Protein AF-0000000075704899 (afdb_homodimer)

InterPro domains:
  IPR005078 Peptidase C54 [PTHR22624] (4-279)
  IPR038765 Papain-like cysteine peptidase superfamily [SSF54001] (3-273)
  IPR046792 Peptidase C54, catalytic domain [PF03416] (16-262)

Sequence (594 aa):
MTVILGTTIIQSDTEKLKKVVDTIPRFTYHKGFSPLAGGYTTDKNWGCCIRSGQGLLMQFVSKLYQLYGDKIKNIFPNGSKFELFFDHPQAPFGIHCICRELETFGVKAGEWVKPSMLAPVFKDLLSFFGIHVVIAENGCLSRESLREALSYGHPVLLLFTLMLGYKDFDLKYLPFLRLTLSLIYQSVGVVGGQQGKAYYLVGHQKENLLYFDPHEVYDSVTKLDNMNLLFKAQLKKMQSSQLSSSMLVGFYITSMQDAEELPMLLSASGECPIQIVDKIDPVKTTHVEDDWEVVNNMTVILGTTIIQSDTEKLKKVVDTIPRFTYHKGFSPLAGGYTTDKNWGCCIRSGQGLLMQFVSKLYQLYGDKIKNIFPNGSKFELFFDHPQAPFGIHCICRELETFGVKAGEWVKPSMLAPVFKDLLSFFGIHVVIAENGCLSRESLREALSYGHPVLLLFTLMLGYKDFDLKYLPFLRLTLSLIYQSVGVVGGQQGKAYYLVGHQKENLLYFDPHEVYDSVTKLDNMNLLFKAQLKKMQSSQLSSSMLVGFYITSMQDAEELPMLLSASGECPIQIVDKIDPVKTTHVEDDWEVVNN

pLDDT: mean 87.66, std 15.94, range [19.36, 98.62]

Organism: Trichomonas vaginalis (strain ATCC PRA-98 / G3) (NCBI:txid412133)

Solvent-accessible surface area (backbone atoms only — not comparable to full-atom values): 30710 Å² total; per-residue (Å²): 95,34,29,46,41,24,45,78,34,57,73,83,40,57,64,59,47,48,57,56,50,54,69,44,62,42,40,47,24,32,31,78,31,74,64,41,77,94,62,43,34,52,35,73,96,33,34,33,36,58,24,15,45,43,34,34,50,48,46,47,51,50,51,48,43,67,73,42,49,81,58,32,58,80,52,41,78,83,71,60,80,64,56,36,49,20,44,36,76,83,14,66,58,4,63,46,34,48,42,55,46,34,38,78,67,72,41,52,72,80,42,86,61,57,49,45,47,48,54,64,39,51,29,55,55,36,42,78,52,73,33,42,50,44,75,13,60,35,19,41,32,47,51,60,60,47,51,57,47,47,67,74,72,46,59,29,44,37,35,32,29,39,62,46,39,61,68,42,29,42,73,66,41,47,49,24,53,49,44,47,19,42,32,50,78,31,28,33,29,31,26,32,29,35,94,92,40,36,24,25,35,37,23,33,42,84,75,27,36,26,29,39,72,12,90,46,79,42,71,47,38,78,53,77,86,54,45,63,67,28,42,66,57,62,79,40,77,43,62,52,75,59,28,34,14,55,28,25,40,37,31,51,32,81,46,72,66,60,55,67,44,43,50,61,68,30,20,55,69,42,53,52,78,50,45,78,38,71,78,73,70,43,66,80,66,72,73,70,67,81,72,72,67,75,78,75,120,97,34,29,45,40,25,45,76,34,58,73,84,39,56,63,59,47,50,57,56,48,56,68,44,62,38,40,47,24,32,31,78,29,74,63,42,77,93,61,44,35,52,34,72,96,32,34,33,36,59,24,17,43,44,36,36,50,47,45,48,51,51,49,48,43,66,71,42,48,80,58,33,57,80,52,41,77,82,73,59,80,63,56,37,49,21,45,35,77,81,14,67,59,4,63,45,34,48,42,54,47,36,40,79,68,73,41,52,72,79,42,87,61,57,52,46,49,48,53,65,39,51,30,56,54,36,43,78,50,73,33,43,50,42,75,12,60,34,20,41,31,48,50,61,58,47,52,58,48,46,69,75,73,44,59,29,45,37,34,32,28,40,63,47,40,63,68,43,27,40,74,66,41,46,48,24,54,49,43,48,22,40,32,50,79,31,28,34,29,31,28,31,28,35,94,93,40,36,26,26,34,38,23,31,43,83,76,28,36,26,27,40,72,12,91,47,80,41,70,46,36,79,52,77,85,54,44,62,68,28,41,67,57,62,79,40,78,42,61,52,75,59,27,35,14,54,27,24,38,37,31,52,34,80,45,70,65,60,56,68,44,42,50,62,67,30,21,56,68,41,52,52,79,52,45,78,39,70,78,72,70,42,67,78,66,69,74,71,66,81,70,73,70,76,77,76,121

Secondary structure (DSSP, 8-state):
-EEETTEEE-TT-HHHHHHHHTTS----EEESPSP-TTS--B-TTT-HHHHHHHHHHHHHHHHHHHHHGGGGGGTS-SS-GGGGG-SSTT-TTSHHHHHHHHHHTT--TTS---GGGHHHHHHHHHHTTT--EEEEETTEEEHHHHHHHHTTSS-EEEEEEEEEEEEEB-GGGHHHHHHHHH-TTTEEEEEEEETTEEEEEEEEETTEEEEE---SEEE---SGGGGGGGG---EEEEEGGG-EEEEEEEEEE-SHHHHHTHHHHHSTTS----EEE--------------------/-EEETTEEE-TT-HHHHHHHHTTS----EEESPSP-TTS--B-TTT-HHHHHHHHHHHHHHHHHHHHHGGGGGGTS-SS-GGGGG-SSTT-TTSHHHHHHHHHHTT--TTS---GGGHHHHHHHHHHTTT--EEEEETTEEEHHHHHHHHTTSS-EEEEEEEEEEEEEB-GGGHHHHHHHHH-TTTEEEEEEEETTEEEEEEEEETTEEEEE----EEE---SGGGGGGGG---EEEEEGGG-EEEEEEEEEE-SHHHHHTHHHHHSTTS----EEE--------------------

Foldseek 3Di:
DKFFQQDDDDPVCVVVVLVVLLVQFQAAWEADFDAAVVGGRTQAPACQLLRLVLSLVLLLVVLVCVVQPPNCCLQDPDDDSVLLAFRYCPNLSHPRNLQVLLVVVPAHRPHHDFNLSCQVSSQVSSVVRVAHEFEQEQQEGELVSVVVRLVSPDKYKYKYKHFQDDWAHDCLLQLLQQLLLNNNAWFSFKWWAADRGIWTWGIDDVQKTKTFHRNDYYHGGNDPVCRVVRSVTDIDIDGRRRITRTMMTITTGNDSVRVQCSQVSSPPPGDDRHDYDYPDDPPPPDPPPPPPPPPPD/DKFFQQDDDDPVCVVVVLVVLLVQFQAAKEADFDAAVVGGRTQALACQLLRLVLSLVLLLVVVVCVVCPPPCCLQDPDDDSVLLAFRYCPNLSHPRNLQVLLVVVPAHRPHHDFNLSCQVSSQVSSVVRVAHEFEQEQQEGELVSVVVRLVSPDKYKYKYKHFQDDWAHDCLCQLLQQLLLNNNAWWSFKWWAAPRGIWTWGIDDVQKTKTFHRNDYYHGGNDPVCRVVRSVTDIDIDGRRRITRTMMTITTGNDSVRVQCSQVSSPPPGDDRHDYDYPPDPPPPDPPPPPPPPPPD

Structure (mmCIF, N/CA/C/O backbone):
data_AF-0000000075704899-model_v1
#
loop_
_entity.id
_entity.type
_entity.pdbx_description
1 polymer 'Cysteine protease'
#
loop_
_atom_site.group_PDB
_atom_site.id
_atom_site.type_symbol
_atom_site.label_atom_id
_atom_site.label_alt_id
_atom_site.label_comp_id
_atom_site.label_asym_id
_atom_site.label_entity_id
_atom_site.label_seq_id
_atom_site.pdbx_PDB_ins_code
_atom_site.Cartn_x
_atom_site.Cartn_y
_atom_site.Cartn_z
_atom_site.occupancy
_atom_site.B_iso_or_equiv
_atom_site.auth_seq_id
_atom_site.auth_comp_id
_atom_site.auth_asym_id
_atom_site.auth_atom_id
_atom_site.pdbx_PDB_model_num
ATOM 1 N N . MET A 1 1 ? -24.078 -19.266 -6.234 1 78.94 1 MET A N 1
ATOM 2 C CA . MET A 1 1 ? -23.047 -19.422 -7.254 1 78.94 1 MET A CA 1
ATOM 3 C C . MET A 1 1 ? -21.656 -19.297 -6.645 1 78.94 1 MET A C 1
ATOM 5 O O . MET A 1 1 ? -21.422 -18.453 -5.777 1 78.94 1 MET A O 1
ATOM 9 N N . THR A 1 2 ? -20.922 -20.344 -6.93 1 82.31 2 THR A N 1
ATOM 10 C CA . THR A 1 2 ? -19.547 -20.391 -6.469 1 82.31 2 THR A CA 1
ATOM 11 C C . THR A 1 2 ? -18.578 -20.219 -7.637 1 82.31 2 THR A C 1
ATOM 13 O O . THR A 1 2 ? -18.781 -20.797 -8.711 1 82.31 2 THR A O 1
ATOM 16 N N . VAL A 1 3 ? -17.641 -19.391 -7.449 1 82.38 3 VAL A N 1
ATOM 17 C CA . VAL A 1 3 ? -16.625 -19.203 -8.484 1 82.38 3 VAL A CA 1
ATOM 18 C C . VAL A 1 3 ? -15.25 -19.547 -7.918 1 82.38 3 VAL A C 1
ATOM 20 O O . VAL A 1 3 ? -14.898 -19.109 -6.82 1 82.38 3 VAL A O 1
ATOM 23 N N . ILE A 1 4 ? -14.492 -20.359 -8.672 1 84.06 4 ILE A N 1
ATOM 24 C CA . ILE A 1 4 ? -13.125 -20.719 -8.305 1 84.06 4 ILE A CA 1
ATOM 25 C C . ILE A 1 4 ? -12.195 -20.484 -9.492 1 84.06 4 ILE A C 1
ATOM 27 O O . ILE A 1 4 ? -12.25 -21.203 -10.484 1 84.06 4 ILE A O 1
ATOM 31 N N . LEU A 1 5 ? -11.352 -19.516 -9.336 1 82.06 5 LEU A N 1
ATOM 32 C CA . LEU A 1 5 ? -10.375 -19.141 -10.359 1 82.06 5 LEU A CA 1
ATOM 33 C C . LEU A 1 5 ? -11.023 -19.141 -11.742 1 82.06 5 LEU A C 1
ATOM 35 O O . LEU A 1 5 ? -10.516 -19.766 -12.672 1 82.06 5 LEU A O 1
ATOM 39 N N . GLY A 1 6 ? -12.102 -18.484 -11.82 1 80 6 GLY A N 1
ATOM 40 C CA . GLY A 1 6 ? -12.773 -18.234 -13.086 1 80 6 GLY A CA 1
ATOM 41 C C . GLY A 1 6 ? -13.812 -19.281 -13.43 1 80 6 GLY A C 1
ATOM 42 O O . GLY A 1 6 ? -14.656 -19.062 -14.305 1 80 6 GLY A O 1
ATOM 43 N N . THR A 1 7 ? -13.812 -20.438 -12.766 1 80.19 7 THR A N 1
ATOM 44 C CA . THR A 1 7 ? -14.789 -21.484 -13.031 1 80.19 7 THR A CA 1
ATOM 45 C C . THR A 1 7 ? -16.031 -21.297 -12.164 1 80.19 7 THR A C 1
ATOM 47 O O . THR A 1 7 ? -15.938 -21.266 -10.938 1 80.19 7 THR A O 1
ATOM 50 N N . THR A 1 8 ? -17.109 -21.125 -12.844 1 82.25 8 THR A N 1
ATOM 51 C CA . THR A 1 8 ? -18.359 -20.969 -12.125 1 82.25 8 THR A CA 1
ATOM 52 C C . THR A 1 8 ? -19.016 -22.312 -11.836 1 82.25 8 THR A C 1
ATOM 54 O O . THR A 1 8 ? -19.125 -23.156 -12.734 1 82.25 8 THR A O 1
ATOM 57 N N . ILE A 1 9 ? -19.375 -22.531 -10.617 1 83.94 9 ILE A N 1
ATOM 58 C CA . ILE A 1 9 ? -19.969 -23.781 -10.172 1 83.94 9 ILE A CA 1
ATOM 59 C C . ILE A 1 9 ? -21.328 -23.484 -9.531 1 83.94 9 ILE A C 1
ATOM 61 O O . ILE A 1 9 ? -21.438 -22.672 -8.617 1 83.94 9 ILE A O 1
ATOM 65 N N . ILE A 1 10 ? -22.266 -24.156 -10.055 1 79.06 10 ILE A N 1
ATOM 66 C CA . ILE A 1 10 ? -23.609 -23.984 -9.508 1 79.06 10 ILE A CA 1
ATOM 67 C C . ILE A 1 10 ? -23.672 -24.594 -8.109 1 79.06 10 ILE A C 1
ATOM 69 O O . ILE A 1 10 ? -23.062 -25.625 -7.84 1 79.06 10 ILE A O 1
ATOM 73 N N . GLN A 1 11 ? -24.344 -23.969 -7.238 1 73.12 11 GLN A N 1
ATOM 74 C CA . GLN A 1 11 ? -24.375 -24.266 -5.809 1 73.12 11 GLN A CA 1
ATOM 75 C C . GLN A 1 11 ? -24.672 -25.734 -5.559 1 73.12 11 GLN A C 1
ATOM 77 O O . GLN A 1 11 ? -24.109 -26.344 -4.645 1 73.12 11 GLN A O 1
ATOM 82 N N . SER A 1 12 ? -25.391 -26.297 -6.355 1 73.19 12 SER A N 1
ATOM 83 C CA . SER A 1 12 ? -25.828 -27.672 -6.082 1 73.19 12 SER A CA 1
ATOM 84 C C . SER A 1 12 ? -24.828 -28.688 -6.633 1 73.19 12 SER A C 1
ATOM 86 O O . SER A 1 12 ? -24.906 -29.875 -6.305 1 73.19 12 SER A O 1
ATOM 88 N N . ASP A 1 13 ? -23.891 -28.172 -7.262 1 81.38 13 ASP A N 1
ATOM 89 C CA . ASP A 1 13 ? -22.984 -29.109 -7.922 1 81.38 13 ASP A CA 1
ATOM 90 C C . ASP A 1 13 ? -21.734 -29.344 -7.082 1 81.38 13 ASP A C 1
ATOM 92 O O . ASP A 1 13 ? -20.641 -28.938 -7.461 1 81.38 13 ASP A O 1
ATOM 96 N N . THR A 1 14 ? -21.875 -30.031 -6.059 1 80.69 14 THR A N 1
ATOM 97 C CA . THR A 1 14 ? -20.812 -30.312 -5.102 1 80.69 14 THR A CA 1
ATOM 98 C C . THR A 1 14 ? -19.719 -31.172 -5.746 1 80.69 14 THR A C 1
ATOM 100 O O . THR A 1 14 ? -18.547 -31.031 -5.41 1 80.69 14 THR A O 1
ATOM 103 N N . GLU A 1 15 ? -20.141 -31.938 -6.633 1 83.38 15 GLU A N 1
ATOM 104 C CA . GLU A 1 15 ? -19.172 -32.781 -7.312 1 83.38 15 GLU A CA 1
ATOM 105 C C . GLU A 1 15 ? -18.234 -31.969 -8.188 1 83.38 15 GLU A C 1
ATOM 107 O O . GLU A 1 15 ? -17.016 -32.188 -8.188 1 83.38 15 GLU A O 1
ATOM 112 N N . LYS A 1 16 ? -18.797 -31.125 -8.883 1 83.75 16 LYS A N 1
ATOM 113 C CA . LYS A 1 16 ? -17.984 -30.266 -9.727 1 83.75 16 LYS A CA 1
ATOM 114 C C . LYS A 1 16 ? -17.047 -29.406 -8.883 1 83.75 16 LYS A C 1
ATOM 116 O O . LYS A 1 16 ? -15.891 -29.188 -9.25 1 83.75 16 LYS A O 1
ATOM 121 N N . LEU A 1 17 ? -17.547 -28.953 -7.812 1 83.69 17 LEU A N 1
ATOM 122 C CA . LEU A 1 17 ? -16.734 -28.156 -6.906 1 83.69 17 LEU A CA 1
ATOM 123 C C . LEU A 1 17 ? -15.523 -28.938 -6.422 1 83.69 17 LEU A C 1
ATOM 125 O O . LEU A 1 17 ? -14.398 -28.438 -6.445 1 83.69 17 LEU A O 1
ATOM 129 N N . LYS A 1 18 ? -15.82 -30.078 -6.031 1 82.81 18 LYS A N 1
ATOM 130 C CA . LYS A 1 18 ? -14.742 -30.938 -5.535 1 82.81 18 LYS A CA 1
ATOM 131 C C . LYS A 1 18 ? -13.711 -31.203 -6.625 1 82.81 18 LYS A C 1
ATOM 133 O O . LYS A 1 18 ? -12.5 -31.188 -6.359 1 82.81 18 LYS A O 1
ATOM 138 N N . LYS A 1 19 ? -14.148 -31.453 -7.785 1 83.19 19 LYS A N 1
ATOM 139 C CA . LYS A 1 19 ? -13.258 -31.734 -8.906 1 83.19 19 LYS A CA 1
ATOM 140 C C . LYS A 1 19 ? -12.336 -30.547 -9.188 1 83.19 19 LYS A C 1
ATOM 142 O O . LYS A 1 19 ? -11.148 -30.734 -9.453 1 83.19 19 LYS A O 1
ATOM 147 N N . VAL A 1 20 ? -12.906 -29.422 -9.102 1 83.31 20 VAL A N 1
ATOM 148 C CA . VAL A 1 20 ? -12.133 -28.219 -9.383 1 83.31 20 VAL A CA 1
ATOM 149 C C . VAL A 1 20 ? -11.141 -27.969 -8.258 1 83.31 20 VAL A C 1
ATOM 151 O O . VAL A 1 20 ? -9.969 -27.672 -8.508 1 83.31 20 VAL A O 1
ATOM 154 N N . VAL A 1 21 ? -11.555 -28.125 -7.055 1 85.12 21 VAL A N 1
ATOM 155 C CA . VAL A 1 21 ? -10.734 -27.875 -5.875 1 85.12 21 VAL A CA 1
ATOM 156 C C . VAL A 1 21 ? -9.562 -28.859 -5.848 1 85.12 21 VAL A C 1
ATOM 158 O O . VAL A 1 21 ? -8.445 -28.5 -5.465 1 85.12 21 VAL A O 1
ATOM 161 N N . ASP A 1 22 ? -9.805 -29.984 -6.34 1 82.5 22 ASP A N 1
ATOM 162 C CA . ASP A 1 22 ? -8.805 -31.047 -6.301 1 82.5 22 ASP A CA 1
ATOM 163 C C . ASP A 1 22 ? -7.695 -30.797 -7.32 1 82.5 22 ASP A C 1
ATOM 165 O O . ASP A 1 22 ? -6.637 -31.422 -7.266 1 82.5 22 ASP A O 1
ATOM 169 N N . THR A 1 23 ? -7.926 -29.844 -8.125 1 81.81 23 THR A N 1
ATOM 170 C CA . THR A 1 23 ? -6.906 -29.547 -9.125 1 81.81 23 THR A CA 1
ATOM 171 C C . THR A 1 23 ? -5.98 -28.438 -8.625 1 81.81 23 THR A C 1
ATOM 173 O O . THR A 1 23 ? -4.938 -28.172 -9.234 1 81.81 23 THR A O 1
ATOM 176 N N . ILE A 1 24 ? -6.363 -27.875 -7.57 1 86.56 24 ILE A N 1
ATOM 177 C CA . ILE A 1 24 ? -5.574 -26.766 -7.055 1 86.56 24 ILE A CA 1
ATOM 178 C C . ILE A 1 24 ? -4.766 -27.219 -5.844 1 86.56 24 ILE A C 1
ATOM 180 O O . ILE A 1 24 ? -5.328 -27.531 -4.797 1 86.56 24 ILE A O 1
ATOM 184 N N . PRO A 1 25 ? -3.504 -27.266 -6.074 1 83.19 25 PRO A N 1
ATOM 185 C CA . PRO A 1 25 ? -2.701 -27.719 -4.934 1 83.19 25 PRO A CA 1
ATOM 186 C C . PRO A 1 25 ? -2.74 -26.75 -3.762 1 83.19 25 PRO A C 1
ATOM 188 O O . PRO A 1 25 ? -2.818 -25.531 -3.967 1 83.19 25 PRO A O 1
ATOM 191 N N . ARG A 1 26 ? -2.684 -27.281 -2.553 1 89.75 26 ARG A N 1
ATOM 192 C CA . ARG A 1 26 ? -2.604 -26.531 -1.303 1 89.75 26 ARG A CA 1
ATOM 193 C C . ARG A 1 26 ? -1.229 -26.688 -0.661 1 89.75 26 ARG A C 1
ATOM 195 O O . ARG A 1 26 ? -0.814 -27.797 -0.318 1 89.75 26 ARG A O 1
ATOM 202 N N . PHE A 1 27 ? -0.55 -25.625 -0.553 1 94.38 27 PHE A N 1
ATOM 203 C CA . PHE A 1 27 ? 0.732 -25.609 0.142 1 94.38 27 PHE A CA 1
ATOM 204 C C . PHE A 1 27 ? 0.548 -25.266 1.613 1 94.38 27 PHE A C 1
ATOM 206 O O . PHE A 1 27 ? -0.178 -24.328 1.947 1 94.38 27 PHE A O 1
ATOM 213 N N . THR A 1 28 ? 1.164 -26.062 2.473 1 94.56 28 THR A N 1
ATOM 214 C CA . THR A 1 28 ? 1.032 -25.859 3.91 1 94.56 28 THR A CA 1
ATOM 215 C C . THR A 1 28 ? 2.404 -25.766 4.57 1 94.56 28 THR A C 1
ATOM 217 O O . THR A 1 28 ? 3.432 -25.828 3.891 1 94.56 28 THR A O 1
ATOM 220 N N . TYR A 1 29 ? 2.379 -25.547 5.883 1 95.94 29 TYR A N 1
ATOM 221 C CA . TYR A 1 29 ? 3.617 -25.656 6.645 1 95.94 29 TYR A CA 1
ATOM 222 C C . TYR A 1 29 ? 4.211 -27.062 6.512 1 95.94 29 TYR A C 1
ATOM 224 O O . TYR A 1 29 ? 3.479 -28.047 6.453 1 95.94 29 TYR A O 1
ATOM 232 N N . HIS A 1 30 ? 5.547 -27.062 6.43 1 96.31 30 HIS A N 1
ATOM 233 C CA . HIS A 1 30 ? 6.242 -28.344 6.402 1 96.31 30 HIS A CA 1
ATOM 234 C C . HIS A 1 30 ? 7.332 -28.391 7.465 1 96.31 30 HIS A C 1
ATOM 236 O O . HIS A 1 30 ? 7.801 -27.359 7.938 1 96.31 30 HIS A O 1
ATOM 242 N N . LYS A 1 31 ? 7.641 -29.578 7.891 1 96.56 31 LYS A N 1
ATOM 243 C CA . LYS A 1 31 ? 8.75 -29.828 8.805 1 96.56 31 LYS A CA 1
ATOM 244 C C . LYS A 1 31 ? 9.68 -30.906 8.258 1 96.56 31 LYS A C 1
ATOM 246 O O . LYS A 1 31 ? 9.281 -31.688 7.395 1 96.56 31 LYS A O 1
ATOM 251 N N . GLY A 1 32 ? 10.914 -30.844 8.664 1 96.56 32 GLY A N 1
ATOM 252 C CA . GLY A 1 32 ? 11.859 -31.906 8.375 1 96.56 32 GLY A CA 1
ATOM 253 C C . GLY A 1 32 ? 12.594 -31.719 7.055 1 96.56 32 GLY A C 1
ATOM 254 O O . GLY A 1 32 ? 13.156 -32.656 6.508 1 96.56 32 GLY A O 1
ATOM 255 N N . PHE A 1 33 ? 12.461 -30.578 6.48 1 96.75 33 PHE A N 1
ATOM 256 C CA . PHE A 1 33 ? 13.242 -30.344 5.27 1 96.75 33 PHE A CA 1
ATOM 257 C C . PHE A 1 33 ? 14.672 -29.953 5.613 1 96.75 33 PHE A C 1
ATOM 259 O O . PHE A 1 33 ? 14.984 -29.672 6.773 1 96.75 33 PHE A O 1
ATOM 266 N N . SER A 1 34 ? 15.617 -30.062 4.547 1 96.81 34 SER A N 1
ATOM 267 C CA . SER A 1 34 ? 17 -29.656 4.75 1 96.81 34 SER A CA 1
ATOM 268 C C . SER A 1 34 ? 17.078 -28.234 5.32 1 96.81 34 SER A C 1
ATOM 270 O O . SER A 1 34 ? 16.281 -27.375 4.969 1 96.81 34 SER A O 1
ATOM 272 N N . PRO A 1 35 ? 18.016 -27.938 6.172 1 97.44 35 PRO A N 1
ATOM 273 C CA . PRO A 1 35 ? 18.062 -26.656 6.887 1 97.44 35 PRO A CA 1
ATOM 274 C C . PRO A 1 35 ? 18.188 -25.469 5.945 1 97.44 35 PRO A C 1
ATOM 276 O O . PRO A 1 35 ? 18.969 -25.516 4.98 1 97.44 35 PRO A O 1
ATOM 279 N N . LEU A 1 36 ? 17.375 -24.438 6.223 1 97.25 36 LEU A N 1
ATOM 280 C CA . LEU A 1 36 ? 17.531 -23.125 5.598 1 97.25 36 LEU A CA 1
ATOM 281 C C . LEU A 1 36 ? 18.688 -22.359 6.223 1 97.25 36 LEU A C 1
ATOM 283 O O . LEU A 1 36 ? 19.344 -22.859 7.148 1 97.25 36 LEU A O 1
ATOM 287 N N . ALA A 1 37 ? 18.891 -21.156 5.629 1 90.94 37 ALA A N 1
ATOM 288 C CA . ALA A 1 37 ? 19.812 -20.266 6.309 1 90.94 37 ALA A CA 1
ATOM 289 C C . ALA A 1 37 ? 19.359 -19.953 7.73 1 90.94 37 ALA A C 1
ATOM 291 O O . ALA A 1 37 ? 18.172 -19.672 7.957 1 90.94 37 ALA A O 1
ATOM 292 N N . GLY A 1 38 ? 20.172 -20.062 8.734 1 91.75 38 GLY A N 1
ATOM 293 C CA . GLY A 1 38 ? 19.812 -19.859 10.125 1 91.75 38 GLY A CA 1
ATOM 294 C C . GLY A 1 38 ? 19.484 -21.156 10.852 1 91.75 38 GLY A C 1
ATOM 295 O O . GLY A 1 38 ? 19.234 -21.156 12.055 1 91.75 38 GLY A O 1
ATOM 296 N N . GLY A 1 39 ? 19.312 -22.219 10.062 1 95.19 39 GLY A N 1
ATOM 297 C CA . GLY A 1 39 ? 19.172 -23.531 10.672 1 95.19 39 GLY A CA 1
ATOM 298 C C . GLY A 1 39 ? 17.734 -24 10.75 1 95.19 39 GLY A C 1
ATOM 299 O O . GLY A 1 39 ? 17.453 -25.031 11.359 1 95.19 39 GLY A O 1
ATOM 300 N N . TYR A 1 40 ? 16.812 -23.297 10.195 1 96.62 40 TYR A N 1
ATOM 301 C CA . TYR A 1 40 ? 15.406 -23.656 10.266 1 96.62 40 TYR A CA 1
ATOM 302 C C . TYR A 1 40 ? 15.117 -24.906 9.438 1 96.62 40 TYR A C 1
ATOM 304 O O . TYR A 1 40 ? 15.5 -24.984 8.266 1 96.62 40 TYR A O 1
ATOM 312 N N . THR A 1 41 ? 14.367 -25.812 10 1 97.81 41 THR A N 1
ATOM 313 C CA . THR A 1 41 ? 13.977 -27.016 9.273 1 97.81 41 THR A CA 1
ATOM 314 C C . THR A 1 41 ? 12.453 -27.125 9.188 1 97.81 41 THR A C 1
ATOM 316 O O . THR A 1 41 ? 11.922 -28.188 8.844 1 97.81 41 THR A O 1
ATOM 319 N N . THR A 1 42 ? 11.82 -26.141 9.68 1 97.94 42 THR A N 1
ATOM 320 C CA . THR A 1 42 ? 10.375 -26.016 9.609 1 97.94 42 THR A CA 1
ATOM 321 C C . THR A 1 42 ? 9.977 -24.562 9.359 1 97.94 42 THR A C 1
ATOM 323 O O . THR A 1 42 ? 10.711 -23.641 9.719 1 97.94 42 THR A O 1
ATOM 326 N N . ASP A 1 43 ? 8.883 -24.406 8.672 1 97.81 43 ASP A N 1
ATOM 327 C CA . ASP A 1 43 ? 8.391 -23.047 8.438 1 97.81 43 ASP A CA 1
ATOM 328 C C . ASP A 1 43 ? 7.117 -22.781 9.242 1 97.81 43 ASP A C 1
ATOM 330 O O . ASP A 1 43 ? 6.371 -21.844 8.945 1 97.81 43 ASP A O 1
ATOM 334 N N . LYS A 1 44 ? 6.863 -23.594 10.273 1 97.62 44 LYS A N 1
ATOM 335 C CA . LYS A 1 44 ? 5.723 -23.406 11.164 1 97.62 44 LYS A CA 1
ATOM 336 C C . LYS A 1 44 ? 5.746 -22.016 11.797 1 97.62 44 LYS A C 1
ATOM 338 O O . LYS A 1 44 ? 6.777 -21.578 12.328 1 97.62 44 LYS A O 1
ATOM 343 N N . ASN A 1 45 ? 4.66 -21.281 11.672 1 96.5 45 ASN A N 1
ATOM 344 C CA . ASN A 1 45 ? 4.398 -20 12.328 1 96.5 45 ASN A CA 1
ATOM 345 C C . ASN A 1 45 ? 5.051 -18.844 11.578 1 96.5 45 ASN A C 1
ATOM 347 O O . ASN A 1 45 ? 5 -17.703 12.031 1 96.5 45 ASN A O 1
ATOM 351 N N . TRP A 1 46 ? 5.703 -19.141 10.484 1 96.88 46 TRP A N 1
ATOM 352 C CA . TRP A 1 46 ? 6.305 -17.984 9.82 1 96.88 46 TRP A CA 1
ATOM 353 C C . TRP A 1 46 ? 6.234 -18.141 8.305 1 96.88 46 TRP A C 1
ATOM 355 O O . TRP A 1 46 ? 6.43 -17.156 7.57 1 96.88 46 TRP A O 1
ATOM 365 N N . GLY A 1 47 ? 5.992 -19.328 7.738 1 97.69 47 GLY A N 1
ATOM 366 C CA . GLY A 1 47 ? 6.102 -19.578 6.312 1 97.69 47 GLY A CA 1
ATOM 367 C C . GLY A 1 47 ? 4.77 -19.5 5.586 1 97.69 47 GLY A C 1
ATOM 368 O O . GLY A 1 47 ? 4.688 -19.812 4.398 1 97.69 47 GLY A O 1
ATOM 369 N N . CYS A 1 48 ? 3.73 -19.062 6.254 1 97.5 48 CYS A N 1
ATOM 370 C CA . CYS A 1 48 ? 2.396 -19.172 5.676 1 97.5 48 CYS A CA 1
ATOM 371 C C . CYS A 1 48 ? 2.283 -18.312 4.418 1 97.5 48 CYS A C 1
ATOM 373 O O . CYS A 1 48 ? 1.639 -18.719 3.445 1 97.5 48 CYS A O 1
ATOM 375 N N . CYS A 1 49 ? 2.895 -17.156 4.445 1 98.06 49 CYS A N 1
ATOM 376 C CA . CYS A 1 49 ? 2.807 -16.297 3.266 1 98.06 49 CYS A CA 1
ATOM 377 C C . CYS A 1 49 ? 3.578 -16.891 2.096 1 98.06 49 CYS A C 1
ATOM 379 O O . CYS A 1 49 ? 3.125 -16.828 0.951 1 98.06 49 CYS A O 1
ATOM 381 N N . ILE A 1 50 ? 4.672 -17.469 2.342 1 98.38 50 ILE A N 1
ATOM 382 C CA . ILE A 1 50 ? 5.477 -18.141 1.325 1 98.38 50 ILE A CA 1
ATOM 383 C C . ILE A 1 50 ? 4.684 -19.297 0.715 1 98.38 50 ILE A C 1
ATOM 385 O O . ILE A 1 50 ? 4.602 -19.422 -0.509 1 98.38 50 ILE A O 1
ATOM 389 N N . ARG A 1 51 ? 4.09 -20.047 1.572 1 97.5 51 ARG A N 1
ATOM 390 C CA . ARG A 1 51 ? 3.314 -21.188 1.122 1 97.5 51 ARG A CA 1
ATOM 391 C C . ARG A 1 51 ? 2.102 -20.75 0.31 1 97.5 51 ARG A C 1
ATOM 393 O O . ARG A 1 51 ? 1.787 -21.359 -0.72 1 97.5 51 ARG A O 1
ATOM 400 N N . SER A 1 52 ? 1.405 -19.734 0.785 1 97.5 52 SER A N 1
ATOM 401 C CA . SER A 1 52 ? 0.307 -19.172 0.004 1 97.5 52 SER A CA 1
ATOM 402 C C . SER A 1 52 ? 0.792 -18.672 -1.353 1 97.5 52 SER A C 1
ATOM 404 O O . SER A 1 52 ? 0.128 -18.875 -2.371 1 97.5 52 SER A O 1
ATOM 406 N N . GLY A 1 53 ? 1.905 -18.031 -1.343 1 98.31 53 GLY A N 1
ATOM 407 C CA . GLY A 1 53 ? 2.514 -17.578 -2.586 1 98.31 53 GLY A CA 1
ATOM 408 C C . GLY A 1 53 ? 2.852 -18.719 -3.529 1 98.31 53 GLY A C 1
ATOM 409 O O . GLY A 1 53 ? 2.713 -18.594 -4.746 1 98.31 53 GLY A O 1
ATOM 410 N N . GLN A 1 54 ? 3.34 -19.797 -2.979 1 97.69 54 GLN A N 1
ATOM 411 C CA . GLN A 1 54 ? 3.613 -20.969 -3.807 1 97.69 54 GLN A CA 1
ATOM 412 C C . GLN A 1 54 ? 2.352 -21.438 -4.52 1 97.69 54 GLN A C 1
ATOM 414 O O . GLN A 1 54 ? 2.414 -21.906 -5.656 1 97.69 54 GLN A O 1
ATOM 419 N N . GLY A 1 55 ? 1.247 -21.312 -3.789 1 95.75 55 GLY A N 1
ATOM 420 C CA . GLY A 1 55 ? -0.007 -21.641 -4.453 1 95.75 55 GLY A CA 1
ATOM 421 C C . GLY A 1 55 ? -0.267 -20.781 -5.676 1 95.75 55 GLY A C 1
ATOM 422 O O . GLY A 1 55 ? -0.593 -21.297 -6.746 1 95.75 55 GLY A O 1
ATOM 423 N N . LEU A 1 56 ? -0.123 -19.531 -5.555 1 97.5 56 LEU A N 1
ATOM 424 C CA . LEU A 1 56 ? -0.303 -18.594 -6.648 1 97.5 56 LEU A CA 1
ATOM 425 C C . LEU A 1 56 ? 0.664 -18.891 -7.789 1 97.5 56 LEU A C 1
ATOM 427 O O . LEU A 1 56 ? 0.255 -18.969 -8.953 1 97.5 56 LEU A O 1
ATOM 431 N N . LEU A 1 57 ? 1.889 -19.125 -7.469 1 97.88 57 LEU A N 1
ATOM 432 C CA . LEU A 1 57 ? 2.922 -19.406 -8.461 1 97.88 57 LEU A CA 1
ATOM 433 C C . LEU A 1 57 ? 2.643 -20.734 -9.18 1 97.88 57 LEU A C 1
ATOM 435 O O . LEU A 1 57 ? 2.848 -20.844 -10.391 1 97.88 57 LEU A O 1
ATOM 439 N N . MET A 1 58 ? 2.246 -21.688 -8.438 1 95.69 58 MET A N 1
ATOM 440 C CA . MET A 1 58 ? 1.909 -22.984 -9.008 1 95.69 58 MET A CA 1
ATOM 441 C C . MET A 1 58 ? 0.804 -22.859 -10.055 1 95.69 58 MET A C 1
ATOM 443 O O . MET A 1 58 ? 0.85 -23.516 -11.094 1 95.69 58 MET A O 1
ATOM 447 N N . GLN A 1 59 ? -0.193 -22.062 -9.766 1 94.62 59 GLN A N 1
ATOM 448 C CA . GLN A 1 59 ? -1.271 -21.844 -10.719 1 94.62 59 GLN A CA 1
ATOM 449 C C . GLN A 1 59 ? -0.739 -21.25 -12.023 1 94.62 59 GLN A C 1
ATOM 451 O O . GLN A 1 59 ? -1.142 -21.672 -13.109 1 94.62 59 GLN A O 1
ATOM 456 N N . PHE A 1 60 ? 0.125 -20.328 -11.953 1 97.19 60 PHE A N 1
ATOM 457 C CA . PHE A 1 60 ? 0.736 -19.734 -13.133 1 97.19 60 PHE A CA 1
ATOM 458 C C . PHE A 1 60 ? 1.531 -20.766 -13.914 1 97.19 60 PHE A C 1
ATOM 460 O O . PHE A 1 60 ? 1.379 -20.891 -15.133 1 97.19 60 PHE A O 1
ATOM 467 N N . VAL A 1 61 ? 2.359 -21.516 -13.188 1 95.94 61 VAL A N 1
ATOM 468 C CA . VAL A 1 61 ? 3.203 -22.547 -13.805 1 95.94 61 VAL A CA 1
ATOM 469 C C . VAL A 1 61 ? 2.328 -23.609 -14.469 1 95.94 61 VAL A C 1
ATOM 471 O O . VAL A 1 61 ? 2.646 -24.078 -15.555 1 95.94 61 VAL A O 1
ATOM 474 N N . SER A 1 62 ? 1.276 -23.938 -13.781 1 93.19 62 SER A N 1
ATOM 475 C CA . SER A 1 62 ? 0.353 -24.906 -14.352 1 93.19 62 SER A CA 1
ATOM 476 C C . SER A 1 62 ? -0.194 -24.438 -15.695 1 93.19 62 SER A C 1
ATOM 478 O O . SER A 1 62 ? -0.348 -25.219 -16.625 1 93.19 62 SER A O 1
ATOM 480 N N . LYS A 1 63 ? -0.492 -23.203 -15.812 1 93.5 63 LYS A N 1
ATOM 481 C CA . LYS A 1 63 ? -0.982 -22.641 -17.062 1 93.5 63 LYS A CA 1
ATOM 482 C C . LYS A 1 63 ? 0.098 -22.688 -18.141 1 93.5 63 LYS A C 1
ATOM 484 O O . LYS A 1 63 ? -0.198 -22.906 -19.312 1 93.5 63 LYS A O 1
ATOM 489 N N . LEU A 1 64 ? 1.328 -22.484 -17.781 1 94.88 64 LEU A N 1
ATOM 490 C CA . LEU A 1 64 ? 2.428 -22.594 -18.734 1 94.88 64 LEU A CA 1
ATOM 491 C C . LEU A 1 64 ? 2.535 -24.031 -19.266 1 94.88 64 LEU A C 1
ATOM 493 O O . LEU A 1 64 ? 2.729 -24.234 -20.469 1 94.88 64 LEU A O 1
ATOM 497 N N . TYR A 1 65 ? 2.416 -24.953 -18.375 1 93.12 65 TYR A N 1
ATOM 498 C CA . TYR A 1 65 ? 2.482 -26.359 -18.766 1 93.12 65 TYR A CA 1
ATOM 499 C C . TYR A 1 65 ? 1.36 -26.703 -19.734 1 93.12 65 TYR A C 1
ATOM 501 O O . TYR A 1 65 ? 1.562 -27.484 -20.672 1 93.12 65 TYR A O 1
ATOM 509 N N . GLN A 1 66 ? 0.214 -26.156 -19.469 1 90.56 66 GLN A N 1
ATOM 510 C CA . GLN A 1 66 ? -0.916 -26.391 -20.359 1 90.56 66 GLN A CA 1
ATOM 511 C C . GLN A 1 66 ? -0.673 -25.766 -21.734 1 90.56 66 GLN A C 1
ATOM 513 O O . GLN A 1 66 ? -0.979 -26.375 -22.766 1 90.56 66 GLN A O 1
ATOM 518 N N . LEU A 1 67 ? -0.134 -24.609 -21.766 1 89.38 67 LEU A N 1
ATOM 519 C CA . LEU A 1 67 ? 0.093 -23.859 -23 1 89.38 67 LEU A CA 1
ATOM 520 C C . LEU A 1 67 ? 1.181 -24.516 -23.844 1 89.38 67 LEU A C 1
ATOM 522 O O . LEU A 1 67 ? 1.014 -24.688 -25.047 1 89.38 67 LEU A O 1
ATOM 526 N N . TYR A 1 68 ? 2.234 -25 -23.219 1 91.81 68 TYR A N 1
ATOM 527 C CA . TYR A 1 68 ? 3.41 -25.438 -23.969 1 91.81 68 TYR A CA 1
ATOM 528 C C . TYR A 1 68 ? 3.398 -26.938 -24.172 1 91.81 68 TYR A C 1
ATOM 530 O O . TYR A 1 68 ? 4.094 -27.453 -25.047 1 91.81 68 TYR A O 1
ATOM 538 N N . GLY A 1 69 ? 2.707 -27.625 -23.375 1 91.19 69 GLY A N 1
ATOM 539 C CA . GLY A 1 69 ? 2.719 -29.078 -23.484 1 91.19 69 GLY A CA 1
ATOM 540 C C . GLY A 1 69 ? 4.113 -29.672 -23.375 1 91.19 69 GLY A C 1
ATOM 541 O O . GLY A 1 69 ? 4.844 -29.391 -22.422 1 91.19 69 GLY A O 1
ATOM 542 N N . ASP A 1 70 ? 4.48 -30.328 -24.391 1 88.88 70 ASP A N 1
ATOM 543 C CA . ASP A 1 70 ? 5.766 -31.016 -24.406 1 88.88 70 ASP A CA 1
ATOM 544 C C . ASP A 1 70 ? 6.918 -30.016 -24.531 1 88.88 70 ASP A C 1
ATOM 546 O O . ASP A 1 70 ? 8.039 -30.297 -24.094 1 88.88 70 ASP A O 1
ATOM 550 N N . LYS A 1 71 ? 6.605 -28.938 -25.016 1 90.56 71 LYS A N 1
ATOM 551 C CA . LYS A 1 71 ? 7.645 -27.922 -25.219 1 90.56 71 LYS A CA 1
ATOM 552 C C . LYS A 1 71 ? 8.055 -27.266 -23.906 1 90.56 71 LYS A C 1
ATOM 554 O O . LYS A 1 71 ? 9.008 -26.5 -23.859 1 90.56 71 LYS A O 1
ATOM 559 N N . ILE A 1 72 ? 7.383 -27.609 -22.828 1 91.56 72 ILE A N 1
ATOM 560 C CA . ILE A 1 72 ? 7.676 -27.062 -21.516 1 91.56 72 ILE A CA 1
ATOM 561 C C . ILE A 1 72 ? 9.094 -27.453 -21.094 1 91.56 72 ILE A C 1
ATOM 563 O O . ILE A 1 72 ? 9.742 -26.734 -20.328 1 91.56 72 ILE A O 1
ATOM 567 N N . LYS A 1 73 ? 9.531 -28.547 -21.594 1 89.19 73 LYS A N 1
ATOM 568 C CA . LYS A 1 73 ? 10.859 -29.062 -21.266 1 89.19 73 LYS A CA 1
ATOM 569 C C . LYS A 1 73 ? 11.953 -28.094 -21.719 1 89.19 73 LYS A C 1
ATOM 571 O O . LYS A 1 73 ? 13.078 -28.141 -21.234 1 89.19 73 LYS A O 1
ATOM 576 N N . ASN A 1 74 ? 11.625 -27.219 -22.641 1 90 74 ASN A N 1
ATOM 577 C CA . ASN A 1 74 ? 12.57 -26.219 -23.109 1 90 74 ASN A CA 1
ATOM 578 C C . ASN A 1 74 ? 12.664 -25.047 -22.125 1 90 74 ASN A C 1
ATOM 580 O O . ASN A 1 74 ? 13.57 -24.219 -22.234 1 90 74 ASN A O 1
ATOM 584 N N . ILE A 1 75 ? 11.797 -25.031 -21.188 1 92.25 75 ILE A N 1
ATOM 585 C CA . ILE A 1 75 ? 11.727 -23.906 -20.25 1 92.25 75 ILE A CA 1
ATOM 586 C C . ILE A 1 75 ? 12.18 -24.359 -18.875 1 92.25 75 ILE A C 1
ATOM 588 O O . ILE A 1 75 ? 13.109 -23.797 -18.297 1 92.25 75 ILE A O 1
ATOM 592 N N . PHE A 1 76 ? 11.523 -25.391 -18.391 1 92.94 76 PHE A N 1
ATOM 593 C CA . PHE A 1 76 ? 11.812 -25.906 -17.062 1 92.94 76 PHE A CA 1
ATOM 594 C C . PHE A 1 76 ? 12.562 -27.234 -17.141 1 92.94 76 PHE A C 1
ATOM 596 O O . PHE A 1 76 ? 12.453 -27.953 -18.125 1 92.94 76 PHE A O 1
ATOM 603 N N . PRO A 1 77 ? 13.391 -27.469 -16.031 1 87.38 77 PRO A N 1
ATOM 604 C CA . PRO A 1 77 ? 14.031 -28.781 -16.016 1 87.38 77 PRO A CA 1
ATOM 605 C C . PRO A 1 77 ? 13.031 -29.922 -16.156 1 87.38 77 PRO A C 1
ATOM 607 O O . PRO A 1 77 ? 11.875 -29.781 -15.758 1 87.38 77 PRO A O 1
ATOM 610 N N . ASN A 1 78 ? 13.539 -30.984 -16.734 1 75.75 78 ASN A N 1
ATOM 611 C CA . ASN A 1 78 ? 12.68 -32.125 -16.953 1 75.75 78 ASN A CA 1
ATOM 612 C C . ASN A 1 78 ? 12.047 -32.625 -15.656 1 75.75 78 ASN A C 1
ATOM 614 O O . ASN A 1 78 ? 12.688 -32.594 -14.602 1 75.75 78 ASN A O 1
ATOM 618 N N . GLY A 1 79 ? 10.742 -32.938 -15.836 1 81.06 79 GLY A N 1
ATOM 619 C CA . GLY A 1 79 ? 10.031 -33.438 -14.672 1 81.06 79 GLY A CA 1
ATOM 620 C C . GLY A 1 79 ? 8.633 -32.875 -14.531 1 81.06 79 GLY A C 1
ATOM 621 O O . GLY A 1 79 ? 8.164 -32.156 -15.406 1 81.06 79 GLY A O 1
ATOM 622 N N . SER A 1 80 ? 8.016 -33.312 -13.453 1 85.88 80 SER A N 1
ATOM 623 C CA . SER A 1 80 ? 6.68 -32.812 -13.117 1 85.88 80 SER A CA 1
ATOM 624 C C . SER A 1 80 ? 6.723 -31.391 -12.617 1 85.88 80 SER A C 1
ATOM 626 O O . SER A 1 80 ? 7.703 -30.969 -12 1 85.88 80 SER A O 1
ATOM 628 N N . LYS A 1 81 ? 5.727 -30.609 -13.008 1 90.5 81 LYS A N 1
ATOM 629 C CA . LYS A 1 81 ? 5.613 -29.25 -12.492 1 90.5 81 LYS A CA 1
ATOM 630 C C . LYS A 1 81 ? 5.691 -29.219 -10.969 1 90.5 81 LYS A C 1
ATOM 632 O O . LYS A 1 81 ? 6.152 -28.234 -10.383 1 90.5 81 LYS A O 1
ATOM 637 N N . PHE A 1 82 ? 5.352 -30.297 -10.305 1 90.69 82 PHE A N 1
ATOM 638 C CA . PHE A 1 82 ? 5.332 -30.375 -8.852 1 90.69 82 PHE A CA 1
ATOM 639 C C . PHE A 1 82 ? 6.75 -30.406 -8.289 1 90.69 82 PHE A C 1
ATOM 641 O O . PHE A 1 82 ? 7.004 -29.906 -7.195 1 90.69 82 PHE A O 1
ATOM 648 N N . GLU A 1 83 ? 7.637 -30.984 -9.031 1 92.44 83 GLU A N 1
ATOM 649 C CA . GLU A 1 83 ? 9.023 -31.109 -8.586 1 92.44 83 GLU A CA 1
ATOM 650 C C . GLU A 1 83 ? 9.68 -29.734 -8.445 1 92.44 83 GLU A C 1
ATOM 652 O O . GLU A 1 83 ? 10.641 -29.578 -7.695 1 92.44 83 GLU A O 1
ATOM 657 N N . LEU A 1 84 ? 9.156 -28.812 -9.141 1 95.31 84 LEU A N 1
ATOM 658 C CA . LEU A 1 84 ? 9.688 -27.453 -9.086 1 95.31 84 LEU A CA 1
ATOM 659 C C . LEU A 1 84 ? 9.43 -26.812 -7.727 1 95.31 84 LEU A C 1
ATOM 661 O O . LEU A 1 84 ? 10.055 -25.812 -7.375 1 95.31 84 LEU A O 1
ATOM 665 N N . PHE A 1 85 ? 8.547 -27.391 -6.852 1 95.69 85 PHE A N 1
ATOM 666 C CA . PHE A 1 85 ? 8.086 -26.766 -5.625 1 95.69 85 PHE A CA 1
ATOM 667 C C . PHE A 1 85 ? 8.461 -27.594 -4.406 1 95.69 85 PHE A C 1
ATOM 669 O O . PHE A 1 85 ? 7.996 -27.328 -3.297 1 95.69 85 PHE A O 1
ATOM 676 N N . PHE A 1 86 ? 9.305 -28.578 -4.605 1 94.38 86 PHE A N 1
ATOM 677 C CA . PHE A 1 86 ? 9.68 -29.469 -3.523 1 94.38 86 PHE A CA 1
ATOM 678 C C . PHE A 1 86 ? 10.461 -28.734 -2.445 1 94.38 86 PHE A C 1
ATOM 680 O O . PHE A 1 86 ? 11.078 -27.703 -2.721 1 94.38 86 PHE A O 1
ATOM 687 N N . ASP A 1 87 ? 10.383 -29.281 -1.249 1 94.88 87 ASP A N 1
ATOM 688 C CA . ASP A 1 87 ? 11.133 -28.75 -0.117 1 94.88 87 ASP A CA 1
ATOM 689 C C . ASP A 1 87 ? 12.602 -29.172 -0.183 1 94.88 87 ASP A C 1
ATOM 691 O O . ASP A 1 87 ? 13.102 -29.859 0.714 1 94.88 87 ASP A O 1
ATOM 695 N N . HIS A 1 88 ? 13.25 -28.734 -1.149 1 93.56 88 HIS A N 1
ATOM 696 C CA . HIS A 1 88 ? 14.672 -29.016 -1.314 1 93.56 88 HIS A CA 1
ATOM 697 C C . HIS A 1 88 ? 15.375 -27.875 -2.037 1 93.56 88 HIS A C 1
ATOM 699 O O . HIS A 1 88 ? 14.773 -27.188 -2.861 1 93.56 88 HIS A O 1
ATOM 705 N N . PRO A 1 89 ? 16.688 -27.703 -1.821 1 95.75 89 PRO A N 1
ATOM 706 C CA . PRO A 1 89 ? 17.422 -26.531 -2.299 1 95.75 89 PRO A CA 1
ATOM 707 C C . PRO A 1 89 ? 17.484 -26.453 -3.824 1 95.75 89 PRO A C 1
ATOM 709 O O . PRO A 1 89 ? 17.719 -25.391 -4.383 1 95.75 89 PRO A O 1
ATOM 712 N N . GLN A 1 90 ? 17.281 -27.531 -4.527 1 94.38 90 GLN A N 1
ATOM 713 C CA . GLN A 1 90 ? 17.406 -27.531 -5.98 1 94.38 90 GLN A CA 1
ATOM 714 C C . GLN A 1 90 ? 16.078 -27.219 -6.656 1 94.38 90 GLN A C 1
ATOM 716 O O . GLN A 1 90 ? 16.031 -26.984 -7.863 1 94.38 90 GLN A O 1
ATOM 721 N N . ALA A 1 91 ? 14.977 -27.281 -5.922 1 96 91 ALA A N 1
ATOM 722 C CA . ALA A 1 91 ? 13.68 -26.938 -6.492 1 96 91 ALA A CA 1
ATOM 723 C C . ALA A 1 91 ? 13.547 -25.422 -6.641 1 96 91 ALA A C 1
ATOM 725 O O . ALA A 1 91 ? 13.484 -24.688 -5.645 1 96 91 ALA A O 1
ATOM 726 N N . PRO A 1 92 ? 13.422 -24.922 -7.805 1 97 92 PRO A N 1
ATOM 727 C CA . PRO A 1 92 ? 13.516 -23.484 -8.047 1 97 92 PRO A CA 1
ATOM 728 C C . PRO A 1 92 ? 12.398 -22.688 -7.367 1 97 92 PRO A C 1
ATOM 730 O O . PRO A 1 92 ? 12.57 -21.516 -7.062 1 97 92 PRO A O 1
ATOM 733 N N . PHE A 1 93 ? 11.281 -23.328 -7.137 1 97.69 93 PHE A N 1
ATOM 734 C CA . PHE A 1 93 ? 10.164 -22.625 -6.527 1 97.69 93 PHE A CA 1
ATOM 735 C C . PHE A 1 93 ? 9.844 -23.203 -5.156 1 97.69 93 PHE A C 1
ATOM 737 O O . PHE A 1 93 ? 8.734 -23.016 -4.652 1 97.69 93 PHE A O 1
ATOM 744 N N . GLY A 1 94 ? 10.719 -23.969 -4.609 1 97.12 94 GLY A N 1
ATOM 745 C CA . GLY A 1 94 ? 10.594 -24.484 -3.258 1 97.12 94 GLY A CA 1
ATOM 746 C C . GLY A 1 94 ? 10.891 -23.453 -2.191 1 97.12 94 GLY A C 1
ATOM 747 O O . GLY A 1 94 ? 11.344 -22.344 -2.502 1 97.12 94 GLY A O 1
ATOM 748 N N . ILE A 1 95 ? 10.672 -23.828 -0.93 1 97.94 95 ILE A N 1
ATOM 749 C CA . ILE A 1 95 ? 10.812 -22.906 0.193 1 97.94 95 ILE A CA 1
ATOM 750 C C . ILE A 1 95 ? 12.266 -2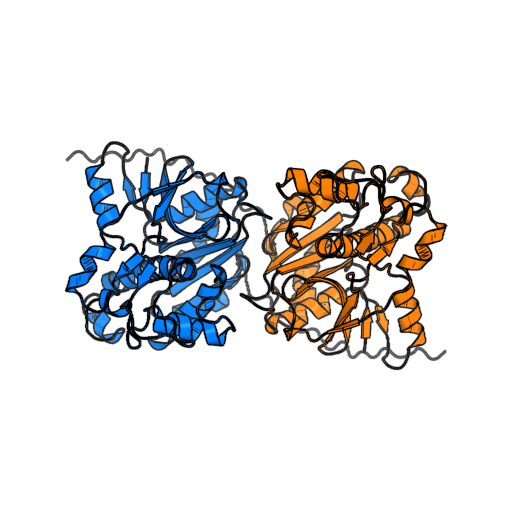2.453 0.302 1 97.94 95 ILE A C 1
ATOM 752 O O . ILE A 1 95 ? 12.539 -21.312 0.648 1 97.94 95 ILE A O 1
ATOM 756 N N . HIS A 1 96 ? 13.25 -23.297 -0.03 1 98.19 96 HIS A N 1
ATOM 757 C CA . HIS A 1 96 ? 14.664 -22.969 0.082 1 98.19 96 HIS A CA 1
ATOM 758 C C . HIS A 1 96 ? 15.047 -21.844 -0.866 1 98.19 96 HIS A C 1
ATOM 760 O O . HIS A 1 96 ? 15.68 -20.859 -0.453 1 98.19 96 HIS A O 1
ATOM 766 N N . CYS A 1 97 ? 14.609 -21.938 -2.1 1 98 97 CYS A N 1
ATOM 767 C CA . CYS A 1 97 ? 14.961 -20.922 -3.086 1 98 97 CYS A CA 1
ATOM 768 C C . CYS A 1 97 ? 14.211 -19.625 -2.818 1 98 97 CYS A C 1
ATOM 770 O O . CYS A 1 97 ? 14.766 -18.531 -2.969 1 98 97 CYS A O 1
ATOM 772 N N . ILE A 1 98 ? 13.016 -19.75 -2.381 1 98.56 98 ILE A N 1
ATOM 773 C CA . ILE A 1 98 ? 12.227 -18.547 -2.072 1 98.56 98 ILE A CA 1
ATOM 774 C C . ILE A 1 98 ? 12.867 -17.812 -0.897 1 98.56 98 ILE A C 1
ATOM 776 O O . ILE A 1 98 ? 13.031 -16.594 -0.944 1 98.56 98 ILE A O 1
ATOM 780 N N . CYS A 1 99 ? 13.242 -18.547 0.109 1 98.31 99 CYS A N 1
ATOM 781 C CA . CYS A 1 99 ? 13.875 -17.938 1.271 1 98.31 99 CYS A CA 1
ATOM 782 C C . CYS A 1 99 ? 15.211 -17.297 0.899 1 98.31 99 CYS A C 1
ATOM 784 O O . CYS A 1 99 ? 15.555 -16.219 1.396 1 98.31 99 CYS A O 1
ATOM 786 N N . ARG A 1 100 ? 15.922 -17.953 0.071 1 97.44 100 ARG A N 1
ATOM 787 C CA . ARG A 1 100 ? 17.188 -17.391 -0.385 1 97.44 100 ARG A CA 1
ATOM 788 C C . ARG A 1 100 ? 16.984 -16.062 -1.103 1 97.44 100 ARG A C 1
ATOM 790 O O . ARG A 1 100 ? 17.703 -15.102 -0.857 1 97.44 100 ARG A O 1
ATOM 797 N N . GLU A 1 101 ? 16.031 -16.016 -1.995 1 97.19 101 GLU A N 1
ATOM 798 C CA . GLU A 1 101 ? 15.727 -14.781 -2.723 1 97.19 101 GLU A CA 1
ATOM 799 C C . GLU A 1 101 ? 15.211 -13.695 -1.781 1 97.19 101 GLU A C 1
ATOM 801 O O . GLU A 1 101 ? 15.539 -12.516 -1.942 1 97.19 101 GLU A O 1
ATOM 806 N N . LEU A 1 102 ? 14.352 -14.062 -0.811 1 97.31 102 LEU A N 1
ATOM 807 C CA . LEU A 1 102 ? 13.852 -13.117 0.177 1 97.31 102 LEU A CA 1
ATOM 808 C C . LEU A 1 102 ? 15 -12.461 0.934 1 97.31 102 LEU A C 1
ATOM 810 O O . LEU A 1 102 ? 14.938 -11.266 1.248 1 97.31 102 LEU A O 1
ATOM 814 N N . GLU A 1 103 ? 15.992 -13.227 1.172 1 95.62 103 GLU A N 1
ATOM 815 C CA . GLU A 1 103 ? 17.141 -12.719 1.917 1 95.62 103 GLU A CA 1
ATOM 816 C C . GLU A 1 103 ? 17.828 -11.578 1.167 1 95.62 103 GLU A C 1
ATOM 818 O O . GLU A 1 103 ? 18.359 -10.656 1.785 1 95.62 103 GLU A O 1
ATOM 823 N N . THR A 1 104 ? 17.812 -11.617 -0.152 1 93 104 THR A N 1
ATOM 824 C CA . THR A 1 104 ? 18.406 -10.555 -0.955 1 93 104 THR A CA 1
ATOM 825 C C . THR A 1 104 ? 17.641 -9.242 -0.778 1 93 104 THR A C 1
ATOM 827 O O . THR A 1 104 ? 18.172 -8.164 -1.045 1 93 104 THR A O 1
ATOM 830 N N . PHE A 1 105 ? 16.469 -9.375 -0.296 1 89.56 105 PHE A N 1
ATOM 831 C CA . PHE A 1 105 ? 15.648 -8.195 -0.052 1 89.56 105 PHE A CA 1
ATOM 832 C C . PHE A 1 105 ? 15.586 -7.875 1.437 1 89.56 105 PHE A C 1
ATOM 834 O O . PHE A 1 105 ? 14.75 -7.082 1.873 1 89.56 105 PHE A O 1
ATOM 841 N N . GLY A 1 106 ? 16.375 -8.602 2.238 1 88.56 106 GLY A N 1
ATOM 842 C CA . GLY A 1 106 ? 16.547 -8.273 3.646 1 88.56 106 GLY A CA 1
ATOM 843 C C . GLY A 1 106 ? 15.594 -9.031 4.551 1 88.56 106 GLY A C 1
ATOM 844 O O . GLY A 1 106 ? 15.43 -8.68 5.719 1 88.56 106 GLY A O 1
ATOM 845 N N . VAL A 1 107 ? 14.938 -10.008 4.059 1 93.44 107 VAL A N 1
ATOM 846 C CA . VAL A 1 107 ? 14.008 -10.797 4.859 1 93.44 107 VAL A CA 1
ATOM 847 C C . VAL A 1 107 ? 14.625 -12.164 5.156 1 93.44 107 VAL A C 1
ATOM 849 O O . VAL A 1 107 ? 14.812 -12.977 4.25 1 93.44 107 VAL A O 1
ATOM 852 N N . LYS A 1 108 ? 14.852 -12.461 6.383 1 95.19 108 LYS A N 1
ATOM 853 C CA . LYS A 1 108 ? 15.469 -13.727 6.777 1 95.19 108 LYS A CA 1
ATOM 854 C C . LYS A 1 108 ? 14.414 -14.781 7.09 1 95.19 108 LYS A C 1
ATOM 856 O O . LYS A 1 108 ? 13.266 -14.453 7.414 1 95.19 108 LYS A O 1
ATOM 861 N N . ALA A 1 109 ? 14.883 -16.062 6.918 1 96.12 109 ALA A N 1
ATOM 862 C CA . ALA A 1 109 ? 14.008 -17.141 7.34 1 96.12 109 ALA A CA 1
ATOM 863 C C . ALA A 1 109 ? 13.555 -16.969 8.781 1 96.12 109 ALA A C 1
ATOM 865 O O . ALA A 1 109 ? 14.344 -16.562 9.641 1 96.12 109 ALA A O 1
ATOM 866 N N . GLY A 1 110 ? 12.297 -17.188 9.008 1 95.38 110 GLY A N 1
ATOM 867 C CA . GLY A 1 110 ? 11.766 -17 10.352 1 95.38 110 GLY A CA 1
ATOM 868 C C . GLY A 1 110 ? 11.062 -15.68 10.547 1 95.38 110 GLY A C 1
ATOM 869 O O . GLY A 1 110 ? 10.32 -15.5 11.516 1 95.38 110 GLY A O 1
ATOM 870 N N . GLU A 1 111 ? 11.305 -14.773 9.648 1 92.94 111 GLU A N 1
ATOM 871 C CA . GLU A 1 111 ? 10.672 -13.461 9.742 1 92.94 111 GLU A CA 1
ATOM 872 C C . GLU A 1 111 ? 9.328 -13.445 9.023 1 92.94 111 GLU A C 1
ATOM 874 O O . GLU A 1 111 ? 9.078 -14.273 8.141 1 92.94 111 GLU A O 1
ATOM 879 N N . TRP A 1 112 ? 8.586 -12.477 9.445 1 89.38 112 TRP A N 1
ATOM 880 C CA . TRP A 1 112 ? 7.285 -12.273 8.82 1 89.38 112 TRP A CA 1
ATOM 881 C C . TRP A 1 112 ? 7.445 -11.789 7.379 1 89.38 112 TRP A C 1
ATOM 883 O O . TRP A 1 112 ? 8.266 -10.906 7.102 1 89.38 112 TRP A O 1
ATOM 893 N N . VAL A 1 113 ? 6.633 -12.414 6.469 1 94.81 113 VAL A N 1
ATOM 894 C CA . VAL A 1 113 ? 6.641 -12.039 5.059 1 94.81 113 VAL A CA 1
ATOM 895 C C . VAL A 1 113 ? 5.285 -11.461 4.664 1 94.81 113 VAL A C 1
ATOM 897 O O . VAL A 1 113 ? 4.246 -12.094 4.879 1 94.81 113 VAL A O 1
ATOM 900 N N . LYS A 1 114 ? 5.324 -10.234 4.121 1 92.81 114 LYS A N 1
ATOM 901 C CA . LYS A 1 114 ? 4.113 -9.641 3.557 1 92.81 114 LYS A CA 1
ATOM 902 C C . LYS A 1 114 ? 3.893 -10.109 2.121 1 92.81 114 LYS A C 1
ATOM 904 O O . LYS A 1 114 ? 4.852 -10.406 1.404 1 92.81 114 LYS A O 1
ATOM 909 N N . PRO A 1 115 ? 2.619 -10.117 1.712 1 96.25 115 PRO A N 1
ATOM 910 C CA . PRO A 1 115 ? 2.32 -10.57 0.352 1 96.25 115 PRO A CA 1
ATOM 911 C C . PRO A 1 115 ? 3.125 -9.82 -0.71 1 96.25 115 PRO A C 1
ATOM 913 O O . PRO A 1 115 ? 3.674 -10.445 -1.625 1 96.25 115 PRO A O 1
ATOM 916 N N . SER A 1 116 ? 3.271 -8.539 -0.536 1 94.94 116 SER A N 1
ATOM 917 C CA . SER A 1 116 ? 3.938 -7.73 -1.55 1 94.94 116 SER A CA 1
ATOM 918 C C . SER A 1 116 ? 5.406 -8.125 -1.695 1 94.94 116 SER A C 1
ATOM 920 O O . SER A 1 116 ? 6 -7.941 -2.76 1 94.94 116 SER A O 1
ATOM 922 N N . MET A 1 117 ? 5.984 -8.664 -0.7 1 95.75 117 MET A N 1
ATOM 923 C CA . MET A 1 117 ? 7.398 -9.023 -0.7 1 95.75 117 MET A CA 1
ATOM 924 C C . MET A 1 117 ? 7.656 -10.195 -1.644 1 95.75 117 MET A C 1
ATOM 926 O O . MET A 1 117 ? 8.789 -10.406 -2.072 1 95.75 117 MET A O 1
ATOM 930 N N . LEU A 1 118 ? 6.633 -10.914 -1.985 1 98.12 118 LEU A N 1
ATOM 931 C CA . LEU A 1 118 ? 6.793 -12.086 -2.848 1 98.12 118 LEU A CA 1
ATOM 932 C C . LEU A 1 118 ? 6.93 -11.664 -4.309 1 98.12 118 LEU A C 1
ATOM 934 O O . LEU A 1 118 ? 7.445 -12.422 -5.129 1 98.12 118 LEU A O 1
ATOM 938 N N . ALA A 1 119 ? 6.5 -10.445 -4.613 1 98 119 ALA A N 1
ATOM 939 C CA . ALA A 1 119 ? 6.457 -10 -6.004 1 98 119 ALA A CA 1
ATOM 940 C C . ALA A 1 119 ? 7.859 -9.969 -6.613 1 98 119 ALA A C 1
ATOM 942 O O . ALA A 1 119 ? 8.125 -10.641 -7.609 1 98 119 ALA A O 1
ATOM 943 N N . PRO A 1 120 ? 8.805 -9.258 -5.988 1 97.06 120 PRO A N 1
ATOM 944 C CA . PRO A 1 120 ? 10.148 -9.25 -6.57 1 97.06 120 PRO A CA 1
ATOM 945 C C . PRO A 1 120 ? 10.82 -10.617 -6.512 1 97.06 120 PRO A C 1
ATOM 947 O O . PRO A 1 120 ? 11.656 -10.938 -7.367 1 97.06 120 PRO A O 1
ATOM 950 N N . VAL A 1 121 ? 10.469 -11.406 -5.574 1 98.25 121 VAL A N 1
ATOM 951 C CA . VAL A 1 121 ? 11.023 -12.742 -5.438 1 98.25 121 VAL A CA 1
ATOM 952 C C . VAL A 1 121 ? 10.609 -13.602 -6.633 1 98.25 121 VAL A C 1
ATOM 954 O O . VAL A 1 121 ? 11.445 -14.25 -7.258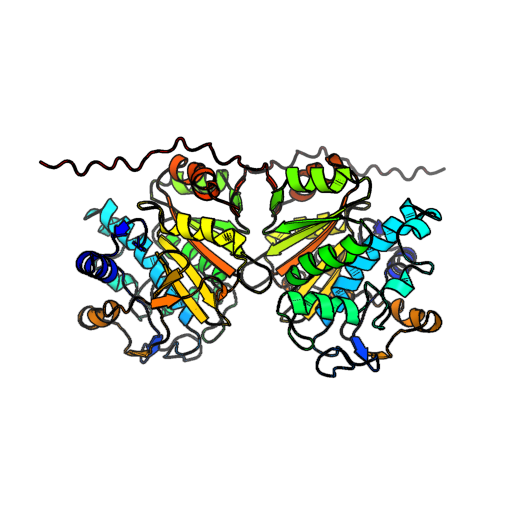 1 98.25 121 VAL A O 1
ATOM 957 N N . PHE A 1 122 ? 9.328 -13.594 -6.949 1 98.62 122 PHE A N 1
ATOM 958 C CA . PHE A 1 122 ? 8.82 -14.367 -8.086 1 98.62 122 PHE A CA 1
ATOM 959 C C . PHE A 1 122 ? 9.422 -13.859 -9.391 1 98.62 122 PHE A C 1
ATOM 961 O O . PHE A 1 122 ? 9.711 -14.648 -10.289 1 98.62 122 PHE A O 1
ATOM 968 N N . LYS A 1 123 ? 9.578 -12.531 -9.445 1 98.25 123 LYS A N 1
ATOM 969 C CA . LYS A 1 123 ? 10.211 -11.945 -10.617 1 98.25 123 LYS A CA 1
ATOM 970 C C . LYS A 1 123 ? 11.609 -12.508 -10.828 1 98.25 123 LYS A C 1
ATOM 972 O O . LYS A 1 123 ? 11.961 -12.93 -11.938 1 98.25 123 LYS A O 1
ATOM 977 N N . ASP A 1 124 ? 12.367 -12.586 -9.805 1 97.88 124 ASP A N 1
ATOM 978 C CA . ASP A 1 124 ? 13.742 -13.086 -9.898 1 97.88 124 ASP A CA 1
ATOM 979 C C . ASP A 1 124 ? 13.766 -14.578 -10.211 1 97.88 124 ASP A C 1
ATOM 981 O O . ASP A 1 124 ? 14.516 -15.031 -11.078 1 97.88 124 ASP A O 1
ATOM 985 N N . LEU A 1 125 ? 12.984 -15.344 -9.539 1 98.06 125 LEU A N 1
ATOM 986 C CA . LEU A 1 125 ? 12.984 -16.797 -9.711 1 98.06 125 LEU A CA 1
ATOM 987 C C . LEU A 1 125 ? 12.594 -17.188 -11.133 1 98.06 125 LEU A C 1
ATOM 989 O O . LEU A 1 125 ? 13.234 -18.031 -11.75 1 98.06 125 LEU A O 1
ATOM 993 N N . LEU A 1 126 ? 11.555 -16.578 -11.656 1 98.06 126 LEU A N 1
ATOM 994 C CA . LEU A 1 126 ? 11.062 -16.922 -12.984 1 98.06 126 LEU A CA 1
ATOM 995 C C . LEU A 1 126 ? 12.016 -16.422 -14.062 1 98.06 126 LEU A C 1
ATOM 997 O O . LEU A 1 126 ? 12.102 -17.016 -15.148 1 98.06 126 LEU A O 1
ATOM 1001 N N . SER A 1 127 ? 12.742 -15.336 -13.727 1 96.88 127 SER A N 1
ATOM 1002 C CA . SER A 1 127 ? 13.672 -14.781 -14.703 1 96.88 127 SER A CA 1
ATOM 1003 C C . SER A 1 127 ? 14.758 -15.781 -15.078 1 96.88 127 SER A C 1
ATOM 1005 O O . SER A 1 127 ? 15.273 -15.758 -16.188 1 96.88 127 SER A O 1
ATOM 1007 N N . PHE A 1 128 ? 15.102 -16.703 -14.203 1 95.56 128 PHE A N 1
ATOM 1008 C CA . PHE A 1 128 ? 16.094 -17.734 -14.461 1 95.56 128 PHE A CA 1
ATOM 1009 C C . PHE A 1 128 ? 15.648 -18.641 -15.609 1 95.56 128 PHE A C 1
ATOM 1011 O O . PHE A 1 128 ? 16.469 -19.297 -16.234 1 95.56 128 PHE A O 1
ATOM 1018 N N . PHE A 1 129 ? 14.406 -18.625 -15.914 1 95.56 129 PHE A N 1
ATOM 1019 C CA . PHE A 1 129 ? 13.867 -19.5 -16.953 1 95.56 129 PHE A CA 1
ATOM 1020 C C . PHE A 1 129 ? 13.391 -18.688 -18.141 1 95.56 129 PHE A C 1
ATOM 1022 O O . PHE A 1 129 ? 12.648 -19.203 -18.984 1 95.56 129 PHE A O 1
ATOM 1029 N N . GLY A 1 130 ? 13.672 -17.391 -18.156 1 95.25 130 GLY A N 1
ATOM 1030 C CA . GLY A 1 130 ? 13.297 -16.531 -19.266 1 95.25 130 GLY A CA 1
ATOM 1031 C C . GLY A 1 130 ? 11.844 -16.094 -19.219 1 95.25 130 GLY A C 1
ATOM 1032 O O . GLY A 1 130 ? 11.312 -15.586 -20.219 1 95.25 130 GLY A O 1
ATOM 1033 N N . ILE A 1 131 ? 11.18 -16.375 -18.141 1 96.81 131 ILE A N 1
ATOM 1034 C CA . ILE A 1 131 ? 9.797 -15.93 -17.953 1 96.81 131 ILE A CA 1
ATOM 1035 C C . ILE A 1 131 ? 9.789 -14.602 -17.203 1 96.81 131 ILE A C 1
ATOM 1037 O O . ILE A 1 131 ? 10.422 -14.469 -16.156 1 96.81 131 ILE A O 1
ATOM 1041 N N . HIS A 1 132 ? 9.047 -13.672 -17.719 1 97.69 132 HIS A N 1
ATOM 1042 C CA . HIS A 1 132 ? 9.078 -12.336 -17.141 1 97.69 132 HIS A CA 1
ATOM 1043 C C . HIS A 1 132 ? 7.871 -12.094 -16.234 1 97.69 132 HIS A C 1
ATOM 1045 O O . HIS A 1 132 ? 6.773 -12.586 -16.531 1 97.69 132 HIS A O 1
ATOM 1051 N N . VAL A 1 133 ? 8.125 -11.406 -15.188 1 98.5 133 VAL A N 1
ATOM 1052 C CA . VAL A 1 133 ? 7.102 -10.922 -14.258 1 98.5 133 VAL A CA 1
ATOM 1053 C C . VAL A 1 133 ? 7.039 -9.398 -14.297 1 98.5 133 VAL A C 1
ATOM 1055 O O . VAL A 1 133 ? 8.078 -8.734 -14.297 1 98.5 133 VAL A O 1
ATOM 1058 N N . VAL A 1 134 ? 5.879 -8.852 -14.43 1 98.06 134 VAL A N 1
ATOM 1059 C CA . VAL A 1 134 ? 5.672 -7.414 -14.328 1 98.06 134 VAL A CA 1
ATOM 1060 C C . VAL A 1 134 ? 4.965 -7.082 -13.016 1 98.06 134 VAL A C 1
ATOM 1062 O O . VAL A 1 134 ? 3.91 -7.648 -12.711 1 98.06 134 VAL A O 1
ATOM 1065 N N . ILE A 1 135 ? 5.609 -6.258 -12.266 1 97.25 135 ILE A N 1
ATOM 1066 C CA . ILE A 1 135 ? 5.035 -5.863 -10.984 1 97.25 135 ILE A CA 1
ATOM 1067 C C . ILE A 1 135 ? 4.406 -4.48 -11.102 1 97.25 135 ILE A C 1
ATOM 1069 O O . ILE A 1 135 ? 5.074 -3.516 -11.492 1 97.25 135 ILE A O 1
ATOM 1073 N N . ALA A 1 136 ? 3.135 -4.41 -10.883 1 95.06 136 ALA A N 1
ATOM 1074 C CA . ALA A 1 136 ? 2.414 -3.145 -10.781 1 95.06 136 ALA A CA 1
ATOM 1075 C C . ALA A 1 136 ? 2.311 -2.691 -9.328 1 95.06 136 ALA A C 1
ATOM 1077 O O . ALA A 1 136 ? 1.341 -3.014 -8.641 1 95.06 136 ALA A O 1
ATOM 1078 N N . GLU A 1 137 ? 3.244 -1.903 -8.93 1 93.12 137 GLU A N 1
ATOM 1079 C CA . GLU A 1 137 ? 3.279 -1.405 -7.559 1 93.12 137 GLU A CA 1
ATOM 1080 C C . GLU A 1 137 ? 2.186 -0.368 -7.32 1 93.12 137 GLU A C 1
ATOM 1082 O O . GLU A 1 137 ? 1.907 0.46 -8.188 1 93.12 137 GLU A O 1
ATOM 1087 N N . ASN A 1 138 ? 1.561 -0.388 -6.148 1 91.81 138 ASN A N 1
ATOM 1088 C CA . ASN A 1 138 ? 0.478 0.516 -5.777 1 91.81 138 ASN A CA 1
ATOM 1089 C C . ASN A 1 138 ? -0.644 0.506 -6.809 1 91.81 138 ASN A C 1
ATOM 1091 O O . ASN A 1 138 ? -1.24 1.546 -7.094 1 91.81 138 ASN A O 1
ATOM 1095 N N . GLY A 1 139 ? -0.793 -0.62 -7.477 1 91.88 139 GLY A N 1
ATOM 1096 C CA . GLY A 1 139 ? -1.887 -0.782 -8.422 1 91.88 139 GLY A CA 1
ATOM 1097 C C . GLY A 1 139 ? -1.623 -0.117 -9.758 1 91.88 139 GLY A C 1
ATOM 1098 O O . GLY A 1 139 ? -2.516 -0.038 -10.609 1 91.88 139 GLY A O 1
ATOM 1099 N N . CYS A 1 140 ? -0.468 0.285 -9.992 1 89.44 140 CYS A N 1
ATOM 1100 C CA . CYS A 1 140 ? -0.148 1.021 -11.211 1 89.44 140 CYS A CA 1
ATOM 1101 C C . CYS A 1 140 ? 0.682 0.167 -12.164 1 89.44 140 CYS A C 1
ATOM 1103 O O . CYS A 1 140 ? 1.855 -0.101 -11.898 1 89.44 140 CYS A O 1
ATOM 1105 N N . LEU A 1 141 ? 0.099 -0.179 -13.242 1 92.81 141 LEU A N 1
ATOM 1106 C CA . LEU A 1 141 ? 0.77 -0.979 -14.266 1 92.81 141 LEU A CA 1
ATOM 1107 C C . LEU A 1 141 ? 1.36 -0.09 -15.352 1 92.81 141 LEU A C 1
ATOM 1109 O O . LEU A 1 141 ? 0.636 0.667 -16 1 92.81 141 LEU A O 1
ATOM 1113 N N . SER A 1 142 ? 2.631 -0.158 -15.547 1 91 142 SER A N 1
ATOM 1114 C CA . SER A 1 142 ? 3.297 0.541 -16.641 1 91 142 SER A CA 1
ATOM 1115 C C . SER A 1 142 ? 3.084 -0.183 -17.969 1 91 142 SER A C 1
ATOM 1117 O O . SER A 1 142 ? 3.488 -1.338 -18.125 1 91 142 SER A O 1
ATOM 1119 N N . ARG A 1 143 ? 2.562 0.536 -18.922 1 92.56 143 ARG A N 1
ATOM 1120 C CA . ARG A 1 143 ? 2.359 -0.033 -20.25 1 92.56 143 ARG A CA 1
ATOM 1121 C C . ARG A 1 143 ? 3.686 -0.439 -20.891 1 92.56 143 ARG A C 1
ATOM 1123 O O . ARG A 1 143 ? 3.779 -1.488 -21.516 1 92.56 143 ARG A O 1
ATOM 1130 N N . GLU A 1 144 ? 4.621 0.355 -20.703 1 92.5 144 GLU A N 1
ATOM 1131 C CA . GLU A 1 144 ? 5.93 0.114 -21.297 1 92.5 144 GLU A CA 1
ATOM 1132 C C . GLU A 1 144 ? 6.582 -1.136 -20.719 1 92.5 144 GLU A C 1
ATOM 1134 O O . GLU A 1 144 ? 7.164 -1.94 -21.453 1 92.5 144 GLU A O 1
ATOM 1139 N N . SER A 1 145 ? 6.504 -1.244 -19.469 1 93.44 145 SER A N 1
ATOM 1140 C CA . SER A 1 145 ? 7.082 -2.412 -18.812 1 93.44 145 SER A CA 1
ATOM 1141 C C . SER A 1 145 ? 6.414 -3.699 -19.281 1 93.44 145 SER A C 1
ATOM 1143 O O . SER A 1 145 ? 7.082 -4.711 -19.5 1 93.44 145 SER A O 1
ATOM 1145 N N . LEU A 1 146 ? 5.117 -3.643 -19.438 1 96.44 146 LEU A N 1
ATOM 1146 C CA . LEU A 1 146 ? 4.383 -4.816 -19.891 1 96.44 146 LEU A CA 1
ATOM 1147 C C . LEU A 1 146 ? 4.738 -5.152 -21.344 1 96.44 146 LEU A C 1
ATOM 1149 O O . LEU A 1 146 ? 4.938 -6.32 -21.672 1 96.44 146 LEU A O 1
ATOM 1153 N N . ARG A 1 147 ? 4.777 -4.105 -22.109 1 96.38 147 ARG A N 1
ATOM 1154 C CA . ARG A 1 147 ? 5.137 -4.301 -23.516 1 96.38 147 ARG A CA 1
ATOM 1155 C C . ARG A 1 147 ? 6.504 -4.961 -23.641 1 96.38 147 ARG A C 1
ATOM 1157 O O . ARG A 1 147 ? 6.68 -5.887 -24.438 1 96.38 147 ARG A O 1
ATOM 1164 N N . GLU A 1 148 ? 7.406 -4.48 -22.953 1 96.62 148 GLU A N 1
ATOM 1165 C CA . GLU A 1 148 ? 8.758 -5.043 -22.969 1 96.62 148 GLU A CA 1
ATOM 1166 C C . GLU A 1 148 ? 8.742 -6.508 -22.531 1 96.62 148 GLU A C 1
ATOM 1168 O O . GLU A 1 148 ? 9.375 -7.355 -23.172 1 96.62 148 GLU A O 1
ATOM 1173 N N . ALA A 1 149 ? 8.07 -6.805 -21.5 1 97.12 149 ALA A N 1
ATOM 1174 C CA . ALA A 1 149 ? 8.016 -8.172 -20.984 1 97.12 149 ALA A CA 1
ATOM 1175 C C . ALA A 1 149 ? 7.387 -9.117 -22 1 97.12 149 ALA A C 1
ATOM 1177 O O . ALA A 1 149 ? 7.84 -10.25 -22.172 1 97.12 149 ALA A O 1
ATOM 1178 N N . LEU A 1 150 ? 6.398 -8.672 -22.656 1 96.94 150 LEU A N 1
ATOM 1179 C CA . LEU A 1 150 ? 5.672 -9.5 -23.609 1 96.94 150 LEU A CA 1
ATOM 1180 C C . LEU A 1 150 ? 6.477 -9.68 -24.891 1 96.94 150 LEU A C 1
ATOM 1182 O O . LEU A 1 150 ? 6.227 -10.609 -25.672 1 96.94 150 LEU A O 1
ATOM 1186 N N . SER A 1 151 ? 7.414 -8.836 -25.141 1 96.75 151 SER A N 1
ATOM 1187 C CA . SER A 1 151 ? 8.195 -8.867 -26.375 1 96.75 151 SER A CA 1
ATOM 1188 C C . SER A 1 151 ? 9.094 -10.102 -26.422 1 96.75 151 SER A C 1
ATOM 1190 O O . SER A 1 151 ? 9.539 -10.508 -27.5 1 96.75 151 SER A O 1
ATOM 1192 N N . TYR A 1 152 ? 9.297 -10.742 -25.328 1 94.62 152 TYR A N 1
ATOM 1193 C CA . TYR A 1 152 ? 10.164 -11.914 -25.281 1 94.62 152 TYR A CA 1
ATOM 1194 C C . TYR A 1 152 ? 9.422 -13.164 -25.719 1 94.62 152 TYR A C 1
ATOM 1196 O O . TYR A 1 152 ? 10.023 -14.227 -25.891 1 94.62 152 TYR A O 1
ATOM 1204 N N . GLY A 1 153 ? 8.117 -13.094 -25.828 1 92.62 153 GLY A N 1
ATOM 1205 C CA . GLY A 1 153 ? 7.375 -14.148 -26.5 1 92.62 153 GLY A CA 1
ATOM 1206 C C . GLY A 1 153 ? 6.773 -15.156 -25.547 1 92.62 153 GLY A C 1
ATOM 1207 O O . GLY A 1 153 ? 6.207 -16.172 -25.969 1 92.62 153 GLY A O 1
ATOM 1208 N N . HIS A 1 154 ? 6.941 -15.023 -24.281 1 94.56 154 HIS A N 1
ATOM 1209 C CA . HIS A 1 154 ? 6.332 -15.875 -23.266 1 94.56 154 HIS A CA 1
ATOM 1210 C C . HIS A 1 154 ? 5.215 -15.141 -22.531 1 94.56 154 HIS A C 1
ATOM 1212 O O . HIS A 1 154 ? 5.195 -13.906 -22.484 1 94.56 154 HIS A O 1
ATOM 1218 N N . PRO A 1 155 ? 4.234 -15.969 -22 1 96.44 155 PRO A N 1
ATOM 1219 C CA . PRO A 1 155 ? 3.27 -15.336 -21.094 1 96.44 155 PRO A CA 1
ATOM 1220 C C . PRO A 1 155 ? 3.934 -14.641 -19.922 1 96.44 155 PRO A C 1
ATOM 1222 O O . PRO A 1 155 ? 5.02 -15.039 -19.484 1 96.44 155 PRO A O 1
ATOM 1225 N N . VAL A 1 156 ? 3.266 -13.633 -19.438 1 98.19 156 VAL A N 1
ATOM 1226 C CA . VAL A 1 156 ? 3.797 -12.805 -18.375 1 98.19 156 VAL A CA 1
ATOM 1227 C C . VAL A 1 156 ? 2.957 -12.992 -17.109 1 98.19 156 VAL A C 1
ATOM 1229 O O . VAL A 1 156 ? 1.728 -13.055 -17.172 1 98.19 156 VAL A O 1
ATOM 1232 N N . LEU A 1 157 ? 3.615 -13.203 -16.016 1 98.62 157 LEU A N 1
ATOM 1233 C CA . LEU A 1 157 ? 2.939 -13.086 -14.719 1 98.62 157 LEU A CA 1
ATOM 1234 C C . LEU A 1 157 ? 2.842 -11.625 -14.289 1 98.62 157 LEU A C 1
ATOM 1236 O O . LEU A 1 157 ? 3.861 -10.984 -14.031 1 98.62 157 LEU A O 1
ATOM 1240 N N . LEU A 1 158 ? 1.645 -11.117 -14.273 1 98.5 158 LEU A N 1
ATOM 1241 C CA . LEU A 1 158 ? 1.389 -9.758 -13.812 1 98.5 158 LEU A CA 1
ATOM 1242 C C . LEU A 1 158 ? 0.955 -9.75 -12.352 1 98.5 158 LEU A C 1
ATOM 1244 O O . LEU A 1 158 ? -0.031 -10.398 -11.984 1 98.5 158 LEU A O 1
ATOM 1248 N N . LEU A 1 159 ? 1.704 -9.078 -11.531 1 98.5 159 LEU A N 1
ATOM 1249 C CA . LEU A 1 159 ? 1.422 -9.023 -10.102 1 98.5 159 LEU A CA 1
ATOM 1250 C C . LEU A 1 159 ? 1.095 -7.594 -9.672 1 98.5 159 LEU A C 1
ATOM 1252 O O . LEU A 1 159 ? 1.872 -6.672 -9.922 1 98.5 159 LEU A O 1
ATOM 1256 N N . PHE A 1 160 ? -0.043 -7.383 -9.031 1 97.19 160 PHE A N 1
ATOM 1257 C CA . PHE A 1 160 ? -0.401 -6.113 -8.406 1 97.19 160 PHE A CA 1
ATOM 1258 C C . PHE A 1 160 ? -0.183 -6.164 -6.902 1 97.19 160 PHE A C 1
ATOM 1260 O O . PHE A 1 160 ? -0.709 -7.051 -6.223 1 97.19 160 PHE A O 1
ATOM 1267 N N . THR A 1 161 ? 0.635 -5.289 -6.387 1 96.62 161 THR A N 1
ATOM 1268 C CA . THR A 1 161 ? 0.699 -5.086 -4.941 1 96.62 161 THR A CA 1
ATOM 1269 C C . THR A 1 161 ? -0.285 -4.004 -4.504 1 96.62 161 THR A C 1
ATOM 1271 O O . THR A 1 161 ? -0.215 -2.867 -4.973 1 96.62 161 THR A O 1
ATOM 1274 N N . LEU A 1 162 ? -1.184 -4.371 -3.541 1 95.44 162 LEU A N 1
ATOM 1275 C CA . LEU A 1 162 ? -2.283 -3.467 -3.221 1 95.44 162 LEU A CA 1
ATOM 1276 C C . LEU A 1 162 ? -2.488 -3.373 -1.714 1 95.44 162 LEU A C 1
ATOM 1278 O O . LEU A 1 162 ? -2.295 -4.355 -0.994 1 95.44 162 LEU A O 1
ATOM 1282 N N . MET A 1 163 ? -2.787 -2.168 -1.321 1 93.25 163 MET A N 1
ATOM 1283 C CA . MET A 1 163 ? -3.408 -1.94 -0.019 1 93.25 163 MET A CA 1
ATOM 1284 C C . MET A 1 163 ? -4.887 -1.599 -0.172 1 93.25 163 MET A C 1
ATOM 1286 O O . MET A 1 163 ? -5.23 -0.524 -0.667 1 93.25 163 MET A O 1
ATOM 1290 N N . LEU A 1 164 ? -5.773 -2.523 0.201 1 94.12 164 LEU A N 1
ATOM 1291 C CA . LEU A 1 164 ? -7.203 -2.338 -0.004 1 94.12 164 LEU A CA 1
ATOM 1292 C C . LEU A 1 164 ? -7.906 -2.027 1.314 1 94.12 164 LEU A C 1
ATOM 1294 O O . LEU A 1 164 ? -8.828 -2.738 1.713 1 94.12 164 LEU A O 1
ATOM 1298 N N . GLY A 1 165 ? -7.566 -0.999 1.904 1 91.5 165 GLY A N 1
ATOM 1299 C CA . GLY A 1 165 ? -8.016 -0.529 3.205 1 91.5 165 GLY A CA 1
ATOM 1300 C C . GLY A 1 165 ? -6.902 0.087 4.035 1 91.5 165 GLY A C 1
ATOM 1301 O O . GLY A 1 165 ? -5.734 0.036 3.646 1 91.5 165 GLY A O 1
ATOM 1302 N N . TYR A 1 166 ? -7.199 0.61 5.117 1 88.12 166 TYR A N 1
ATOM 1303 C CA . TYR A 1 166 ? -6.203 1.279 5.945 1 88.12 166 TYR A CA 1
ATOM 1304 C C . TYR A 1 166 ? -5.652 0.335 7.008 1 88.12 166 TYR A C 1
ATOM 1306 O O . TYR A 1 166 ? -4.445 0.097 7.07 1 88.12 166 TYR A O 1
ATOM 1314 N N . LYS A 1 167 ? -6.461 -0.152 7.801 1 84.56 167 LYS A N 1
ATOM 1315 C CA . LYS A 1 167 ? -6.086 -1.203 8.742 1 84.56 167 LYS A CA 1
ATOM 1316 C C . LYS A 1 167 ? -6.594 -2.564 8.273 1 84.56 167 LYS A C 1
ATOM 1318 O O . LYS A 1 167 ? -5.801 -3.48 8.039 1 84.56 167 LYS A O 1
ATOM 1323 N N . ASP A 1 168 ? -7.941 -2.604 8.141 1 89.19 168 ASP A N 1
ATOM 1324 C CA . ASP A 1 168 ? -8.586 -3.814 7.648 1 89.19 168 ASP A CA 1
ATOM 1325 C C . ASP A 1 168 ? -9.125 -3.613 6.234 1 89.19 168 ASP A C 1
ATOM 1327 O O . ASP A 1 168 ? -9.234 -2.48 5.762 1 89.19 168 ASP A O 1
ATOM 1331 N N . PHE A 1 169 ? -9.383 -4.715 5.582 1 93.31 169 PHE A N 1
ATOM 1332 C CA . PHE A 1 169 ? -9.938 -4.703 4.23 1 93.31 169 PHE A CA 1
ATOM 1333 C C . PHE A 1 169 ? -11.203 -3.863 4.168 1 93.31 169 PHE A C 1
ATOM 1335 O O . PHE A 1 169 ? -12.094 -4.004 5.016 1 93.31 169 PHE A O 1
ATOM 1342 N N . ASP A 1 170 ? -11.25 -2.902 3.23 1 92.44 170 ASP A N 1
ATOM 1343 C CA . ASP A 1 170 ? -12.43 -2.088 2.973 1 92.44 170 ASP A CA 1
ATOM 1344 C C . ASP A 1 170 ? -13.406 -2.811 2.045 1 92.44 170 ASP A C 1
ATOM 1346 O O . ASP A 1 170 ? -13.055 -3.15 0.912 1 92.44 170 ASP A O 1
ATOM 1350 N N . LEU A 1 171 ? -14.633 -2.975 2.436 1 92.31 171 LEU A N 1
ATOM 1351 C CA . LEU A 1 171 ? -15.633 -3.752 1.714 1 92.31 171 LEU A CA 1
ATOM 1352 C C . LEU A 1 171 ? -15.953 -3.109 0.369 1 92.31 171 LEU A C 1
ATOM 1354 O O . LEU A 1 171 ? -16.516 -3.76 -0.516 1 92.31 171 LEU A O 1
ATOM 1358 N N . LYS A 1 172 ? -15.602 -1.909 0.159 1 91.25 172 LYS A N 1
ATOM 1359 C CA . LYS A 1 172 ? -15.844 -1.261 -1.127 1 91.25 172 LYS A CA 1
ATOM 1360 C C . LYS A 1 172 ? -15.062 -1.95 -2.242 1 91.25 172 LYS A C 1
ATOM 1362 O O . LYS A 1 172 ? -15.398 -1.81 -3.42 1 91.25 172 LYS A O 1
ATOM 1367 N N . TYR A 1 173 ? -14.023 -2.727 -1.87 1 93.5 173 TYR A N 1
ATOM 1368 C CA . TYR A 1 173 ? -13.195 -3.395 -2.869 1 93.5 173 TYR A CA 1
ATOM 1369 C C . TYR A 1 173 ? -13.648 -4.836 -3.076 1 93.5 173 TYR A C 1
ATOM 1371 O O . TYR A 1 173 ? -13.062 -5.57 -3.873 1 93.5 173 TYR A O 1
ATOM 1379 N N . LEU A 1 174 ? -14.688 -5.273 -2.373 1 94 174 LEU A N 1
ATOM 1380 C CA . LEU A 1 174 ? -15.133 -6.656 -2.477 1 94 174 LEU A CA 1
ATOM 1381 C C . LEU A 1 174 ? -15.523 -6.996 -3.91 1 94 174 LEU A C 1
ATOM 1383 O O . LEU A 1 174 ? -15.172 -8.055 -4.422 1 94 174 LEU A O 1
ATOM 1387 N N . PRO A 1 175 ? -16.25 -6.102 -4.621 1 92.94 175 PRO A N 1
ATOM 1388 C CA . PRO A 1 175 ? -16.578 -6.41 -6.016 1 92.94 175 PRO A CA 1
ATOM 1389 C C . PRO A 1 175 ? -15.328 -6.625 -6.871 1 92.94 175 PRO A C 1
ATOM 1391 O O . PRO A 1 175 ? -15.297 -7.531 -7.711 1 92.94 175 PRO A O 1
ATOM 1394 N N . PHE A 1 176 ? -14.289 -5.832 -6.641 1 93.56 176 PHE A N 1
ATOM 1395 C CA . PHE A 1 176 ? -13.023 -5.973 -7.355 1 93.56 176 PHE A CA 1
ATOM 1396 C C . PHE A 1 176 ? -12.422 -7.352 -7.113 1 93.56 176 PHE A C 1
ATOM 1398 O O . PHE A 1 176 ? -11.992 -8.023 -8.055 1 93.56 176 PHE A O 1
ATOM 1405 N N . LEU A 1 177 ? -12.383 -7.812 -5.875 1 93.62 177 LEU A N 1
ATOM 1406 C CA . LEU A 1 177 ? -11.789 -9.102 -5.527 1 93.62 177 LEU A CA 1
ATOM 1407 C C . LEU A 1 177 ? -12.586 -10.242 -6.141 1 93.62 177 LEU A C 1
ATOM 1409 O O . LEU A 1 177 ? -12.008 -11.195 -6.676 1 93.62 177 LEU A O 1
ATOM 1413 N N . ARG A 1 178 ? -13.867 -10.094 -6.027 1 92.88 178 ARG A N 1
ATOM 1414 C CA . ARG A 1 178 ? -14.727 -11.125 -6.594 1 92.88 178 ARG A CA 1
ATOM 1415 C C . ARG A 1 178 ? -14.508 -11.258 -8.102 1 92.88 178 ARG A C 1
ATOM 1417 O O . ARG A 1 178 ? -14.375 -12.367 -8.617 1 92.88 178 ARG A O 1
ATOM 1424 N N . LEU A 1 179 ? -14.5 -10.164 -8.773 1 92.31 179 LEU A N 1
ATOM 1425 C CA . LEU A 1 179 ? -14.305 -10.164 -10.219 1 92.31 179 LEU A CA 1
ATOM 1426 C C . LEU A 1 179 ? -12.93 -10.711 -10.586 1 92.31 179 LEU A C 1
ATOM 1428 O O . LEU A 1 179 ? -12.789 -11.469 -11.547 1 92.31 179 LEU A O 1
ATOM 1432 N N . THR A 1 180 ? -11.938 -10.32 -9.812 1 94.19 180 THR A N 1
ATOM 1433 C CA . THR A 1 180 ? -10.578 -10.805 -10.016 1 94.19 180 THR A CA 1
ATOM 1434 C C . THR A 1 180 ? -10.531 -12.328 -9.984 1 94.19 180 THR A C 1
ATOM 1436 O O . THR A 1 180 ? -9.93 -12.961 -10.852 1 94.19 180 THR A O 1
ATOM 1439 N N . LEU A 1 181 ? -11.219 -12.883 -9.008 1 94.31 181 LEU A N 1
ATOM 1440 C CA . LEU A 1 181 ? -11.195 -14.328 -8.805 1 94.31 181 LEU A CA 1
ATOM 1441 C C . LEU A 1 181 ? -12.102 -15.039 -9.805 1 94.31 181 LEU A C 1
ATOM 1443 O O . LEU A 1 181 ? -12.062 -16.266 -9.922 1 94.31 181 LEU A O 1
ATOM 1447 N N . SER A 1 182 ? -12.805 -14.227 -10.578 1 91.38 182 SER A N 1
ATOM 1448 C CA . SER A 1 182 ? -13.773 -14.797 -11.508 1 91.38 182 SER A CA 1
ATOM 1449 C C . SER A 1 182 ? -13.234 -14.805 -12.938 1 91.38 182 SER A C 1
ATOM 1451 O O . SER A 1 182 ? -13.852 -15.367 -13.836 1 91.38 182 SER A O 1
ATOM 1453 N N . LEU A 1 183 ? -12.133 -14.219 -13.117 1 88.19 183 LEU A N 1
ATOM 1454 C CA . LEU A 1 183 ? -11.57 -14.203 -14.461 1 88.19 183 LEU A CA 1
ATOM 1455 C C . LEU A 1 183 ? -10.984 -15.57 -14.82 1 88.19 183 LEU A C 1
ATOM 1457 O O . LEU A 1 183 ? -9.969 -15.984 -14.258 1 88.19 183 LEU A O 1
ATOM 1461 N N . ILE A 1 184 ? -11.5 -16.219 -15.695 1 77.88 184 ILE A N 1
ATOM 1462 C CA . ILE A 1 184 ? -11.258 -17.641 -15.961 1 77.88 184 ILE A CA 1
ATOM 1463 C C . ILE A 1 184 ? -9.852 -17.812 -16.531 1 77.88 184 ILE A C 1
ATOM 1465 O O . ILE A 1 184 ? -9.109 -18.703 -16.094 1 77.88 184 ILE A O 1
ATOM 1469 N N . TYR A 1 185 ? -9.492 -17.062 -17.375 1 81.44 185 TYR A N 1
ATOM 1470 C CA . TYR A 1 185 ? -8.227 -17.312 -18.047 1 81.44 185 TYR A CA 1
ATOM 1471 C C . TYR A 1 185 ? -7.086 -16.547 -17.391 1 81.44 185 TYR A C 1
ATOM 1473 O O . TYR A 1 185 ? -5.988 -17.078 -17.219 1 81.44 185 TYR A O 1
ATOM 1481 N N . GLN A 1 186 ? -7.41 -15.508 -16.828 1 91.31 186 GLN A N 1
ATOM 1482 C CA . GLN A 1 186 ? -6.332 -14.602 -16.453 1 91.31 186 GLN A CA 1
ATOM 1483 C C . GLN A 1 186 ? -5.988 -14.75 -14.977 1 91.31 186 GLN A C 1
ATOM 1485 O O . GLN A 1 186 ? -4.832 -14.578 -14.578 1 91.31 186 GLN A O 1
ATOM 1490 N N . SER A 1 187 ? -6.938 -15.07 -14.164 1 94.81 187 SER A N 1
ATOM 1491 C CA . SER A 1 187 ? -6.699 -15.039 -12.719 1 94.81 187 SER A CA 1
ATOM 1492 C C . SER A 1 187 ? -5.809 -16.203 -1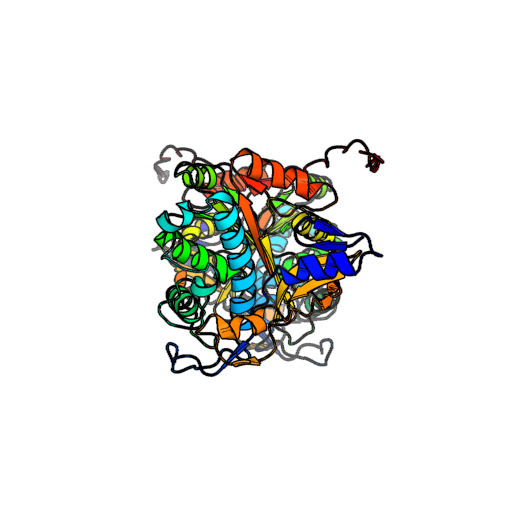2.281 1 94.81 187 SER A C 1
ATOM 1494 O O . SER A 1 187 ? -6.008 -17.328 -12.719 1 94.81 187 SER A O 1
ATOM 1496 N N . VAL A 1 188 ? -4.863 -15.906 -11.469 1 96.75 188 VAL A N 1
ATOM 1497 C CA . VAL A 1 188 ? -4.098 -16.984 -10.844 1 96.75 188 VAL A CA 1
ATOM 1498 C C . VAL A 1 188 ? -4.254 -16.906 -9.32 1 96.75 188 VAL A C 1
ATOM 1500 O O . VAL A 1 188 ? -3.516 -17.562 -8.586 1 96.75 188 VAL A O 1
ATOM 1503 N N . GLY A 1 189 ? -5.184 -16.109 -8.859 1 96.88 189 GLY A N 1
ATOM 1504 C CA . GLY A 1 189 ? -5.508 -16.047 -7.441 1 96.88 189 GLY A CA 1
ATOM 1505 C C . GLY A 1 189 ? -4.941 -14.82 -6.746 1 96.88 189 GLY A C 1
ATOM 1506 O O . GLY A 1 189 ? -4.422 -13.914 -7.402 1 96.88 189 GLY A O 1
ATOM 1507 N N . VAL A 1 190 ? -5.137 -14.812 -5.387 1 97.81 190 VAL A N 1
ATOM 1508 C CA . VAL A 1 190 ? -4.738 -13.688 -4.551 1 97.81 190 VAL A CA 1
ATOM 1509 C C . VAL A 1 190 ? -4.094 -14.195 -3.266 1 97.81 190 VAL A C 1
ATOM 1511 O O . VAL A 1 190 ? -4.566 -15.164 -2.666 1 97.81 190 VAL A O 1
ATOM 1514 N N . VAL A 1 191 ? -2.955 -13.625 -2.969 1 98.19 191 VAL A N 1
ATOM 1515 C CA . VAL A 1 191 ? -2.395 -13.852 -1.642 1 98.19 191 VAL A CA 1
ATOM 1516 C C . VAL A 1 191 ? -2.787 -12.703 -0.713 1 98.19 191 VAL A C 1
ATOM 1518 O O . VAL A 1 191 ? -2.521 -11.539 -1.013 1 98.19 191 VAL A O 1
ATOM 1521 N N . GLY A 1 192 ? -3.438 -12.977 0.323 1 95.06 192 GLY A N 1
ATOM 1522 C CA . GLY A 1 192 ? -3.871 -12.047 1.354 1 95.06 192 GLY A CA 1
ATOM 1523 C C . GLY A 1 192 ? -4.043 -12.695 2.713 1 95.06 192 GLY A C 1
ATOM 1524 O O . GLY A 1 192 ? -3.676 -13.859 2.898 1 95.06 192 GLY A O 1
ATOM 1525 N N . GLY A 1 193 ? -4.531 -11.938 3.664 1 89.19 193 GLY A N 1
ATOM 1526 C CA . GLY A 1 193 ? -4.672 -12.609 4.945 1 89.19 193 GLY A CA 1
ATOM 1527 C C . GLY A 1 193 ? -5.332 -11.742 6.004 1 89.19 193 GLY A C 1
ATOM 1528 O O . GLY A 1 193 ? -6.094 -10.836 5.676 1 89.19 193 GLY A O 1
ATOM 1529 N N . GLN A 1 194 ? -5.148 -12.281 7.176 1 83.56 194 GLN A N 1
ATOM 1530 C CA . GLN A 1 194 ? -5.793 -11.695 8.352 1 83.56 194 GLN A CA 1
ATOM 1531 C C . GLN A 1 194 ? -4.867 -11.75 9.562 1 83.56 194 GLN A C 1
ATOM 1533 O O . GLN A 1 194 ? -4.438 -12.828 9.977 1 83.56 194 GLN A O 1
ATOM 1538 N N . GLN A 1 195 ? -4.672 -10.539 10.219 1 77.31 195 GLN A N 1
ATOM 1539 C CA . GLN A 1 195 ? -4.043 -10.484 11.539 1 77.31 195 GLN A CA 1
ATOM 1540 C C . GLN A 1 195 ? -2.799 -11.367 11.594 1 77.31 195 GLN A C 1
ATOM 1542 O O . GLN A 1 195 ? -2.676 -12.227 12.469 1 77.31 195 GLN A O 1
ATOM 1547 N N . GLY A 1 196 ? -1.916 -11.25 10.57 1 84.75 196 GLY A N 1
ATOM 1548 C CA . GLY A 1 196 ? -0.637 -11.938 10.602 1 84.75 196 GLY A CA 1
ATOM 1549 C C . GLY A 1 196 ? -0.676 -13.305 9.945 1 84.75 196 GLY A C 1
ATOM 1550 O O . GLY A 1 196 ? 0.315 -14.039 9.961 1 84.75 196 GLY A O 1
ATOM 1551 N N . LYS A 1 197 ? -1.757 -13.703 9.469 1 94.38 197 LYS A N 1
ATOM 1552 C CA . LYS A 1 197 ? -1.914 -14.953 8.727 1 94.38 197 LYS A CA 1
ATOM 1553 C C . LYS A 1 197 ? -2.158 -14.68 7.246 1 94.38 197 LYS A C 1
ATOM 1555 O O . LYS A 1 197 ? -2.918 -13.781 6.891 1 94.38 197 LYS A O 1
ATOM 1560 N N . ALA A 1 198 ? -1.48 -15.492 6.48 1 96.5 198 ALA A N 1
ATOM 1561 C CA . ALA A 1 198 ? -1.678 -15.359 5.039 1 96.5 198 ALA A CA 1
ATOM 1562 C C . ALA A 1 198 ? -2.42 -16.562 4.473 1 96.5 198 ALA A C 1
ATOM 1564 O O . ALA A 1 198 ? -2.279 -17.688 4.98 1 96.5 198 ALA A O 1
ATOM 1565 N N . TYR A 1 199 ? -3.207 -16.328 3.467 1 96.69 199 TYR A N 1
ATOM 1566 C CA . TYR A 1 199 ? -3.994 -17.344 2.771 1 96.69 199 TYR A CA 1
ATOM 1567 C C . TYR A 1 199 ? -3.873 -17.188 1.261 1 96.69 199 TYR A C 1
ATOM 1569 O O . TYR A 1 199 ? -3.561 -16.094 0.767 1 96.69 199 TYR A O 1
ATOM 1577 N N . TYR A 1 200 ? -4.074 -18.328 0.613 1 96.94 200 TYR A N 1
ATOM 1578 C CA . TYR A 1 200 ? -4.23 -18.297 -0.837 1 96.94 200 TYR A CA 1
ATOM 1579 C C . TYR A 1 200 ? -5.703 -18.266 -1.226 1 96.94 200 TYR A C 1
ATOM 1581 O O . TYR A 1 200 ? -6.395 -19.281 -1.14 1 96.94 200 TYR A O 1
ATOM 1589 N N . LEU A 1 201 ? -6.203 -17.078 -1.636 1 96.62 201 LEU A N 1
ATOM 1590 C CA . LEU A 1 201 ? -7.59 -16.891 -2.049 1 96.62 201 LEU A CA 1
ATOM 1591 C C . LEU A 1 201 ? -7.797 -17.359 -3.484 1 96.62 201 LEU A C 1
ATOM 1593 O O . LEU A 1 201 ? -7.109 -16.891 -4.398 1 96.62 201 LEU A O 1
ATOM 1597 N N . VAL A 1 202 ? -8.883 -18.188 -3.691 1 95.56 202 VAL A N 1
ATOM 1598 C CA . VAL A 1 202 ? -9 -18.812 -5.004 1 95.56 202 VAL A CA 1
ATOM 1599 C C . VAL A 1 202 ? -10.422 -18.641 -5.543 1 95.56 202 VAL A C 1
ATOM 1601 O O . VAL A 1 202 ? -10.703 -18.984 -6.688 1 95.56 202 VAL A O 1
ATOM 1604 N N . GLY A 1 203 ? -11.281 -18.109 -4.695 1 94.62 203 GLY A N 1
ATOM 1605 C CA . GLY A 1 203 ? -12.641 -17.969 -5.184 1 94.62 203 GLY A CA 1
ATOM 1606 C C . GLY A 1 203 ? -13.539 -17.219 -4.227 1 94.62 203 GLY A C 1
ATOM 1607 O O . GLY A 1 203 ? -13.062 -16.594 -3.268 1 94.62 203 GLY A O 1
ATOM 1608 N N . HIS A 1 204 ? -14.82 -17.188 -4.637 1 93.69 204 HIS A N 1
ATOM 1609 C CA . HIS A 1 204 ? -15.805 -16.516 -3.801 1 93.69 204 HIS A CA 1
ATOM 1610 C C . HIS A 1 204 ? -17.172 -17.172 -3.939 1 93.69 204 HIS A C 1
ATOM 1612 O O . HIS A 1 204 ? -17.453 -17.828 -4.945 1 93.69 204 HIS A O 1
ATOM 1618 N N . GLN A 1 205 ? -17.922 -17.078 -2.926 1 91.75 205 GLN A N 1
ATOM 1619 C CA . GLN A 1 205 ? -19.328 -17.469 -2.84 1 91.75 205 GLN A CA 1
ATOM 1620 C C . GLN A 1 205 ? -20.141 -16.406 -2.111 1 91.75 205 GLN A C 1
ATOM 1622 O O . GLN A 1 205 ? -20 -16.219 -0.9 1 91.75 205 GLN A O 1
ATOM 1627 N N . LYS A 1 206 ? -20.953 -15.711 -2.879 1 87.56 206 LYS A N 1
ATOM 1628 C CA . LYS A 1 206 ? -21.672 -14.555 -2.336 1 87.56 206 LYS A CA 1
ATOM 1629 C C . LYS A 1 206 ? -20.688 -13.539 -1.749 1 87.56 206 LYS A C 1
ATOM 1631 O O . LYS A 1 206 ? -19.781 -13.07 -2.438 1 87.56 206 LYS A O 1
ATOM 1636 N N . GLU A 1 207 ? -20.781 -13.336 -0.474 1 89 207 GLU A N 1
ATOM 1637 C CA . GLU A 1 207 ? -19.938 -12.32 0.151 1 89 207 GLU A CA 1
ATOM 1638 C C . GLU A 1 207 ? -18.719 -12.961 0.822 1 89 207 GLU A C 1
ATOM 1640 O O . GLU A 1 207 ? -17.875 -12.258 1.372 1 89 207 GLU A O 1
ATOM 1645 N N . ASN A 1 208 ? -18.625 -14.227 0.65 1 93 208 ASN A N 1
ATOM 1646 C CA . ASN A 1 208 ? -17.516 -14.938 1.263 1 93 208 ASN A CA 1
ATOM 1647 C C . ASN A 1 208 ? -16.391 -15.203 0.256 1 93 208 ASN A C 1
ATOM 1649 O O . ASN A 1 208 ? -16.656 -15.305 -0.945 1 93 208 ASN A O 1
ATOM 1653 N N . LEU A 1 209 ? -15.242 -15.289 0.83 1 94.75 209 LEU A N 1
ATOM 1654 C CA . LEU A 1 209 ? -14.086 -15.664 0.021 1 94.75 209 LEU A CA 1
ATOM 1655 C C . LEU A 1 209 ? -13.656 -17.094 0.323 1 94.75 209 LEU A C 1
ATOM 1657 O O . LEU A 1 209 ? -13.766 -17.547 1.463 1 94.75 209 LEU A O 1
ATOM 1661 N N . LEU A 1 210 ? -13.297 -17.75 -0.683 1 94.62 210 LEU A N 1
ATOM 1662 C CA . LEU A 1 210 ? -12.812 -19.125 -0.571 1 94.62 210 LEU A CA 1
ATOM 1663 C C . LEU A 1 210 ? -11.289 -19.156 -0.635 1 94.62 210 LEU A C 1
ATOM 1665 O O . LEU A 1 210 ? -10.68 -18.484 -1.472 1 94.62 210 LEU A O 1
ATOM 1669 N N . TYR A 1 211 ? -10.695 -19.938 0.322 1 95.12 211 TYR A N 1
ATOM 1670 C CA . TYR A 1 211 ? -9.242 -19.891 0.403 1 95.12 211 TYR A CA 1
ATOM 1671 C C . TYR A 1 211 ? -8.672 -21.219 0.881 1 95.12 211 TYR A C 1
ATOM 1673 O O . TYR A 1 211 ? -9.391 -22.031 1.449 1 95.12 211 TYR A O 1
ATOM 1681 N N . PHE A 1 212 ? -7.406 -21.453 0.541 1 94.62 212 PHE A N 1
ATOM 1682 C CA . PHE A 1 212 ? -6.625 -22.547 1.121 1 94.62 212 PHE A CA 1
ATOM 1683 C C . PHE A 1 212 ? -5.824 -22.047 2.32 1 94.62 212 PHE A C 1
ATOM 1685 O O . PHE A 1 212 ? -5.121 -21.047 2.232 1 94.62 212 PHE A O 1
ATOM 1692 N N . ASP A 1 213 ? -5.945 -22.797 3.441 1 94.44 213 ASP A N 1
ATOM 1693 C CA . ASP A 1 213 ? -5.266 -22.469 4.691 1 94.44 213 ASP A CA 1
ATOM 1694 C C . ASP A 1 213 ? -3.939 -23.219 4.805 1 94.44 213 ASP A C 1
ATOM 1696 O O . ASP A 1 213 ? -3.92 -24.453 4.902 1 94.44 213 ASP A O 1
ATOM 1700 N N . PRO A 1 214 ? -2.846 -22.5 4.859 1 95.19 214 PRO A N 1
ATOM 1701 C CA . PRO A 1 214 ? -1.543 -23.172 4.902 1 95.19 214 PRO A CA 1
ATOM 1702 C C . PRO A 1 214 ? -1.121 -23.547 6.32 1 95.19 214 PRO A C 1
ATOM 1704 O O . PRO A 1 214 ? -0.054 -24.141 6.516 1 95.19 214 PRO A O 1
ATOM 1707 N N . HIS A 1 215 ? -1.909 -23.328 7.32 1 95 215 HIS A N 1
ATOM 1708 C CA . HIS A 1 215 ? -1.465 -23.344 8.711 1 95 215 HIS A CA 1
ATOM 1709 C C . HIS A 1 215 ? -1.596 -24.75 9.305 1 95 215 HIS A C 1
ATOM 1711 O O . HIS A 1 215 ? -1.997 -24.906 10.461 1 95 215 HIS A O 1
ATOM 1717 N N . GLU A 1 216 ? -1.438 -25.688 8.602 1 93.19 216 GLU A N 1
ATOM 1718 C CA . GLU A 1 216 ? -1.257 -27.078 9.039 1 93.19 216 GLU A CA 1
ATOM 1719 C C . GLU A 1 216 ? 0.148 -27.578 8.719 1 93.19 216 GLU A C 1
ATOM 1721 O O . GLU A 1 216 ? 0.682 -27.297 7.645 1 93.19 216 GLU A O 1
ATOM 1726 N N . VAL A 1 217 ? 0.715 -28.344 9.664 1 94.31 217 VAL A N 1
ATOM 1727 C CA . VAL A 1 217 ? 2.102 -28.75 9.484 1 94.31 217 VAL A CA 1
ATOM 1728 C C . VAL A 1 217 ? 2.146 -30.203 8.984 1 94.31 217 VAL A C 1
ATOM 1730 O O . VAL A 1 217 ? 1.529 -31.094 9.578 1 94.31 217 VAL A O 1
ATOM 1733 N N . TYR A 1 218 ? 2.795 -30.484 7.906 1 92.25 218 TYR A N 1
ATOM 1734 C CA . TYR A 1 218 ? 3.055 -31.812 7.375 1 92.25 218 TYR A CA 1
ATOM 1735 C C . TYR A 1 218 ? 4.551 -32.031 7.195 1 92.25 218 TYR A C 1
ATOM 1737 O O . TYR A 1 218 ? 5.352 -31.109 7.32 1 92.25 218 TYR A O 1
ATOM 1745 N N . ASP A 1 219 ? 4.902 -33.25 6.922 1 92.94 219 ASP A N 1
ATOM 1746 C CA . ASP A 1 219 ? 6.293 -33.594 6.602 1 92.94 219 ASP A CA 1
ATOM 1747 C C . ASP A 1 219 ? 6.699 -32.969 5.258 1 92.94 219 ASP A C 1
ATOM 1749 O O . ASP A 1 219 ? 5.859 -32.781 4.375 1 92.94 219 ASP A O 1
ATOM 1753 N N . SER A 1 220 ? 7.965 -32.688 5.188 1 93.81 220 SER A N 1
ATOM 1754 C CA . SER A 1 220 ? 8.477 -32.094 3.959 1 93.81 220 SER A CA 1
ATOM 1755 C C . SER A 1 220 ? 8.188 -32.969 2.752 1 93.81 220 SER A C 1
ATOM 1757 O O . SER A 1 220 ? 8.148 -34.188 2.871 1 93.81 220 SER A O 1
ATOM 1759 N N . VAL A 1 221 ? 7.93 -32.344 1.64 1 90.81 221 VAL A N 1
ATOM 1760 C CA . VAL A 1 221 ? 7.668 -33.031 0.38 1 90.81 221 VAL A CA 1
ATOM 1761 C C . VAL A 1 221 ? 8.906 -33 -0.507 1 90.81 221 VAL A C 1
ATOM 1763 O O . VAL A 1 221 ? 9.281 -31.922 -1 1 90.81 221 VAL A O 1
ATOM 1766 N N . THR A 1 222 ? 9.57 -34.094 -0.727 1 89.5 222 THR A N 1
ATOM 1767 C CA . THR A 1 222 ? 10.797 -34.156 -1.516 1 89.5 222 THR A CA 1
ATOM 1768 C C . THR A 1 222 ? 10.672 -35.156 -2.652 1 89.5 222 THR A C 1
ATOM 1770 O O . THR A 1 222 ? 11.57 -35.281 -3.482 1 89.5 222 THR A O 1
ATOM 1773 N N . LYS A 1 223 ? 9.547 -35.875 -2.627 1 85.12 223 LYS A N 1
ATOM 1774 C CA . LYS A 1 223 ? 9.289 -36.844 -3.674 1 85.12 223 LYS A CA 1
ATOM 1775 C C . LYS A 1 223 ? 7.824 -36.812 -4.113 1 85.12 223 LYS A C 1
ATOM 1777 O O . LYS A 1 223 ? 6.961 -36.344 -3.377 1 85.12 223 LYS A O 1
ATOM 1782 N N . LEU A 1 224 ? 7.594 -37.312 -5.258 1 80.25 224 LEU A N 1
ATOM 1783 C CA . LEU A 1 224 ? 6.273 -37.281 -5.871 1 80.25 224 LEU A CA 1
ATOM 1784 C C . LEU A 1 224 ? 5.277 -38.094 -5.062 1 80.25 224 LEU A C 1
ATOM 1786 O O . LEU A 1 224 ? 4.086 -37.781 -5.02 1 80.25 224 LEU A O 1
ATOM 1790 N N . ASP A 1 225 ? 5.691 -39.031 -4.414 1 77.5 225 ASP A N 1
ATOM 1791 C CA . ASP A 1 225 ? 4.801 -39.938 -3.674 1 77.5 225 ASP A CA 1
ATOM 1792 C C . ASP A 1 225 ? 4.129 -39.188 -2.516 1 77.5 225 ASP A C 1
ATOM 1794 O O . ASP A 1 225 ? 3.057 -39.594 -2.061 1 77.5 225 ASP A O 1
ATOM 1798 N N . ASN A 1 226 ? 4.672 -38.188 -2.027 1 71.19 226 ASN A N 1
ATOM 1799 C CA . ASN A 1 226 ? 4.152 -37.438 -0.895 1 71.19 226 ASN A CA 1
ATOM 1800 C C . ASN A 1 226 ? 3.266 -36.281 -1.352 1 71.19 226 ASN A C 1
ATOM 1802 O O . ASN A 1 226 ? 2.734 -35.531 -0.525 1 71.19 226 ASN A O 1
ATOM 1806 N N . MET A 1 227 ? 3.029 -36.219 -2.566 1 70.06 227 MET A N 1
ATOM 1807 C CA . MET A 1 227 ? 2.34 -35.062 -3.139 1 70.06 227 MET A CA 1
ATOM 1808 C C . MET A 1 227 ? 0.849 -35.094 -2.82 1 70.06 227 MET A C 1
ATOM 1810 O O . MET A 1 227 ? 0.178 -34.062 -2.822 1 70.06 227 MET A O 1
ATOM 1814 N N . ASN A 1 228 ? 0.43 -36.25 -2.611 1 67.94 228 ASN A N 1
ATOM 1815 C CA . ASN A 1 228 ? -0.986 -36.375 -2.289 1 67.94 228 ASN A CA 1
ATOM 1816 C C . ASN A 1 228 ? -1.386 -35.5 -1.119 1 67.94 228 ASN A C 1
ATOM 1818 O O . ASN A 1 228 ? -2.547 -35.094 -1.006 1 67.94 228 ASN A O 1
ATOM 1822 N N . LEU A 1 229 ? -0.439 -35.219 -0.362 1 65.25 229 LEU A N 1
ATOM 1823 C CA . LEU A 1 229 ? -0.689 -34.375 0.804 1 65.25 229 LEU A CA 1
ATOM 1824 C C . LEU A 1 229 ? -1.057 -32.969 0.384 1 65.25 229 LEU A C 1
ATOM 1826 O O . LEU A 1 229 ? -1.736 -32.25 1.124 1 65.25 229 LEU A O 1
ATOM 1830 N N . LEU A 1 230 ? -0.622 -32.656 -0.784 1 69.88 230 LEU A N 1
ATOM 1831 C CA . LEU A 1 230 ? -0.87 -31.312 -1.28 1 69.88 230 LEU A CA 1
ATOM 1832 C C . LEU A 1 230 ? -2.301 -31.172 -1.792 1 69.88 230 LEU A C 1
ATOM 1834 O O . LEU A 1 230 ? -2.803 -30.062 -1.952 1 69.88 230 LEU A O 1
ATOM 1838 N N . PHE A 1 231 ? -2.844 -32.156 -1.998 1 66.06 231 PHE A N 1
ATOM 1839 C CA . PHE A 1 231 ? -4.156 -32.125 -2.637 1 66.06 231 PHE A CA 1
ATOM 1840 C C . PHE A 1 231 ? -5.238 -32.594 -1.668 1 66.06 231 PHE A C 1
ATOM 1842 O O . PHE A 1 231 ? -6.379 -32.844 -2.072 1 66.06 231 PHE A O 1
ATOM 1849 N N . LYS A 1 232 ? -4.832 -32.781 -0.481 1 64.56 232 LYS A N 1
ATOM 1850 C CA . LYS A 1 232 ? -5.871 -33.031 0.512 1 64.56 232 LYS A CA 1
ATOM 1851 C C . LYS A 1 232 ? -6.633 -31.766 0.865 1 64.56 232 LYS A C 1
ATOM 1853 O O . LYS A 1 232 ? -6.516 -31.25 1.982 1 64.56 232 LYS A O 1
ATOM 1858 N N . ALA A 1 233 ? -7.059 -31.125 -0.126 1 60.53 233 ALA A N 1
ATOM 1859 C CA . ALA A 1 233 ? -7.398 -29.703 0.016 1 60.53 233 ALA A CA 1
ATOM 1860 C C . ALA A 1 233 ? -8.734 -29.531 0.733 1 60.53 233 ALA A C 1
ATOM 1862 O O . ALA A 1 233 ? -9.688 -30.266 0.466 1 60.53 233 ALA A O 1
ATOM 1863 N N . GLN A 1 234 ? -8.656 -28.875 1.826 1 79.62 234 GLN A N 1
ATOM 1864 C CA . GLN A 1 234 ? -9.859 -28.359 2.467 1 79.62 234 GLN A CA 1
ATOM 1865 C C . GLN A 1 234 ? -10.055 -26.891 2.162 1 79.62 234 GLN A C 1
ATOM 1867 O O . GLN A 1 234 ? -9.312 -26.031 2.664 1 79.62 234 GLN A O 1
ATOM 1872 N N . LEU A 1 235 ? -10.922 -26.672 1.152 1 88.69 235 LEU A N 1
ATOM 1873 C CA . LEU A 1 235 ? -11.328 -25.297 0.839 1 88.69 235 LEU A CA 1
ATOM 1874 C C . LEU A 1 235 ? -12.109 -24.688 1.993 1 88.69 235 LEU A C 1
ATOM 1876 O O . LEU A 1 235 ? -13.055 -25.297 2.502 1 88.69 235 LEU A O 1
ATOM 1880 N N . LYS A 1 236 ? -11.609 -23.609 2.451 1 92.75 236 LYS A N 1
ATOM 1881 C CA . LYS A 1 236 ? -12.289 -22.922 3.553 1 92.75 236 LYS A CA 1
ATOM 1882 C C . LYS A 1 236 ? -12.953 -21.641 3.076 1 92.75 236 LYS A C 1
ATOM 1884 O O . LYS A 1 236 ? -12.734 -21.203 1.944 1 92.75 236 LYS A O 1
ATOM 1889 N N . LYS A 1 237 ? -13.82 -21.188 3.965 1 93 237 LYS A N 1
ATOM 1890 C CA . LYS A 1 237 ? -14.578 -19.969 3.678 1 93 237 LYS A CA 1
ATOM 1891 C C . LYS A 1 237 ? -14.391 -18.938 4.781 1 93 237 LYS A C 1
ATOM 1893 O O . LYS A 1 237 ? -14.289 -19.281 5.961 1 93 2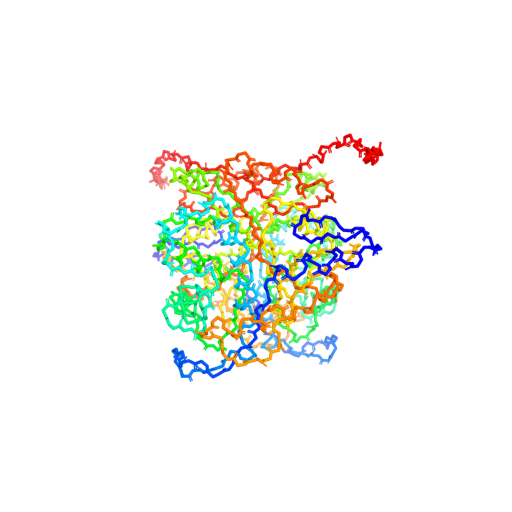37 LYS A O 1
ATOM 1898 N N . MET A 1 238 ? -14.289 -17.625 4.367 1 93.19 238 MET A N 1
ATOM 1899 C CA . MET A 1 238 ? -14.211 -16.547 5.355 1 93.19 238 MET A CA 1
ATOM 1900 C C . MET A 1 238 ? -15.023 -15.336 4.902 1 93.19 238 MET A C 1
ATOM 1902 O O . MET A 1 238 ? -15.227 -15.141 3.705 1 93.19 238 MET A O 1
ATOM 1906 N N . GLN A 1 239 ? -15.391 -14.586 5.945 1 92.81 239 GLN A N 1
ATOM 1907 C CA . GLN A 1 239 ? -16 -13.297 5.641 1 92.81 239 GLN A CA 1
ATOM 1908 C C . GLN A 1 239 ? -14.953 -12.289 5.18 1 92.81 239 GLN A C 1
ATOM 1910 O O . GLN A 1 239 ? -13.852 -12.234 5.73 1 92.81 239 GLN A O 1
ATOM 1915 N N . SER A 1 240 ? -15.312 -11.539 4.211 1 90.19 240 SER A N 1
ATOM 1916 C CA . SER A 1 240 ? -14.383 -10.586 3.611 1 90.19 240 SER A CA 1
ATOM 1917 C C . SER A 1 240 ? -13.953 -9.523 4.617 1 90.19 240 SER A C 1
ATOM 1919 O O . SER A 1 240 ? -12.852 -8.977 4.523 1 90.19 240 SER A O 1
ATOM 1921 N N . SER A 1 241 ? -14.758 -9.227 5.562 1 87.19 241 SER A N 1
ATOM 1922 C CA . SER A 1 241 ? -14.477 -8.188 6.547 1 87.19 241 SER A CA 1
ATOM 1923 C C . SER A 1 241 ? -13.305 -8.57 7.441 1 87.19 241 SER A C 1
ATOM 1925 O O . SER A 1 241 ? -12.758 -7.727 8.156 1 87.19 241 SER A O 1
ATOM 1927 N N . GLN A 1 242 ? -12.906 -9.797 7.348 1 87.06 242 GLN A N 1
ATOM 1928 C CA . GLN A 1 242 ? -11.844 -10.289 8.219 1 87.06 242 GLN A CA 1
ATOM 1929 C C . GLN A 1 242 ? -10.477 -10.117 7.57 1 87.06 242 GLN A C 1
ATOM 1931 O O . GLN A 1 242 ? -9.445 -10.25 8.234 1 87.06 242 GLN A O 1
ATOM 1936 N N . LEU A 1 243 ? -10.5 -9.75 6.375 1 91.81 243 LEU A N 1
ATOM 1937 C CA . LEU A 1 243 ? -9.25 -9.672 5.625 1 91.81 243 LEU A CA 1
ATOM 1938 C C . LEU A 1 243 ? -8.453 -8.43 6.016 1 91.81 243 LEU A C 1
ATOM 1940 O O . LEU A 1 243 ? -9.039 -7.418 6.41 1 91.81 243 LEU A O 1
ATOM 1944 N N . SER A 1 244 ? -7.18 -8.617 5.891 1 90.75 244 SER A N 1
ATOM 1945 C CA . SER A 1 244 ? -6.305 -7.457 5.973 1 90.75 244 SER A CA 1
ATOM 1946 C C . SER A 1 244 ? -6.281 -6.688 4.656 1 90.75 244 SER A C 1
ATOM 1948 O O . SER A 1 244 ? -6.75 -7.191 3.631 1 90.75 244 SER A O 1
ATOM 1950 N N . SER A 1 245 ? -5.676 -5.535 4.715 1 92.31 245 SER A N 1
ATOM 1951 C CA . SER A 1 245 ? -5.703 -4.648 3.557 1 92.31 245 SER A CA 1
ATOM 1952 C C . SER A 1 245 ? -4.617 -5.016 2.551 1 92.31 245 SER A C 1
ATOM 1954 O O . SER A 1 245 ? -4.73 -4.695 1.364 1 92.31 245 SER A O 1
ATOM 1956 N N . SER A 1 246 ? -3.523 -5.617 2.91 1 92.44 246 SER A N 1
ATOM 1957 C CA . SER A 1 246 ? -2.385 -5.914 2.045 1 92.44 246 SER A CA 1
ATOM 1958 C C . SER A 1 246 ? -2.637 -7.16 1.205 1 92.44 246 SER A C 1
ATOM 1960 O O . SER A 1 246 ? -2.945 -8.227 1.742 1 92.44 246 SER A O 1
ATOM 1962 N N . MET A 1 247 ? -2.523 -7.039 -0.124 1 96.06 247 MET A N 1
ATOM 1963 C CA . MET A 1 247 ? -2.799 -8.188 -0.987 1 96.06 247 MET A CA 1
ATOM 1964 C C . MET A 1 247 ? -1.843 -8.211 -2.176 1 96.06 247 MET A C 1
ATOM 1966 O O . MET A 1 247 ? -1.389 -7.164 -2.637 1 96.06 247 MET A O 1
ATOM 1970 N N . LEU A 1 248 ? -1.524 -9.352 -2.623 1 98.12 248 LEU A N 1
ATOM 1971 C CA . LEU A 1 248 ? -0.846 -9.625 -3.887 1 98.12 248 LEU A CA 1
ATOM 1972 C C . LEU A 1 248 ? -1.781 -10.32 -4.867 1 98.12 248 LEU A C 1
ATOM 1974 O O . LEU A 1 248 ? -2.211 -11.445 -4.629 1 98.12 248 LEU A O 1
ATOM 1978 N N . VAL A 1 249 ? -2.109 -9.641 -5.953 1 97.88 249 VAL A N 1
ATOM 1979 C CA . VAL A 1 249 ? -3.053 -10.141 -6.945 1 97.88 249 VAL A CA 1
ATOM 1980 C C . VAL A 1 249 ? -2.303 -10.562 -8.203 1 97.88 249 VAL A C 1
ATOM 1982 O O . VAL A 1 249 ? -1.509 -9.789 -8.75 1 97.88 249 VAL A O 1
ATOM 1985 N N . GLY A 1 250 ? -2.582 -11.766 -8.68 1 98.19 250 GLY A N 1
ATOM 1986 C CA . GLY A 1 250 ? -1.842 -12.273 -9.82 1 98.19 250 GLY A CA 1
ATOM 1987 C C . GLY A 1 250 ? -2.717 -12.539 -11.031 1 98.19 250 GLY A C 1
ATOM 1988 O O . GLY A 1 250 ? -3.854 -13 -10.891 1 98.19 250 GLY A O 1
ATOM 1989 N N . PHE A 1 251 ? -2.133 -12.258 -12.227 1 97.81 251 PHE A N 1
ATOM 1990 C CA . PHE A 1 251 ? -2.801 -12.547 -13.492 1 97.81 251 PHE A CA 1
ATOM 1991 C C . PHE A 1 251 ? -1.837 -13.195 -14.477 1 97.81 251 PHE A C 1
ATOM 1993 O O . PHE A 1 251 ? -0.651 -12.859 -14.508 1 97.81 251 PHE A O 1
ATOM 2000 N N . TYR A 1 252 ? -2.375 -14.102 -15.195 1 97.56 252 TYR A N 1
ATOM 2001 C CA . TYR A 1 252 ? -1.731 -14.695 -16.359 1 97.56 252 TYR A CA 1
ATOM 2002 C C . TYR A 1 252 ? -2.031 -13.891 -17.625 1 97.56 252 TYR A C 1
ATOM 2004 O O . TYR A 1 252 ? -3.182 -13.82 -18.062 1 97.56 252 TYR A O 1
ATOM 2012 N N . ILE A 1 253 ? -0.992 -13.25 -18.25 1 97.38 253 ILE A N 1
ATOM 2013 C CA . ILE A 1 253 ? -1.193 -12.312 -19.344 1 97.38 253 ILE A CA 1
ATOM 2014 C C . ILE A 1 253 ? -0.431 -12.805 -20.578 1 97.38 253 ILE A C 1
ATOM 2016 O O . ILE A 1 253 ? 0.766 -13.086 -20.5 1 97.38 253 ILE A O 1
ATOM 2020 N N . THR A 1 254 ? -1.117 -12.828 -21.75 1 95.94 254 THR A N 1
ATOM 2021 C CA . THR A 1 254 ? -0.473 -13.312 -22.969 1 95.94 254 THR A CA 1
ATOM 2022 C C . THR A 1 254 ? -0.401 -12.211 -24.016 1 95.94 254 THR A C 1
ATOM 2024 O O . THR A 1 254 ? 0.279 -12.359 -25.031 1 95.94 254 THR A O 1
ATOM 2027 N N . SER A 1 255 ? -1.099 -11.125 -23.797 1 95.94 255 SER A N 1
ATOM 2028 C CA . SER A 1 255 ? -1.107 -10.023 -24.766 1 95.94 255 SER A CA 1
ATOM 2029 C C . SER A 1 255 ? -1.347 -8.688 -24.062 1 95.94 255 SER A C 1
ATOM 2031 O O . SER A 1 255 ? -1.802 -8.648 -22.922 1 95.94 255 SER A O 1
ATOM 2033 N N . MET A 1 256 ? -1.016 -7.676 -24.797 1 94.88 256 MET A N 1
ATOM 2034 C CA . MET A 1 256 ? -1.315 -6.34 -24.281 1 94.88 256 MET A CA 1
ATOM 2035 C C . MET A 1 256 ? -2.812 -6.172 -24.047 1 94.88 256 MET A C 1
ATOM 2037 O O . MET A 1 256 ? -3.225 -5.547 -23.078 1 94.88 256 MET A O 1
ATOM 2041 N N . GLN A 1 257 ? -3.551 -6.695 -24.906 1 92.69 257 GLN A N 1
ATOM 2042 C CA . GLN A 1 257 ? -5.004 -6.594 -24.812 1 92.69 257 GLN A CA 1
ATOM 2043 C C . GLN A 1 257 ? -5.52 -7.238 -23.531 1 92.69 257 GLN A C 1
ATOM 2045 O O . GLN A 1 257 ? -6.41 -6.695 -22.875 1 92.69 257 GLN A O 1
ATOM 2050 N N . ASP A 1 258 ? -4.957 -8.398 -23.172 1 92.19 258 ASP A N 1
ATOM 2051 C CA . ASP A 1 258 ? -5.328 -9.086 -21.938 1 92.19 258 ASP A CA 1
ATOM 2052 C C . ASP A 1 258 ? -5.219 -8.148 -20.734 1 92.19 258 ASP A C 1
ATOM 2054 O O . ASP A 1 258 ? -6.117 -8.109 -19.891 1 92.19 258 ASP A O 1
ATOM 2058 N N . ALA A 1 259 ? -4.145 -7.383 -20.719 1 92.38 259 ALA A N 1
ATOM 2059 C CA . ALA A 1 259 ? -3.867 -6.531 -19.562 1 92.38 259 ALA A CA 1
ATOM 2060 C C . ALA A 1 259 ? -4.684 -5.242 -19.625 1 92.38 259 ALA A C 1
ATOM 2062 O O . ALA A 1 259 ? -5.184 -4.762 -18.609 1 92.38 259 ALA A O 1
ATOM 2063 N N . GLU A 1 260 ? -4.84 -4.715 -20.781 1 90.44 260 GLU A N 1
ATOM 2064 C CA . GLU A 1 260 ? -5.496 -3.424 -20.953 1 90.44 260 GLU A CA 1
ATOM 2065 C C . GLU A 1 260 ? -6.988 -3.518 -20.641 1 90.44 260 GLU A C 1
ATOM 2067 O O . GLU A 1 260 ? -7.625 -2.516 -20.312 1 90.44 260 GLU A O 1
ATOM 2072 N N . GLU A 1 261 ? -7.531 -4.668 -20.703 1 90.19 261 GLU A N 1
ATOM 2073 C CA . GLU A 1 261 ? -8.953 -4.855 -20.438 1 90.19 261 GLU A CA 1
ATOM 2074 C C . GLU A 1 261 ? -9.219 -5.02 -18.938 1 90.19 261 GLU A C 1
ATOM 2076 O O . GLU A 1 261 ? -10.367 -4.906 -18.484 1 90.19 261 GLU A O 1
ATOM 2081 N N . LEU A 1 262 ? -8.203 -5.27 -18.203 1 90.69 262 LEU A N 1
ATOM 2082 C CA . LEU A 1 262 ? -8.383 -5.613 -16.797 1 90.69 262 LEU A CA 1
ATOM 2083 C C . LEU A 1 262 ? -9.094 -4.492 -16.047 1 90.69 262 LEU A C 1
ATOM 2085 O O . LEU A 1 262 ? -10.086 -4.73 -15.359 1 90.69 262 LEU A O 1
ATOM 2089 N N . PRO A 1 263 ? -8.594 -3.213 -16.156 1 87.75 263 PRO A N 1
ATOM 2090 C CA . PRO A 1 263 ? -9.258 -2.158 -15.398 1 87.75 263 PRO A CA 1
ATOM 2091 C C . PRO A 1 263 ? -10.742 -2.035 -15.734 1 87.75 263 PRO A C 1
ATOM 2093 O O . PRO A 1 263 ? -11.57 -1.817 -14.844 1 87.75 263 PRO A O 1
ATOM 2096 N N . MET A 1 264 ? -11.023 -2.193 -16.953 1 84.88 264 MET A N 1
ATOM 2097 C CA . MET A 1 264 ? -12.422 -2.109 -17.375 1 84.88 264 MET A CA 1
ATOM 2098 C C . MET A 1 264 ? -13.234 -3.27 -16.797 1 84.88 264 MET A C 1
ATOM 2100 O O . MET A 1 264 ? -14.336 -3.072 -16.281 1 84.88 264 MET A O 1
ATOM 2104 N N . LEU A 1 265 ? -12.711 -4.488 -16.922 1 86.56 265 LEU A N 1
ATOM 2105 C CA . LEU A 1 265 ? -13.383 -5.688 -16.438 1 86.56 265 LEU A CA 1
ATOM 2106 C C . LEU A 1 265 ? -13.562 -5.625 -14.922 1 86.56 265 LEU A C 1
ATOM 2108 O O . LEU A 1 265 ? -14.609 -6.035 -14.406 1 86.56 265 LEU A O 1
ATOM 2112 N N . LEU A 1 266 ? -12.633 -5.012 -14.266 1 89.69 266 LEU A N 1
ATOM 2113 C CA . LEU A 1 266 ? -12.594 -5.078 -12.812 1 89.69 266 LEU A CA 1
ATOM 2114 C C . LEU A 1 266 ? -13.281 -3.863 -12.195 1 89.69 266 LEU A C 1
ATOM 2116 O O . LEU A 1 266 ? -13.477 -3.805 -10.977 1 89.69 266 LEU A O 1
ATOM 2120 N N . SER A 1 267 ? -13.578 -2.867 -12.969 1 82.38 267 SER A N 1
ATOM 2121 C CA . SER A 1 267 ? -14.297 -1.689 -12.484 1 82.38 267 SER A CA 1
ATOM 2122 C C . SER A 1 267 ? -15.805 -1.854 -12.641 1 82.38 267 SER A C 1
ATOM 2124 O O . SER A 1 267 ? -16.578 -0.976 -12.242 1 82.38 267 SER A O 1
ATOM 2126 N N . ALA A 1 268 ? -16.266 -2.801 -13.148 1 73.38 268 ALA A N 1
ATOM 2127 C CA . ALA A 1 268 ? -17.656 -2.994 -13.531 1 73.38 268 ALA A CA 1
ATOM 2128 C C . ALA A 1 268 ? -18.578 -2.926 -12.32 1 73.38 268 ALA A C 1
ATOM 2130 O O . ALA A 1 268 ? -19.75 -2.549 -12.438 1 73.38 268 ALA A O 1
ATOM 2131 N N . SER A 1 269 ? -18.094 -3.133 -11.203 1 69.81 269 SER A N 1
ATOM 2132 C CA . SER A 1 269 ? -19.047 -3.232 -10.102 1 69.81 269 SER A CA 1
ATOM 2133 C C . SER A 1 269 ? -18.578 -2.422 -8.898 1 69.81 269 SER A C 1
ATOM 2135 O O . SER A 1 269 ? -19.047 -2.639 -7.777 1 69.81 269 SER A O 1
ATOM 2137 N N . GLY A 1 270 ? -17.703 -1.613 -9.164 1 75.94 270 GLY A N 1
ATOM 2138 C CA . GLY A 1 270 ? -17.281 -0.879 -7.977 1 75.94 270 GLY A CA 1
ATOM 2139 C C . GLY A 1 270 ? -15.93 -0.206 -8.133 1 75.94 270 GLY A C 1
ATOM 2140 O O . GLY A 1 270 ? -15.508 0.09 -9.25 1 75.94 270 GLY A O 1
ATOM 2141 N N . GLU A 1 271 ? -15.398 0.071 -6.992 1 82.44 271 GLU A N 1
ATOM 2142 C CA . GLU A 1 271 ? -14.094 0.739 -6.969 1 82.44 271 GLU A CA 1
ATOM 2143 C C . GLU A 1 271 ? -13 -0.172 -7.508 1 82.44 271 GLU A C 1
ATOM 2145 O O . GLU A 1 271 ? -12.938 -1.354 -7.16 1 82.44 271 GLU A O 1
ATOM 2150 N N . CYS A 1 272 ? -12.273 0.333 -8.414 1 85.62 272 CYS A N 1
ATOM 2151 C CA . CYS A 1 272 ? -11.164 -0.421 -8.992 1 85.62 272 CYS A CA 1
ATOM 2152 C C . CYS A 1 272 ? -9.828 0.203 -8.609 1 85.62 272 CYS A C 1
ATOM 2154 O O . CYS A 1 272 ? -9.539 1.337 -8.992 1 85.62 272 CYS A O 1
ATOM 2156 N N . PRO A 1 273 ? -9.039 -0.555 -7.926 1 89.19 273 PRO A N 1
ATOM 2157 C CA . PRO A 1 273 ? -7.793 -0.001 -7.398 1 89.19 273 PRO A CA 1
ATOM 2158 C C . PRO A 1 273 ? -6.625 -0.143 -8.375 1 89.19 273 PRO A C 1
ATOM 2160 O O . PRO A 1 273 ? -5.469 0.063 -7.992 1 89.19 273 PRO A O 1
ATOM 2163 N N . ILE A 1 274 ? -6.863 -0.542 -9.625 1 90.81 274 ILE A N 1
ATOM 2164 C CA . ILE A 1 274 ? -5.754 -0.735 -10.547 1 90.81 274 ILE A CA 1
ATOM 2165 C C . ILE A 1 274 ? -5.902 0.209 -11.742 1 90.81 274 ILE A C 1
ATOM 2167 O O . ILE A 1 274 ? -7.02 0.591 -12.102 1 90.81 274 ILE A O 1
ATOM 2171 N N . GLN A 1 275 ? -4.746 0.579 -12.266 1 87.62 275 GLN A N 1
ATOM 2172 C CA . GLN A 1 275 ? -4.699 1.463 -13.43 1 87.62 275 GLN A CA 1
ATOM 2173 C C . GLN A 1 275 ? -3.508 1.132 -14.32 1 87.62 275 GLN A C 1
ATOM 2175 O O . GLN A 1 275 ? -2.508 0.583 -13.859 1 87.62 275 GLN A O 1
ATOM 2180 N N . ILE A 1 276 ? -3.732 1.399 -15.516 1 88.81 276 ILE A N 1
ATOM 2181 C CA . ILE A 1 276 ? -2.639 1.298 -16.469 1 88.81 276 ILE A CA 1
ATOM 2182 C C . ILE A 1 276 ? -2.123 2.693 -16.812 1 88.81 276 ILE A C 1
ATOM 2184 O O . ILE A 1 276 ? -2.91 3.594 -17.125 1 88.81 276 ILE A O 1
ATOM 2188 N N . VAL A 1 277 ? -0.836 2.871 -16.719 1 84.81 277 VAL A N 1
ATOM 2189 C CA . VAL A 1 277 ? -0.278 4.207 -16.891 1 84.81 277 VAL A CA 1
ATOM 2190 C C . VAL A 1 277 ? 0.786 4.184 -17.984 1 84.81 277 VAL A C 1
ATOM 2192 O O . VAL A 1 277 ? 1.402 3.146 -18.234 1 84.81 277 VAL A O 1
ATOM 2195 N N . ASP A 1 278 ? 0.877 5.367 -18.562 1 81 278 ASP A N 1
ATOM 2196 C CA . ASP A 1 278 ? 1.965 5.578 -19.516 1 81 278 ASP A CA 1
ATOM 2197 C C . ASP A 1 278 ? 3.186 6.188 -18.812 1 81 278 ASP A C 1
ATOM 2199 O O . ASP A 1 278 ? 3.055 6.871 -17.797 1 81 278 ASP A O 1
ATOM 2203 N N . LYS A 1 279 ? 4.312 5.707 -19.266 1 66.31 279 LYS A N 1
ATOM 2204 C CA . LYS A 1 279 ? 5.5 6.379 -18.75 1 66.31 279 LYS A CA 1
ATOM 2205 C C . LYS A 1 279 ? 5.445 7.879 -19 1 66.31 279 LYS A C 1
ATOM 2207 O O . LYS A 1 279 ? 5.078 8.312 -20.094 1 66.31 279 LYS A O 1
ATOM 2212 N N . ILE A 1 280 ? 5.359 8.648 -17.938 1 56.69 280 ILE A N 1
ATOM 2213 C CA . ILE A 1 280 ? 5.441 10.094 -18.125 1 56.69 280 ILE A CA 1
ATOM 2214 C C . ILE A 1 280 ? 6.871 10.492 -18.484 1 56.69 280 ILE A C 1
ATOM 2216 O O . ILE A 1 280 ? 7.816 10.109 -17.797 1 56.69 280 ILE A O 1
ATOM 2220 N N . ASP A 1 281 ? 7.117 10.68 -19.797 1 52.47 281 ASP A N 1
ATOM 2221 C CA . ASP A 1 281 ? 8.414 11.211 -20.203 1 52.47 281 ASP A CA 1
ATOM 2222 C C . ASP A 1 281 ? 8.742 12.492 -19.438 1 52.47 281 ASP A C 1
ATOM 2224 O O . ASP A 1 281 ? 7.906 13.391 -19.344 1 52.47 281 ASP A O 1
ATOM 2228 N N . PRO A 1 282 ? 9.703 12.344 -18.578 1 49.31 282 PRO A N 1
ATOM 2229 C CA . PRO A 1 282 ? 10.062 13.609 -17.953 1 49.31 282 PRO A CA 1
ATOM 2230 C C . PRO A 1 282 ? 10.07 14.781 -18.938 1 49.31 282 PRO A C 1
ATOM 2232 O O . PRO A 1 282 ? 10.398 14.609 -20.109 1 49.31 282 PRO A O 1
ATOM 2235 N N . VAL A 1 283 ? 9.172 15.547 -18.984 1 42.53 283 VAL A N 1
ATOM 2236 C CA . VAL A 1 283 ? 9.43 16.734 -19.812 1 42.53 283 VAL A CA 1
ATOM 2237 C C . VAL A 1 283 ? 10.922 17.062 -19.781 1 42.53 283 VAL A C 1
ATOM 2239 O O . VAL A 1 283 ? 11.523 17.141 -18.719 1 42.53 283 VAL A O 1
ATOM 2242 N N . LYS A 1 284 ? 11.562 16.844 -20.953 1 36.25 284 LYS A N 1
ATOM 2243 C CA . LYS A 1 284 ? 12.836 17.531 -21.094 1 36.25 284 LYS A CA 1
ATOM 2244 C C . LYS A 1 284 ? 12.805 18.906 -20.406 1 36.25 284 LYS A C 1
ATOM 2246 O O . LYS A 1 284 ? 12.156 19.828 -20.891 1 36.25 284 LYS A O 1
ATOM 2251 N N . THR A 1 285 ? 12.648 18.922 -19.234 1 31.3 285 THR A N 1
ATOM 2252 C CA . THR A 1 285 ? 12.914 20.234 -18.656 1 31.3 285 THR A CA 1
ATOM 2253 C C . THR A 1 285 ? 14.125 20.891 -19.328 1 31.3 285 THR A C 1
ATOM 2255 O O . THR A 1 285 ? 15.203 20.297 -19.359 1 31.3 285 THR A O 1
ATOM 2258 N N . THR A 1 286 ? 13.93 21.75 -20.344 1 29.14 286 THR A N 1
ATOM 2259 C CA . THR A 1 286 ? 14.945 22.781 -20.547 1 29.14 286 THR A CA 1
ATOM 2260 C C . THR A 1 286 ? 15.648 23.125 -19.234 1 29.14 286 THR A C 1
ATOM 2262 O O . THR A 1 286 ? 15 23.281 -18.203 1 29.14 286 THR A O 1
ATOM 2265 N N . HIS A 1 287 ? 16.844 22.922 -19.25 1 29.91 287 HIS A N 1
ATOM 2266 C CA . HIS A 1 287 ? 17.766 23.453 -18.25 1 29.91 287 HIS A CA 1
ATOM 2267 C C . HIS A 1 287 ? 17.297 24.797 -17.703 1 29.91 287 HIS A C 1
ATOM 2269 O O . HIS A 1 287 ? 17.312 25.797 -18.422 1 29.91 287 HIS A O 1
ATOM 2275 N N . VAL A 1 288 ? 16.375 25.016 -17.188 1 29.09 288 VAL A N 1
ATOM 2276 C CA . VAL A 1 288 ? 16.547 26.281 -16.469 1 29.09 288 VAL A CA 1
ATOM 2277 C C . VAL A 1 288 ? 17.875 26.266 -15.703 1 29.09 288 VAL A C 1
ATOM 2279 O O . VAL A 1 288 ? 18.062 25.453 -14.789 1 29.09 288 VAL A O 1
ATOM 2282 N N . GLU A 1 289 ? 18.953 26.516 -16.391 1 28.7 289 GLU A N 1
ATOM 2283 C CA . GLU A 1 289 ? 20.078 27.141 -15.695 1 28.7 289 GLU A CA 1
ATOM 2284 C C . GLU A 1 289 ? 19.594 28.062 -14.57 1 28.7 289 GLU A C 1
ATOM 2286 O O . GLU A 1 289 ? 18.766 28.953 -14.797 1 28.7 289 GLU A O 1
ATOM 2291 N N . ASP A 1 290 ? 19.531 27.625 -13.477 1 29 290 ASP A N 1
ATOM 2292 C CA . ASP A 1 290 ? 19.578 28.516 -12.32 1 29 290 ASP A CA 1
ATOM 2293 C C . ASP A 1 290 ? 20.469 29.734 -12.609 1 29 290 ASP A C 1
ATOM 2295 O O . ASP A 1 290 ? 21.688 29.688 -12.414 1 29 290 ASP A O 1
ATOM 2299 N N . ASP A 1 291 ? 20.344 30.422 -13.812 1 27.45 291 ASP A N 1
ATOM 2300 C CA . ASP A 1 291 ? 20.781 31.812 -13.68 1 27.45 291 ASP A CA 1
ATOM 2301 C C . ASP A 1 291 ? 19.906 32.562 -12.664 1 27.45 291 ASP A C 1
ATOM 2303 O O . ASP A 1 291 ? 18.875 33.125 -13.031 1 27.45 291 ASP A O 1
ATOM 2307 N N . TRP A 1 292 ? 19.594 32.125 -11.523 1 26.61 292 TRP A N 1
ATOM 2308 C CA . TRP A 1 292 ? 19.359 33.062 -10.438 1 26.61 292 TRP A CA 1
ATOM 2309 C C . TRP A 1 292 ? 20.516 34.062 -10.352 1 26.61 292 TRP A C 1
ATOM 2311 O O . TRP A 1 292 ? 21.609 33.75 -9.906 1 26.61 292 TRP A O 1
ATOM 2321 N N . GLU A 1 293 ? 20.641 34.844 -11.305 1 24.28 293 GLU A N 1
ATOM 2322 C CA . GLU A 1 293 ? 21.234 36.156 -11.039 1 24.28 293 GLU A CA 1
ATOM 2323 C C . GLU A 1 293 ? 20.609 36.781 -9.805 1 24.28 293 GLU A C 1
ATOM 2325 O O . GLU A 1 293 ? 19.391 36.969 -9.727 1 24.28 293 GLU A O 1
ATOM 2330 N N . VAL A 1 294 ? 21.344 36.75 -8.656 1 27.08 294 VAL A N 1
ATOM 2331 C CA . VAL A 1 294 ? 21.359 37.75 -7.594 1 27.08 294 VAL A CA 1
ATOM 2332 C C . VAL A 1 294 ? 21.266 39.156 -8.203 1 27.08 294 VAL A C 1
ATOM 2334 O O . VAL A 1 294 ? 22.156 39.562 -8.945 1 27.08 294 VAL A O 1
ATOM 2337 N N . VAL A 1 295 ? 20.172 39.594 -8.578 1 23.75 295 VAL A N 1
ATOM 2338 C CA . VAL A 1 295 ? 20.047 41.031 -8.773 1 23.75 295 VAL A CA 1
ATOM 2339 C C . VAL A 1 295 ? 20.734 41.781 -7.613 1 23.75 295 VAL A C 1
ATOM 2341 O O . VAL A 1 295 ? 20.297 41.656 -6.465 1 23.75 295 VAL A O 1
ATOM 2344 N N . ASN A 1 296 ? 21.984 41.938 -7.73 1 21.06 296 ASN A N 1
ATOM 2345 C CA . ASN A 1 296 ? 22.828 43 -7.191 1 21.06 296 ASN A CA 1
ATOM 2346 C C . ASN A 1 296 ? 22.234 44.375 -7.469 1 21.06 296 ASN A C 1
ATOM 2348 O O . ASN A 1 296 ? 22.156 44.812 -8.625 1 21.06 296 ASN A O 1
ATOM 2352 N N . ASN A 1 297 ? 21.031 44.656 -6.895 1 19.36 297 ASN A N 1
ATOM 2353 C CA . ASN A 1 297 ? 21.188 46.094 -6.605 1 19.36 297 ASN A CA 1
ATOM 2354 C C . ASN A 1 297 ? 22.234 46.312 -5.531 1 19.36 297 ASN A C 1
ATOM 2356 O O . ASN A 1 297 ? 22.359 45.531 -4.582 1 19.36 297 ASN A O 1
ATOM 2360 N N . MET B 1 1 ? 22.859 22.031 -0.694 1 78.75 1 MET B N 1
ATOM 2361 C CA . MET B 1 1 ? 21.547 22.672 -0.695 1 78.75 1 MET B CA 1
ATOM 2362 C C . MET B 1 1 ? 20.547 21.891 0.159 1 78.75 1 MET B C 1
ATOM 2364 O O . MET B 1 1 ? 20.562 20.656 0.15 1 78.75 1 MET B O 1
ATOM 2368 N N . THR B 1 2 ? 20 22.656 1.043 1 82.31 2 THR B N 1
ATOM 2369 C CA . THR B 1 2 ? 18.984 22.094 1.938 1 82.31 2 THR B CA 1
ATOM 2370 C C . THR B 1 2 ? 17.594 22.625 1.573 1 82.31 2 THR B C 1
ATOM 2372 O O . THR B 1 2 ? 17.422 23.797 1.271 1 82.31 2 THR B O 1
ATOM 2375 N N . VAL B 1 3 ? 16.688 21.734 1.508 1 82.19 3 VAL B N 1
ATOM 2376 C CA . VAL B 1 3 ? 15.312 22.125 1.229 1 82.19 3 VAL B CA 1
ATOM 2377 C C . VAL B 1 3 ? 14.406 21.703 2.381 1 82.19 3 VAL B C 1
ATOM 2379 O O . VAL B 1 3 ? 14.484 20.562 2.854 1 82.19 3 VAL B O 1
ATOM 2382 N N . ILE B 1 4 ? 13.57 22.641 2.836 1 83.62 4 ILE B N 1
ATOM 2383 C CA . ILE B 1 4 ? 12.602 22.359 3.889 1 83.62 4 ILE B CA 1
ATOM 2384 C C . ILE B 1 4 ? 11.219 22.859 3.461 1 83.62 4 ILE B C 1
ATOM 2386 O O . ILE B 1 4 ? 10.977 24.062 3.377 1 83.62 4 ILE B O 1
ATOM 2390 N N . LEU B 1 5 ? 10.344 21.922 3.232 1 81.94 5 LEU B N 1
ATOM 2391 C CA . LEU B 1 5 ? 8.977 22.203 2.814 1 81.94 5 LEU B CA 1
ATOM 2392 C C . LEU B 1 5 ? 8.945 23.281 1.746 1 81.94 5 LEU B C 1
ATOM 2394 O O . LEU B 1 5 ? 8.219 24.281 1.883 1 81.94 5 LEU B O 1
ATOM 2398 N N . GLY B 1 6 ? 9.742 23.109 0.777 1 79.94 6 GLY B N 1
ATOM 2399 C CA . GLY B 1 6 ? 9.734 23.953 -0.406 1 79.94 6 GLY B CA 1
ATOM 2400 C C . GLY B 1 6 ? 10.703 25.109 -0.317 1 79.94 6 GLY B C 1
ATOM 2401 O O . GLY B 1 6 ? 11.023 25.75 -1.328 1 79.94 6 GLY B O 1
ATOM 2402 N N . THR B 1 7 ? 11.211 25.438 0.876 1 80.12 7 THR B N 1
ATOM 2403 C CA . THR B 1 7 ? 12.156 26.531 1.044 1 80.12 7 THR B CA 1
ATOM 2404 C C . THR B 1 7 ? 13.594 26.031 0.863 1 80.12 7 THR B C 1
ATOM 2406 O O . THR B 1 7 ? 14.031 25.125 1.576 1 80.12 7 THR B O 1
ATOM 2409 N N . THR B 1 8 ? 14.227 26.609 -0.092 1 82.19 8 THR B N 1
ATOM 2410 C CA . THR B 1 8 ? 15.609 26.234 -0.347 1 82.19 8 THR B CA 1
ATOM 2411 C C . THR B 1 8 ? 16.562 27.078 0.487 1 82.19 8 THR B C 1
ATOM 2413 O O . THR B 1 8 ? 16.438 28.312 0.515 1 82.19 8 THR B O 1
ATOM 2416 N N . ILE B 1 9 ? 17.453 26.438 1.168 1 83.69 9 ILE B N 1
ATOM 2417 C CA . ILE B 1 9 ? 18.422 27.094 2.037 1 83.69 9 ILE B CA 1
ATOM 2418 C C . ILE B 1 9 ? 19.844 26.719 1.611 1 83.69 9 ILE B C 1
ATOM 2420 O O . ILE B 1 9 ? 20.172 25.547 1.511 1 83.69 9 ILE B O 1
ATOM 2424 N N . ILE B 1 10 ? 20.562 27.719 1.384 1 78.81 10 ILE B N 1
ATOM 2425 C CA . ILE B 1 10 ? 21.953 27.5 1 1 78.81 10 ILE B CA 1
ATOM 2426 C C . ILE B 1 10 ? 22.734 26.938 2.188 1 78.81 10 ILE B C 1
ATOM 2428 O O . ILE B 1 10 ? 22.516 27.344 3.33 1 78.81 10 ILE B O 1
ATOM 2432 N N . GLN B 1 11 ? 23.578 26.031 1.95 1 73.19 11 GLN B N 1
ATOM 2433 C CA . GLN B 1 11 ? 24.281 25.234 2.951 1 73.19 11 GLN B CA 1
ATOM 2434 C C . GLN B 1 11 ? 24.938 26.125 4 1 73.19 11 GLN B C 1
ATOM 2436 O O . GLN B 1 11 ? 24.953 25.797 5.184 1 73.19 11 GLN B O 1
ATOM 2441 N N . SER B 1 12 ? 25.344 27.203 3.635 1 72.94 12 SER B N 1
ATOM 2442 C CA . SER B 1 12 ? 26.109 28.031 4.559 1 72.94 12 SER B CA 1
ATOM 2443 C C . SER B 1 12 ? 25.188 28.922 5.391 1 72.94 12 SER B C 1
ATOM 2445 O O . SER B 1 12 ? 25.609 29.516 6.383 1 72.94 12 SER B O 1
ATOM 2447 N N . ASP B 1 13 ? 23.984 28.812 5.074 1 81 13 ASP B N 1
ATOM 2448 C CA . ASP B 1 13 ? 23.078 29.75 5.746 1 81 13 ASP B CA 1
ATOM 2449 C C . ASP B 1 13 ? 22.391 29.078 6.93 1 81 13 ASP B C 1
ATOM 2451 O O . ASP B 1 13 ? 21.172 28.844 6.898 1 81 13 ASP B O 1
ATOM 2455 N N . THR B 1 14 ? 23.078 28.875 7.941 1 80.5 14 THR B N 1
ATOM 2456 C CA . THR B 1 14 ? 22.609 28.188 9.141 1 80.5 14 THR B CA 1
ATOM 2457 C C . THR B 1 14 ? 21.531 29 9.836 1 80.5 14 THR B C 1
ATOM 2459 O O . THR B 1 14 ? 20.609 28.453 10.438 1 80.5 14 THR B O 1
ATOM 2462 N N . GLU B 1 15 ? 21.672 30.25 9.703 1 83.19 15 GLU B N 1
ATOM 2463 C CA . GLU B 1 15 ? 20.688 31.109 10.336 1 83.19 15 GLU B CA 1
ATOM 2464 C C . GLU B 1 15 ? 19.328 30.984 9.672 1 83.19 15 GLU B C 1
ATOM 2466 O O . GLU B 1 15 ? 18.297 30.906 10.352 1 83.19 15 GLU B O 1
ATOM 2471 N N . LYS B 1 16 ? 19.359 31 8.445 1 83.62 16 LYS B N 1
ATOM 2472 C CA . LYS B 1 16 ? 18.109 30.844 7.703 1 83.62 16 LYS B CA 1
ATOM 2473 C C . LYS B 1 16 ? 17.484 29.484 7.973 1 83.62 16 LYS B C 1
ATOM 2475 O O . LYS B 1 16 ? 16.266 29.375 8.109 1 83.62 16 LYS B O 1
ATOM 2480 N N . LEU B 1 17 ? 18.297 28.516 8.055 1 83.56 17 LEU B N 1
ATOM 2481 C CA . LEU B 1 17 ? 17.812 27.172 8.352 1 83.56 17 LEU B CA 1
ATOM 2482 C C . LEU B 1 17 ? 17.109 27.141 9.703 1 83.56 17 LEU B C 1
ATOM 2484 O O . LEU B 1 17 ? 16.016 26.578 9.82 1 83.56 17 LEU B O 1
ATOM 2488 N N . LYS B 1 18 ? 17.75 27.703 10.602 1 82.69 18 LYS B N 1
ATOM 2489 C CA . LYS B 1 18 ? 17.188 27.734 11.945 1 82.69 18 LYS B CA 1
ATOM 2490 C C . LYS B 1 18 ? 15.852 28.484 11.961 1 82.69 18 LYS B C 1
ATOM 2492 O O . LYS B 1 18 ? 14.898 28.047 12.617 1 82.69 18 LYS B O 1
ATOM 2497 N N . LYS B 1 19 ? 15.789 29.547 11.281 1 83.12 19 LYS B N 1
ATOM 2498 C CA . LYS B 1 19 ? 14.578 30.359 11.227 1 83.12 19 LYS B CA 1
ATOM 2499 C C . LYS B 1 19 ? 13.414 29.578 10.633 1 83.12 19 LYS B C 1
ATOM 2501 O O . LYS B 1 19 ? 12.281 29.656 11.117 1 83.12 19 LYS B O 1
ATOM 2506 N N . VAL B 1 20 ? 13.734 28.844 9.641 1 83.25 20 VAL B N 1
ATOM 2507 C CA . VAL B 1 20 ? 12.703 28.062 8.969 1 83.25 20 VAL B CA 1
ATOM 2508 C C . VAL B 1 20 ? 12.258 26.906 9.859 1 83.25 20 VAL B C 1
ATOM 2510 O O . VAL B 1 20 ? 11.062 26.656 10.016 1 83.25 20 VAL B O 1
ATOM 2513 N N . VAL B 1 21 ? 13.18 26.25 10.469 1 84.94 21 VAL B N 1
ATOM 2514 C CA . VAL B 1 21 ? 12.914 25.094 11.328 1 84.94 21 VAL B CA 1
ATOM 2515 C C . VAL B 1 21 ? 12.086 25.531 12.531 1 84.94 21 VAL B C 1
ATOM 2517 O O . VAL B 1 21 ? 11.195 24.797 12.977 1 84.94 21 VAL B O 1
ATOM 2520 N N . ASP B 1 22 ? 12.305 26.703 12.945 1 82.19 22 ASP B N 1
ATOM 2521 C CA . ASP B 1 22 ? 11.641 27.203 14.141 1 82.19 22 ASP B CA 1
ATOM 2522 C C . ASP B 1 22 ? 10.172 27.531 13.859 1 82.19 22 ASP B C 1
ATOM 2524 O O . ASP B 1 22 ? 9.383 27.719 14.789 1 82.19 22 ASP B O 1
ATOM 2528 N N . THR B 1 23 ? 9.852 27.5 12.641 1 81.56 23 THR B N 1
ATOM 2529 C CA . THR B 1 23 ? 8.461 27.797 12.297 1 81.56 23 THR B CA 1
ATOM 2530 C C . THR B 1 23 ? 7.641 26.5 12.195 1 81.56 23 THR B C 1
ATOM 2532 O O . THR B 1 23 ? 6.414 26.547 12.117 1 81.56 23 THR B O 1
ATOM 2535 N N . ILE B 1 24 ? 8.328 25.453 12.234 1 86.38 24 ILE B N 1
ATOM 2536 C CA . ILE B 1 24 ? 7.641 24.172 12.078 1 86.38 24 ILE B CA 1
ATOM 2537 C C . ILE B 1 24 ? 7.531 23.484 13.438 1 86.38 24 ILE B C 1
ATOM 2539 O O . ILE B 1 24 ? 8.539 23.078 14.023 1 86.38 24 ILE B O 1
ATOM 2543 N N . PRO B 1 25 ? 6.328 23.438 13.883 1 83.06 25 PRO B N 1
ATOM 2544 C CA . PRO B 1 25 ? 6.199 22.797 15.188 1 83.06 25 PRO B CA 1
ATOM 2545 C C . PRO B 1 25 ? 6.551 21.312 15.156 1 83.06 25 PRO B C 1
ATOM 2547 O O . PRO B 1 25 ? 6.301 20.625 14.156 1 83.06 25 PRO B O 1
ATOM 2550 N N . ARG B 1 26 ? 7.125 20.828 16.25 1 89.75 26 ARG B N 1
ATOM 2551 C CA . ARG B 1 26 ? 7.453 19.422 16.484 1 89.75 26 ARG B CA 1
ATOM 2552 C C . ARG B 1 26 ? 6.551 18.797 17.531 1 89.75 26 ARG B C 1
ATOM 2554 O O . ARG B 1 26 ? 6.543 19.25 18.688 1 89.75 26 ARG B O 1
ATOM 2561 N N . PHE B 1 27 ? 5.801 17.859 17.156 1 94.38 27 PHE B N 1
ATOM 2562 C CA . PHE B 1 27 ? 4.973 17.125 18.094 1 94.38 27 PHE B CA 1
ATOM 2563 C C . PHE B 1 27 ? 5.703 15.883 18.594 1 94.38 27 PHE B C 1
ATOM 2565 O O . PHE B 1 27 ? 6.293 15.141 17.812 1 94.38 27 PHE B O 1
ATOM 2572 N N . THR B 1 28 ? 5.695 15.719 19.922 1 94.56 28 THR B N 1
ATOM 2573 C CA . THR B 1 28 ? 6.395 14.594 20.531 1 94.56 28 THR B CA 1
ATOM 2574 C C . THR B 1 28 ? 5.449 13.797 21.422 1 94.56 28 THR B C 1
ATOM 2576 O O . THR B 1 28 ? 4.262 14.117 21.531 1 94.56 28 THR B O 1
ATOM 2579 N N . TYR B 1 29 ? 6 12.734 22.016 1 95.94 29 TYR B N 1
ATOM 2580 C CA . TYR B 1 29 ? 5.258 12.039 23.062 1 95.94 29 TYR B CA 1
ATOM 2581 C C . TYR B 1 29 ? 4.945 12.977 24.219 1 95.94 29 TYR B C 1
ATOM 2583 O O . TYR B 1 29 ? 5.758 13.836 24.562 1 95.94 29 TYR B O 1
ATOM 2591 N N . HIS B 1 30 ? 3.734 12.773 24.75 1 96.31 30 HIS B N 1
ATOM 2592 C CA . HIS B 1 30 ? 3.355 13.547 25.938 1 96.31 30 HIS B CA 1
ATOM 2593 C C . HIS B 1 30 ? 2.857 12.633 27.047 1 96.31 30 HIS B C 1
ATOM 2595 O O . HIS B 1 30 ? 2.447 11.5 26.797 1 96.31 30 HIS B O 1
ATOM 2601 N N . LYS B 1 31 ? 2.996 13.07 28.234 1 96.56 31 LYS B N 1
ATOM 2602 C CA . LYS B 1 31 ? 2.461 12.383 29.406 1 96.56 31 LYS B CA 1
ATOM 2603 C C . LYS B 1 31 ? 1.615 13.328 30.266 1 96.56 31 LYS B C 1
ATOM 2605 O O . LYS B 1 31 ? 1.745 14.547 30.156 1 96.56 31 LYS B O 1
ATOM 2610 N N . GLY B 1 32 ? 0.691 12.758 31 1 96.62 32 GLY B N 1
ATOM 2611 C CA . GLY B 1 32 ? -0.065 13.508 31.984 1 96.62 32 GLY B CA 1
ATOM 2612 C C . GLY B 1 32 ? -1.312 14.164 31.422 1 96.62 32 GLY B C 1
ATOM 2613 O O . GLY B 1 32 ? -1.867 15.086 32.031 1 96.62 32 GLY B O 1
ATOM 2614 N N . PHE B 1 33 ? -1.668 13.82 30.234 1 96.81 33 PHE B N 1
ATOM 2615 C CA . PHE B 1 33 ? -2.922 14.359 29.719 1 96.81 33 PHE B CA 1
ATOM 2616 C C . PHE B 1 33 ? -4.109 13.57 30.25 1 96.81 33 PHE B C 1
ATOM 2618 O O . PHE B 1 33 ? -3.936 12.508 30.844 1 96.81 33 PHE B O 1
ATOM 2625 N N . SER B 1 34 ? -5.383 14.211 30.141 1 96.75 34 SER B N 1
ATOM 2626 C CA . SER B 1 34 ? -6.594 13.516 30.562 1 96.75 34 SER B CA 1
ATOM 2627 C C . SER B 1 34 ? -6.688 12.133 29.922 1 96.75 34 SER B C 1
ATOM 2629 O O . SER B 1 34 ? -6.289 11.945 28.781 1 96.75 34 SER B O 1
ATOM 2631 N N . PRO B 1 35 ? -7.188 11.148 30.609 1 97.44 35 PRO B N 1
ATOM 2632 C CA . PRO B 1 35 ? -7.168 9.766 30.141 1 97.44 35 PRO B CA 1
ATOM 2633 C C . PRO B 1 35 ? -7.926 9.578 28.828 1 97.44 35 PRO B C 1
ATOM 2635 O O . PRO B 1 35 ? -9.008 10.141 28.641 1 97.44 35 PRO B O 1
ATOM 2638 N N . LEU B 1 36 ? -7.281 8.836 27.906 1 97.19 36 LEU B N 1
ATOM 2639 C CA . LEU B 1 36 ? -7.945 8.352 26.703 1 97.19 36 LEU B CA 1
ATOM 2640 C C . LEU B 1 36 ? -8.844 7.164 27.016 1 97.19 36 LEU B C 1
ATOM 2642 O O . LEU B 1 36 ? -8.93 6.734 28.172 1 97.19 36 LEU B O 1
ATOM 2646 N N . ALA B 1 37 ? -9.5 6.707 25.922 1 90.81 37 ALA B N 1
ATOM 2647 C CA . ALA B 1 37 ? -10.211 5.441 26.078 1 90.81 37 ALA B CA 1
ATOM 2648 C C . ALA B 1 37 ? -9.242 4.324 26.469 1 90.81 37 ALA B C 1
ATOM 2650 O O . ALA B 1 37 ? -8.164 4.195 25.906 1 90.81 37 ALA B O 1
ATOM 2651 N N . GLY B 1 38 ? -9.516 3.529 27.453 1 91.62 38 GLY B N 1
ATOM 2652 C CA . GLY B 1 38 ? -8.633 2.482 27.953 1 91.62 38 GLY B CA 1
ATOM 2653 C C . GLY B 1 38 ? -7.781 2.928 29.125 1 91.62 38 GLY B C 1
ATOM 2654 O O . GLY B 1 38 ? -7.047 2.125 29.703 1 91.62 38 GLY B O 1
ATOM 2655 N N . GLY B 1 39 ? -7.758 4.246 29.359 1 95.12 39 GLY B N 1
ATOM 2656 C CA . GLY B 1 39 ? -7.117 4.746 30.562 1 95.12 39 GLY B CA 1
ATOM 2657 C C . GLY B 1 39 ? -5.723 5.289 30.328 1 95.12 39 GLY B C 1
ATOM 2658 O O . GLY B 1 39 ? -5.012 5.637 31.266 1 95.12 39 GLY B O 1
ATOM 2659 N N . TYR B 1 40 ? -5.293 5.367 29.109 1 96.62 40 TYR B N 1
ATOM 2660 C CA . TYR B 1 40 ? -3.951 5.836 28.797 1 96.62 40 TYR B CA 1
ATOM 2661 C C . TYR B 1 40 ? -3.816 7.328 29.078 1 96.62 40 TYR B C 1
ATOM 2663 O O . TYR B 1 40 ? -4.648 8.125 28.641 1 96.62 40 TYR B O 1
ATOM 2671 N N . THR B 1 41 ? -2.73 7.707 29.703 1 97.81 41 THR B N 1
ATOM 2672 C CA . THR B 1 41 ? -2.471 9.117 29.969 1 97.81 41 THR B CA 1
ATOM 2673 C C . THR B 1 41 ? -1.15 9.555 29.344 1 97.81 41 THR B C 1
ATOM 2675 O O . THR B 1 41 ? -0.627 10.625 29.656 1 97.81 41 THR B O 1
ATOM 2678 N N . THR B 1 42 ? -0.567 8.664 28.656 1 98 42 THR B N 1
ATOM 2679 C CA . THR B 1 42 ? 0.653 8.906 27.906 1 98 42 THR B CA 1
ATOM 2680 C C . THR B 1 42 ? 0.622 8.156 26.562 1 98 42 THR B C 1
ATOM 2682 O O . THR B 1 42 ? -0.051 7.133 26.438 1 98 42 THR B O 1
ATOM 2685 N N . ASP B 1 43 ? 1.264 8.742 25.594 1 97.88 43 ASP B N 1
ATOM 2686 C CA . ASP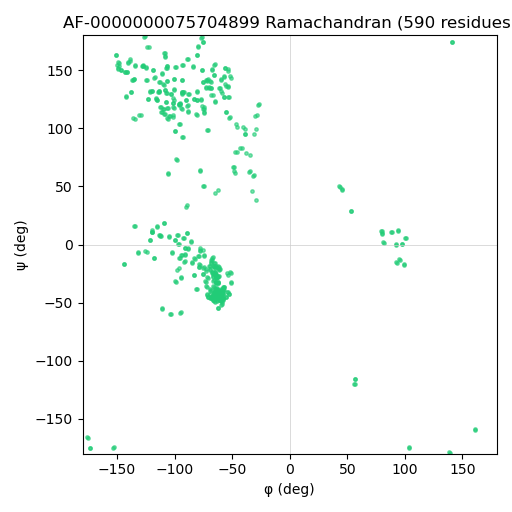 B 1 43 ? 1.336 8.07 24.297 1 97.88 43 ASP B CA 1
ATOM 2687 C C . ASP B 1 43 ? 2.75 7.566 24.016 1 97.88 43 ASP B C 1
ATOM 2689 O O . ASP B 1 43 ? 3.096 7.281 22.875 1 97.88 43 ASP B O 1
ATOM 2693 N N . LYS B 1 44 ? 3.562 7.461 25.062 1 97.56 44 LYS B N 1
ATOM 2694 C CA . LYS B 1 44 ? 4.914 6.926 24.938 1 97.56 44 LYS B CA 1
ATOM 2695 C C . LYS B 1 44 ? 4.898 5.523 24.344 1 97.56 44 LYS B C 1
ATOM 2697 O O . LYS B 1 44 ? 4.137 4.66 24.781 1 97.56 44 LYS B O 1
ATOM 2702 N N . ASN B 1 45 ? 5.672 5.32 23.281 1 96.44 45 ASN B N 1
ATOM 2703 C CA . ASN B 1 45 ? 5.938 4.035 22.641 1 96.44 45 ASN B CA 1
ATOM 2704 C C . ASN B 1 45 ? 4.816 3.635 21.703 1 96.44 45 ASN B C 1
ATOM 2706 O O . ASN B 1 45 ? 4.832 2.541 21.125 1 96.44 45 ASN B O 1
ATOM 2710 N N . TRP B 1 46 ? 3.822 4.473 21.562 1 96.88 46 TRP B N 1
ATOM 2711 C CA . TRP B 1 46 ? 2.785 4.031 20.625 1 96.88 46 TRP B CA 1
ATOM 2712 C C . TRP B 1 46 ? 2.223 5.207 19.844 1 96.88 46 TRP B C 1
ATOM 2714 O O . TRP B 1 46 ? 1.545 5.016 18.828 1 96.88 46 TRP B O 1
ATOM 2724 N N . GLY B 1 47 ? 2.418 6.457 20.25 1 97.69 47 GLY B N 1
ATOM 2725 C CA . GLY B 1 47 ? 1.752 7.613 19.672 1 97.69 47 GLY B CA 1
ATOM 2726 C C . GLY B 1 47 ? 2.598 8.328 18.641 1 97.69 47 GLY B C 1
ATOM 2727 O O . GLY B 1 47 ? 2.219 9.391 18.141 1 97.69 47 GLY B O 1
ATOM 2728 N N . CYS B 1 48 ? 3.723 7.773 18.266 1 97.5 48 CYS B N 1
ATOM 2729 C CA . CYS B 1 48 ? 4.668 8.508 17.422 1 97.5 48 CYS B CA 1
ATOM 2730 C C . CYS B 1 48 ? 4.059 8.828 16.062 1 97.5 48 CYS B C 1
ATOM 2732 O O . CYS B 1 48 ? 4.281 9.914 15.516 1 97.5 48 CYS B O 1
ATOM 2734 N N . CYS B 1 49 ? 3.311 7.895 15.523 1 98.06 49 CYS B N 1
ATOM 2735 C CA . CYS B 1 49 ? 2.711 8.148 14.219 1 98.06 49 CYS B CA 1
ATOM 2736 C C . CYS B 1 49 ? 1.643 9.234 14.312 1 98.06 49 CYS B C 1
ATOM 2738 O O . CYS B 1 49 ? 1.532 10.086 13.422 1 98.06 49 CYS B O 1
ATOM 2740 N N . ILE B 1 50 ? 0.893 9.242 15.336 1 98.38 50 ILE B N 1
ATOM 2741 C CA . ILE B 1 50 ? -0.129 10.258 15.57 1 98.38 50 ILE B CA 1
ATOM 2742 C C . ILE B 1 50 ? 0.525 11.633 15.695 1 98.38 50 ILE B C 1
ATOM 2744 O O . ILE B 1 50 ? 0.09 12.594 15.055 1 98.38 50 ILE B O 1
ATOM 2748 N N . ARG B 1 51 ? 1.561 11.648 16.453 1 97.5 51 ARG B N 1
ATOM 2749 C CA . ARG B 1 51 ? 2.27 12.906 16.672 1 97.5 51 ARG B CA 1
ATOM 2750 C C . ARG B 1 51 ? 2.902 13.414 15.375 1 97.5 51 ARG B C 1
ATOM 2752 O O . ARG B 1 51 ? 2.846 14.609 15.078 1 97.5 51 ARG B O 1
ATOM 2759 N N . SER B 1 52 ? 3.531 12.516 14.625 1 97.44 52 SER B N 1
ATOM 2760 C CA . SER B 1 52 ? 4.051 12.891 13.312 1 97.44 52 SER B CA 1
ATOM 2761 C C . SER B 1 52 ? 2.941 13.398 12.406 1 97.44 52 SER B C 1
ATOM 2763 O O . SER B 1 52 ? 3.127 14.391 11.688 1 97.44 52 SER B O 1
ATOM 2765 N N . GLY B 1 53 ? 1.843 12.742 12.445 1 98.25 53 GLY B N 1
ATOM 2766 C CA . GLY B 1 53 ? 0.683 13.188 11.688 1 98.25 53 GLY B CA 1
ATOM 2767 C C . GLY B 1 53 ? 0.195 14.562 12.094 1 98.25 53 GLY B C 1
ATOM 2768 O O . GLY B 1 53 ? -0.233 15.352 11.25 1 98.25 53 GLY B O 1
ATOM 2769 N N . GLN B 1 54 ? 0.211 14.82 13.367 1 97.69 54 GLN B N 1
ATOM 2770 C CA . GLN B 1 54 ? -0.162 16.156 13.844 1 97.69 54 GLN B CA 1
ATOM 2771 C C . GLN B 1 54 ? 0.733 17.219 13.227 1 97.69 54 GLN B C 1
ATOM 2773 O O . GLN B 1 54 ? 0.276 18.328 12.938 1 97.69 54 GLN B O 1
ATOM 2778 N N . GLY B 1 55 ? 1.998 16.844 13.078 1 95.75 55 GLY B N 1
ATOM 2779 C CA . GLY B 1 55 ? 2.877 17.766 12.383 1 95.75 55 GLY B CA 1
ATOM 2780 C C . GLY B 1 55 ? 2.412 18.094 10.977 1 95.75 55 GLY B C 1
ATOM 2781 O O . GLY B 1 55 ? 2.336 19.266 10.594 1 95.75 55 GLY B O 1
ATOM 2782 N N . LEU B 1 56 ? 2.102 17.125 10.234 1 97.44 56 LEU B N 1
ATOM 2783 C CA . LEU B 1 56 ? 1.607 17.281 8.867 1 97.44 56 LEU B CA 1
ATOM 2784 C C . LEU B 1 56 ? 0.32 18.094 8.852 1 97.44 56 LEU B C 1
ATOM 2786 O O . LEU B 1 56 ? 0.194 19.047 8.07 1 97.44 56 LEU B O 1
ATOM 2790 N N . LEU B 1 57 ? -0.574 17.797 9.734 1 97.88 57 LEU B N 1
ATOM 2791 C CA . LEU B 1 57 ? -1.858 18.484 9.812 1 97.88 57 LEU B CA 1
ATOM 2792 C C . LEU B 1 57 ? -1.671 19.938 10.211 1 97.88 57 LEU B C 1
ATOM 2794 O O . LEU B 1 57 ? -2.357 20.828 9.688 1 97.88 57 LEU B O 1
ATOM 2798 N N . MET B 1 58 ? -0.822 20.156 11.125 1 95.69 58 MET B N 1
ATOM 2799 C CA . MET B 1 58 ? -0.522 21.516 11.57 1 95.69 58 MET B CA 1
ATOM 2800 C C . MET B 1 58 ? -0.023 22.375 10.406 1 95.69 58 MET B C 1
ATOM 2802 O O . MET B 1 58 ? -0.389 23.547 10.289 1 95.69 58 MET B O 1
ATOM 2806 N N . GLN B 1 59 ? 0.828 21.812 9.578 1 94.56 59 GLN B N 1
ATOM 2807 C CA . GLN B 1 59 ? 1.322 22.547 8.422 1 94.56 59 GLN B CA 1
ATOM 2808 C C . GLN B 1 59 ? 0.178 22.953 7.492 1 94.56 59 GLN B C 1
ATOM 2810 O O . GLN B 1 59 ? 0.147 24.062 6.984 1 94.56 59 GLN B O 1
ATOM 2815 N N . PHE B 1 60 ? -0.731 22.109 7.262 1 97.19 60 PHE B N 1
ATOM 2816 C CA . PHE B 1 60 ? -1.895 22.406 6.434 1 97.19 60 PHE B CA 1
ATOM 2817 C C . PHE B 1 60 ? -2.736 23.516 7.059 1 97.19 60 PHE B C 1
ATOM 2819 O O . PHE B 1 60 ? -3.105 24.469 6.383 1 97.19 60 PHE B O 1
ATOM 2826 N N . VAL B 1 61 ? -3.006 23.344 8.352 1 96 61 VAL B N 1
ATOM 2827 C CA . VAL B 1 61 ? -3.818 24.312 9.086 1 96 61 VAL B CA 1
ATOM 2828 C C . VAL B 1 61 ? -3.129 25.672 9.078 1 96 61 VAL B C 1
ATOM 2830 O O . VAL B 1 61 ? -3.787 26.703 8.938 1 96 61 VAL B O 1
ATOM 2833 N N . SER B 1 62 ? -1.842 25.625 9.242 1 93.19 62 SER B N 1
ATOM 2834 C CA . SER B 1 62 ? -1.088 26.875 9.203 1 93.19 62 SER B CA 1
ATOM 2835 C C . SER B 1 62 ? -1.278 27.594 7.871 1 93.19 62 SER B C 1
ATOM 2837 O O . SER B 1 62 ? -1.389 28.828 7.836 1 93.19 62 SER B O 1
ATOM 2839 N N . LYS B 1 63 ? -1.309 26.891 6.816 1 93.5 63 LYS B N 1
ATOM 2840 C CA . LYS B 1 63 ? -1.529 27.484 5.504 1 93.5 63 LYS B CA 1
ATOM 2841 C C . LYS B 1 63 ? -2.939 28.062 5.391 1 93.5 63 LYS B C 1
ATOM 2843 O O . LYS B 1 63 ? -3.143 29.094 4.75 1 93.5 63 LYS B O 1
ATOM 2848 N N . LEU B 1 64 ? -3.904 27.438 5.984 1 94.88 64 LEU B N 1
ATOM 2849 C CA . LEU B 1 64 ? -5.262 27.969 6.008 1 94.88 64 LEU B CA 1
ATOM 2850 C C . LEU B 1 64 ? -5.309 29.297 6.758 1 94.88 64 LEU B C 1
ATOM 2852 O O . LEU B 1 64 ? -5.957 30.25 6.309 1 94.88 64 LEU B O 1
ATOM 2856 N N . TYR B 1 65 ? -4.637 29.328 7.871 1 93.19 65 TYR B N 1
ATOM 2857 C CA . TYR B 1 65 ? -4.59 30.547 8.664 1 93.19 65 TYR B CA 1
ATOM 2858 C C . TYR B 1 65 ? -3.953 31.688 7.875 1 93.19 65 TYR B C 1
ATOM 2860 O O . TYR B 1 65 ? -4.387 32.844 7.969 1 93.19 65 TYR B O 1
ATOM 2868 N N . GLN B 1 66 ? -2.93 31.344 7.141 1 90.62 66 GLN B N 1
ATOM 2869 C CA . GLN B 1 66 ? -2.275 32.344 6.309 1 90.62 66 GLN B CA 1
ATOM 2870 C C . GLN B 1 66 ? -3.207 32.844 5.203 1 90.62 66 GLN B C 1
ATOM 2872 O O . GLN B 1 66 ? -3.264 34.031 4.918 1 90.62 66 GLN B O 1
ATOM 2877 N N . LEU B 1 67 ? -3.92 31.984 4.609 1 89.38 67 LEU B N 1
ATOM 2878 C CA . LEU B 1 67 ? -4.801 32.281 3.488 1 89.38 67 LEU B CA 1
ATOM 2879 C C . LEU B 1 67 ? -5.992 33.125 3.945 1 89.38 67 LEU B C 1
ATOM 2881 O O . LEU B 1 67 ? -6.328 34.125 3.318 1 89.38 67 LEU B O 1
ATOM 2885 N N . TYR B 1 68 ? -6.57 32.781 5.082 1 91.75 68 TYR B N 1
ATOM 2886 C CA . TYR B 1 68 ? -7.844 33.406 5.473 1 91.75 68 TYR B CA 1
ATOM 2887 C C . TYR B 1 68 ? -7.629 34.562 6.414 1 91.75 68 TYR B C 1
ATOM 2889 O O . TYR B 1 68 ? -8.516 35.406 6.586 1 91.75 68 TYR B O 1
ATOM 2897 N N . GLY B 1 69 ? -6.539 34.625 7.043 1 91.19 69 GLY B N 1
ATOM 2898 C CA . GLY B 1 69 ? -6.312 35.688 8.008 1 91.19 69 GLY B CA 1
ATOM 2899 C C . GLY B 1 69 ? -7.379 35.75 9.086 1 91.19 69 GLY B C 1
ATOM 2900 O O . GLY B 1 69 ? -7.664 34.75 9.742 1 91.19 69 GLY B O 1
ATOM 2901 N N . ASP B 1 70 ? -8.008 36.844 9.133 1 88.75 70 ASP B N 1
ATOM 2902 C CA . ASP B 1 70 ? -9.016 37.062 10.164 1 88.75 70 ASP B CA 1
ATOM 2903 C C . ASP B 1 70 ? -10.273 36.25 9.898 1 88.75 70 ASP B C 1
ATOM 2905 O O . ASP B 1 70 ? -11.016 35.906 10.82 1 88.75 70 ASP B O 1
ATOM 2909 N N . LYS B 1 71 ? -10.422 35.875 8.711 1 90.56 71 LYS B N 1
ATOM 2910 C CA . LYS B 1 71 ? -11.625 35.156 8.344 1 90.56 71 LYS B CA 1
ATOM 2911 C C . LYS B 1 71 ? -11.539 33.688 8.805 1 90.56 71 LYS B C 1
ATOM 2913 O O . LYS B 1 71 ? -12.516 32.938 8.703 1 90.56 71 LYS B O 1
ATOM 2918 N N . ILE B 1 72 ? -10.422 33.312 9.367 1 91.44 72 ILE B N 1
ATOM 2919 C CA . ILE B 1 72 ? -10.211 31.953 9.852 1 91.44 72 ILE B CA 1
ATOM 2920 C C . ILE B 1 72 ? -11.195 31.656 10.977 1 91.44 72 ILE B C 1
ATOM 2922 O O . ILE B 1 72 ? -11.578 30.5 11.18 1 91.44 72 ILE B O 1
ATOM 2926 N N . LYS B 1 73 ? -11.578 32.656 11.656 1 89.12 73 LYS B N 1
ATOM 2927 C CA . LYS B 1 73 ? -12.508 32.531 12.781 1 89.12 73 LYS B CA 1
ATOM 2928 C C . LYS B 1 73 ? -13.852 31.969 12.32 1 89.12 73 LYS B C 1
ATOM 2930 O O . LYS B 1 73 ? -14.617 31.438 13.125 1 89.12 73 LYS B O 1
ATOM 2935 N N . ASN B 1 74 ? -14.141 32.094 11.039 1 90.06 74 ASN B N 1
ATOM 2936 C CA . ASN B 1 74 ? -15.375 31.547 10.477 1 90.06 74 ASN B CA 1
ATOM 2937 C C . ASN B 1 74 ? -15.266 30.047 10.25 1 90.06 74 ASN B C 1
ATOM 2939 O O . ASN B 1 74 ? -16.266 29.375 9.992 1 90.06 74 ASN B O 1
ATOM 2943 N N . ILE B 1 75 ? -14.102 29.531 10.391 1 92.38 75 ILE B N 1
ATOM 2944 C CA . ILE B 1 75 ? -13.859 28.125 10.094 1 92.38 75 ILE B CA 1
ATOM 2945 C C . ILE B 1 75 ? -13.57 27.359 11.383 1 92.38 75 ILE B C 1
ATOM 2947 O O . ILE B 1 75 ? -14.258 26.406 11.711 1 92.38 75 ILE B O 1
ATOM 2951 N N . PHE B 1 76 ? -12.578 27.859 12.102 1 92.94 76 PHE B N 1
ATOM 2952 C CA . PHE B 1 76 ? -12.156 27.203 13.336 1 92.94 76 PHE B CA 1
ATOM 2953 C C . PHE B 1 76 ? -12.594 28.016 14.547 1 92.94 76 PHE B C 1
ATOM 2955 O O . PHE B 1 76 ? -12.797 29.234 14.453 1 92.94 76 PHE B O 1
ATOM 2962 N N . PRO B 1 77 ? -12.805 27.25 15.688 1 87.56 77 PRO B N 1
ATOM 2963 C CA . PRO B 1 77 ? -13.117 28 16.906 1 87.56 77 PRO B CA 1
ATOM 2964 C C . PRO B 1 77 ? -12.07 29.078 17.219 1 87.56 77 PRO B C 1
ATOM 2966 O O . PRO B 1 77 ? -10.906 28.922 16.844 1 87.56 77 PRO B O 1
ATOM 2969 N N . ASN B 1 78 ? -12.57 30.094 17.828 1 75.31 78 ASN B N 1
ATOM 2970 C CA . ASN B 1 78 ? -11.695 31.219 18.141 1 75.31 78 ASN B CA 1
ATOM 2971 C C . ASN B 1 78 ? -10.477 30.781 18.953 1 75.31 78 ASN B C 1
ATOM 2973 O O . ASN B 1 78 ? -10.578 29.891 19.812 1 75.31 78 ASN B O 1
ATOM 2977 N N . GLY B 1 79 ? -9.352 31.359 18.5 1 80.62 79 GLY B N 1
ATOM 2978 C CA . GLY B 1 79 ? -8.117 31.047 19.203 1 80.62 79 GLY B CA 1
ATOM 2979 C C . GLY B 1 79 ? -6.938 30.828 18.281 1 80.62 79 GLY B C 1
ATOM 2980 O O . GLY B 1 79 ? -7.043 31.047 17.062 1 80.62 79 GLY B O 1
ATOM 2981 N N . SER B 1 80 ? -5.84 30.531 18.922 1 85.81 80 SER B N 1
ATOM 2982 C CA . SER B 1 80 ? -4.609 30.219 18.188 1 85.81 80 SER B CA 1
ATOM 2983 C C . SER B 1 80 ? -4.707 28.875 17.484 1 85.81 80 SER B C 1
ATOM 2985 O O . SER B 1 80 ? -5.387 27.969 17.953 1 85.81 80 SER B O 1
ATOM 2987 N N . LYS B 1 81 ? -4.141 28.797 16.281 1 90.44 81 LYS B N 1
ATOM 2988 C CA . LYS B 1 81 ? -4.082 27.531 15.57 1 90.44 81 LYS B CA 1
ATOM 2989 C C . LYS B 1 81 ? -3.494 26.438 16.453 1 90.44 81 LYS B C 1
ATOM 2991 O O . LYS B 1 81 ? -3.836 25.266 16.297 1 90.44 81 LYS B O 1
ATOM 2996 N N . PHE B 1 82 ? -2.711 26.781 17.453 1 90.62 82 PHE B N 1
ATOM 2997 C CA . PHE B 1 82 ? -2.053 25.812 18.312 1 90.62 82 PHE B CA 1
ATOM 2998 C C . PHE B 1 82 ? -3.055 25.172 19.266 1 90.62 82 PHE B C 1
ATOM 3000 O O . PHE B 1 82 ? -2.904 24 19.641 1 90.62 82 PHE B O 1
ATOM 3007 N N . GLU B 1 83 ? -4.039 25.906 19.641 1 92.44 83 GLU B N 1
ATOM 3008 C CA . GLU B 1 83 ? -5.043 25.406 20.578 1 92.44 83 GLU B CA 1
ATOM 3009 C C . GLU B 1 83 ? -5.828 24.25 19.969 1 92.44 83 GLU B C 1
ATOM 3011 O O . GLU B 1 83 ? -6.379 23.422 20.703 1 92.44 83 GLU B O 1
ATOM 3016 N N . LEU B 1 84 ? -5.852 24.203 18.703 1 95.38 84 LEU B N 1
ATOM 3017 C CA . LEU B 1 84 ? -6.559 23.125 18 1 95.38 84 LEU B CA 1
ATOM 3018 C C . LEU B 1 84 ? -5.867 21.781 18.219 1 95.38 84 LEU B C 1
ATOM 3020 O O . LEU B 1 84 ? -6.457 20.734 17.984 1 95.38 84 LEU B O 1
ATOM 3024 N N . PHE B 1 85 ? -4.59 21.75 18.75 1 95.62 85 PHE B N 1
ATOM 3025 C CA . PHE B 1 85 ? -3.775 20.531 18.797 1 95.62 85 PHE B CA 1
ATOM 3026 C C . PHE B 1 85 ? -3.426 20.172 20.234 1 95.62 85 PHE B C 1
ATOM 3028 O O . PHE B 1 85 ? -2.586 19.312 20.484 1 95.62 85 PHE B O 1
ATOM 3035 N N . PHE B 1 86 ? -4.059 20.828 21.172 1 94.44 86 PHE B N 1
ATOM 3036 C CA . PHE B 1 86 ? -3.748 20.609 22.578 1 94.44 86 PHE B CA 1
ATOM 3037 C C . PHE B 1 86 ? -4.109 19.188 23.016 1 94.44 86 PHE B C 1
ATOM 3039 O O . PHE B 1 86 ? -4.969 18.547 22.406 1 94.44 86 PHE B O 1
ATOM 3046 N N . ASP B 1 87 ? -3.426 18.75 24.047 1 94.94 87 ASP B N 1
ATOM 3047 C CA . ASP B 1 87 ? -3.699 17.438 24.641 1 94.94 87 ASP B CA 1
ATOM 3048 C C . ASP B 1 87 ? -4.941 17.484 25.516 1 94.94 87 ASP B C 1
ATOM 3050 O O . ASP B 1 87 ? -4.863 17.234 26.734 1 94.94 87 ASP B O 1
ATOM 3054 N N . HIS B 1 88 ? -6.008 17.75 24.938 1 93.62 88 HIS B N 1
ATOM 3055 C CA . HIS B 1 88 ? -7.281 17.797 25.641 1 93.62 88 HIS B CA 1
ATOM 3056 C C . HIS B 1 88 ? -8.43 17.375 24.75 1 93.62 88 HIS B C 1
ATOM 3058 O O . HIS B 1 88 ? -8.391 17.594 23.531 1 93.62 88 HIS B O 1
ATOM 3064 N N . PRO B 1 89 ? -9.531 16.844 25.328 1 95.81 89 PRO B N 1
ATOM 3065 C CA . PRO B 1 89 ? -10.609 16.219 24.547 1 95.81 89 PRO B CA 1
ATOM 3066 C C . PRO B 1 89 ? -11.344 17.234 23.656 1 95.81 89 PRO B C 1
ATOM 3068 O O . PRO B 1 89 ? -11.992 16.844 22.688 1 95.81 89 PRO B O 1
ATOM 3071 N N . GLN B 1 90 ? -11.25 18.5 23.922 1 94.38 90 GLN B N 1
ATOM 3072 C CA . GLN B 1 90 ? -11.992 19.5 23.156 1 94.38 90 GLN B CA 1
ATOM 3073 C C . GLN B 1 90 ? -11.18 20.016 21.984 1 94.38 90 GLN B C 1
ATOM 3075 O O . GLN B 1 90 ? -11.703 20.703 21.109 1 94.38 90 GLN B O 1
ATOM 3080 N N . ALA B 1 91 ? -9.883 19.766 21.969 1 96.06 91 ALA B N 1
ATOM 3081 C CA . ALA B 1 91 ? -9.055 20.172 20.844 1 96.06 91 ALA B CA 1
ATOM 3082 C C . ALA B 1 91 ? -9.289 19.266 19.641 1 96.06 91 ALA B C 1
ATOM 3084 O O . ALA B 1 91 ? -8.938 18.094 19.656 1 96.06 91 ALA B O 1
ATOM 3085 N N . PRO B 1 92 ? -9.773 19.781 18.578 1 97.06 92 PRO B N 1
ATOM 3086 C CA . PRO B 1 92 ? -10.234 18.938 17.469 1 97.06 92 PRO B CA 1
ATOM 3087 C C . PRO B 1 92 ? -9.109 18.141 16.812 1 97.06 92 PRO B C 1
ATOM 3089 O O . PRO B 1 92 ? -9.352 17.078 16.234 1 97.06 92 PRO B O 1
ATOM 3092 N N . PHE B 1 93 ? -7.902 18.625 16.906 1 97.69 93 PHE B N 1
ATOM 3093 C CA . PHE B 1 93 ? -6.793 17.922 16.281 1 97.69 93 PHE B CA 1
ATOM 3094 C C . PHE B 1 93 ? -5.801 17.422 17.328 1 97.69 93 PHE B C 1
ATOM 3096 O O . PHE B 1 93 ? -4.641 17.156 17 1 97.69 93 PHE B O 1
ATOM 3103 N N . GLY B 1 94 ? -6.191 17.391 18.547 1 97.12 94 GLY B N 1
ATOM 3104 C CA . GLY B 1 94 ? -5.398 16.828 19.625 1 97.12 94 GLY B CA 1
ATOM 3105 C C . GLY B 1 94 ? -5.391 15.312 19.625 1 97.12 94 GLY B C 1
ATOM 3106 O O . GLY B 1 94 ? -6.133 14.68 18.859 1 97.12 94 GLY B O 1
ATOM 3107 N N . ILE B 1 95 ? -4.582 14.734 20.516 1 98 95 ILE B N 1
ATOM 3108 C CA . ILE B 1 95 ? -4.402 13.281 20.578 1 98 95 ILE B CA 1
ATOM 3109 C C . ILE B 1 95 ? -5.719 12.609 20.953 1 98 95 ILE B C 1
ATOM 3111 O O . ILE B 1 95 ? -6.027 11.523 20.453 1 98 95 ILE B O 1
ATOM 3115 N N . HIS B 1 96 ? -6.562 13.234 21.766 1 98.25 96 HIS B N 1
ATOM 3116 C CA . HIS B 1 96 ? -7.824 12.656 22.203 1 98.25 96 HIS B CA 1
ATOM 3117 C C . HIS B 1 96 ? -8.789 12.469 21.047 1 98.25 96 HIS B C 1
ATOM 3119 O O . HIS B 1 96 ? -9.359 11.391 20.875 1 98.25 96 HIS B O 1
ATOM 3125 N N . CYS B 1 97 ? -8.914 13.5 20.234 1 98 97 CYS B N 1
ATOM 3126 C CA . CYS B 1 97 ? -9.852 13.422 19.109 1 98 97 CYS B CA 1
ATOM 3127 C C . CYS B 1 97 ? -9.32 12.492 18.031 1 98 97 CYS B C 1
ATOM 3129 O O . CYS B 1 97 ? -10.094 11.742 17.422 1 98 97 CYS B O 1
ATOM 3131 N N . ILE B 1 98 ? -8.055 12.5 17.828 1 98.56 98 ILE B N 1
ATOM 3132 C CA . ILE B 1 98 ? -7.465 11.609 16.844 1 98.56 98 ILE B CA 1
ATOM 3133 C C . ILE B 1 98 ? -7.66 10.156 17.25 1 98.56 98 ILE B C 1
ATOM 3135 O O . ILE B 1 98 ? -8.062 9.32 16.453 1 98.56 98 ILE B O 1
ATOM 3139 N N . CYS B 1 99 ? -7.418 9.883 18.516 1 98.31 99 CYS B N 1
ATOM 3140 C CA . CYS B 1 99 ? -7.586 8.523 19.016 1 98.31 99 CYS B CA 1
ATOM 3141 C C . CYS B 1 99 ? -9.047 8.094 18.938 1 98.31 99 CYS B C 1
ATOM 3143 O O . CYS B 1 99 ? -9.344 6.941 18.609 1 98.31 99 CYS B O 1
ATOM 3145 N N . ARG B 1 100 ? -9.914 8.984 19.234 1 97.44 100 ARG B N 1
ATOM 3146 C CA . ARG B 1 100 ? -11.336 8.672 19.141 1 97.44 100 ARG B CA 1
ATOM 3147 C C . ARG B 1 100 ? -11.711 8.305 17.703 1 97.44 100 ARG B C 1
ATOM 3149 O O . ARG B 1 100 ? -12.43 7.328 17.484 1 97.44 100 ARG B O 1
ATOM 3156 N N . GLU B 1 101 ? -11.273 9.078 16.75 1 97.19 101 GLU B N 1
ATOM 3157 C CA . GLU B 1 101 ? -11.562 8.797 15.344 1 97.19 101 GLU B CA 1
ATOM 3158 C C . GLU B 1 101 ? -10.914 7.496 14.891 1 97.19 101 GLU B C 1
ATOM 3160 O O . GLU B 1 101 ? -11.5 6.738 14.117 1 97.19 101 GLU B O 1
ATOM 3165 N N . LEU B 1 102 ? -9.664 7.234 15.328 1 97.31 102 LEU B N 1
ATOM 3166 C CA . LEU B 1 102 ? -8.977 5.988 15.008 1 97.31 102 LEU B CA 1
ATOM 3167 C C . LEU B 1 102 ? -9.789 4.785 15.469 1 97.31 102 LEU B C 1
ATOM 3169 O O . LEU B 1 102 ? -9.828 3.758 14.781 1 97.31 102 LEU B O 1
ATOM 3173 N N . GLU B 1 103 ? -10.414 4.949 16.578 1 95.62 103 GLU B N 1
ATOM 3174 C CA . GLU B 1 103 ? -11.203 3.855 17.141 1 95.62 103 GLU B CA 1
ATOM 3175 C C . GLU B 1 103 ? -12.352 3.471 16.219 1 95.62 103 GLU B C 1
ATOM 3177 O O . GLU B 1 103 ? -12.734 2.301 16.156 1 95.62 103 GLU B O 1
ATOM 3182 N N . THR B 1 104 ? -12.898 4.426 15.492 1 92.94 104 THR B N 1
ATOM 3183 C CA . THR B 1 104 ? -13.977 4.145 14.547 1 92.94 104 THR B CA 1
ATOM 3184 C C . THR B 1 104 ? -13.477 3.27 13.398 1 92.94 104 THR B C 1
ATOM 3186 O O . THR B 1 104 ? -14.273 2.609 12.727 1 92.94 104 THR B O 1
ATOM 3189 N N . PHE B 1 105 ? -12.219 3.248 13.25 1 89.25 105 PHE B N 1
ATOM 3190 C CA . PHE B 1 105 ? -11.625 2.426 12.203 1 89.25 105 PHE B CA 1
ATOM 3191 C C . PHE B 1 105 ? -10.984 1.174 12.797 1 89.25 105 PHE B C 1
ATOM 3193 O O . PHE B 1 105 ? -10.219 0.483 12.125 1 89.25 105 PHE B O 1
ATOM 3200 N N . GLY B 1 106 ? -11.195 0.956 14.109 1 88.5 106 GLY B N 1
ATOM 3201 C CA . GLY B 1 106 ? -10.797 -0.286 14.75 1 88.5 106 GLY B CA 1
ATOM 3202 C C . GLY B 1 106 ? -9.422 -0.217 15.383 1 88.5 106 GLY B C 1
ATOM 3203 O O . GLY B 1 106 ? -8.836 -1.248 15.719 1 88.5 106 GLY B O 1
ATOM 3204 N N . VAL B 1 107 ? -8.867 0.914 15.5 1 93.44 107 VAL B N 1
ATOM 3205 C CA . VAL B 1 107 ? -7.547 1.075 16.109 1 93.44 107 VAL B CA 1
ATOM 3206 C C . VAL B 1 107 ? -7.695 1.686 17.5 1 93.44 107 VAL B C 1
ATOM 3208 O O . VAL B 1 107 ? -8.094 2.844 17.641 1 93.44 107 VAL B O 1
ATOM 3211 N N . LYS B 1 108 ? -7.305 0.998 18.5 1 95.19 108 LYS B N 1
ATOM 3212 C CA . LYS B 1 108 ? -7.43 1.467 19.875 1 95.19 108 LYS B CA 1
ATOM 3213 C C . LYS B 1 108 ? -6.16 2.176 20.344 1 95.19 108 LYS B C 1
ATOM 3215 O O . LYS B 1 108 ? -5.082 1.944 19.797 1 95.19 108 LYS B O 1
ATOM 3220 N N . ALA B 1 109 ? -6.406 3.068 21.344 1 96.12 109 ALA B N 1
ATOM 3221 C CA . ALA B 1 109 ? -5.242 3.693 21.969 1 96.12 109 ALA B CA 1
ATOM 3222 C C . ALA B 1 109 ? -4.254 2.641 22.453 1 96.12 109 ALA B C 1
ATOM 3224 O O . ALA B 1 109 ? -4.656 1.61 23 1 96.12 109 ALA B O 1
ATOM 3225 N N . GLY B 1 110 ? -3.004 2.896 22.188 1 95.38 110 GLY B N 1
ATOM 3226 C CA . GLY B 1 110 ? -1.991 1.939 22.609 1 95.38 110 GLY B CA 1
ATOM 3227 C C . GLY B 1 110 ? -1.537 1.028 21.484 1 95.38 110 GLY B C 1
ATOM 3228 O O . GLY B 1 110 ? -0.499 0.372 21.578 1 95.38 110 GLY B O 1
ATOM 3229 N N . GLU B 1 111 ? -2.326 0.978 20.453 1 93.06 111 GLU B N 1
ATOM 3230 C CA . GLU B 1 111 ? -1.979 0.13 19.312 1 93.06 111 GLU B CA 1
ATOM 3231 C C . GLU B 1 111 ? -1.105 0.88 18.312 1 93.06 111 GLU B C 1
ATOM 3233 O O . GLU B 1 111 ? -1.097 2.113 18.297 1 93.06 111 GLU B O 1
ATOM 3238 N N . TRP B 1 112 ? -0.461 0.064 17.547 1 89.44 112 TRP B N 1
ATOM 3239 C CA . TRP B 1 112 ? 0.374 0.611 16.484 1 89.44 112 TRP B CA 1
ATOM 3240 C C . TRP B 1 112 ? -0.482 1.261 15.398 1 89.44 112 TRP B C 1
ATOM 3242 O O . TRP B 1 112 ? -1.493 0.695 14.977 1 89.44 112 TRP B O 1
ATOM 3252 N N . VAL B 1 113 ? -0.032 2.486 14.977 1 94.88 113 VAL B N 1
ATOM 3253 C CA . VAL B 1 113 ? -0.722 3.219 13.922 1 94.88 113 VAL B CA 1
ATOM 3254 C C . VAL B 1 113 ? 0.194 3.359 12.703 1 94.88 113 VAL B C 1
ATOM 3256 O O . VAL B 1 113 ? 1.32 3.848 12.82 1 94.88 113 VAL B O 1
ATOM 3259 N N . LYS B 1 114 ? -0.306 2.895 11.547 1 92.75 114 LYS B N 1
ATOM 3260 C CA . LYS B 1 114 ? 0.399 3.119 10.289 1 92.75 114 LYS B CA 1
ATOM 3261 C C . LYS B 1 114 ? 0.063 4.488 9.711 1 92.75 114 LYS B C 1
ATOM 3263 O O . LYS B 1 114 ? -1.032 5.012 9.93 1 92.75 114 LYS B O 1
ATOM 3268 N N . PRO B 1 115 ? 1.003 5.02 8.93 1 96.19 115 PRO B N 1
ATOM 3269 C CA . PRO B 1 115 ? 0.767 6.344 8.352 1 96.19 115 PRO B CA 1
ATOM 3270 C C . PRO B 1 115 ? -0.545 6.422 7.574 1 96.19 115 PRO B C 1
ATOM 3272 O O . PRO B 1 115 ? -1.303 7.383 7.73 1 96.19 115 PRO B O 1
ATOM 3275 N N . SER B 1 116 ? -0.842 5.398 6.832 1 94.94 116 SER B N 1
ATOM 3276 C CA . SER B 1 116 ? -2.023 5.422 5.977 1 94.94 116 SER B CA 1
ATOM 3277 C C . SER B 1 116 ? -3.303 5.508 6.805 1 94.94 116 SER B C 1
ATOM 3279 O O . SER B 1 116 ? -4.324 6.012 6.328 1 94.94 116 SER B O 1
ATOM 3281 N N . MET B 1 117 ? -3.277 5.074 7.996 1 95.81 117 MET B N 1
ATOM 3282 C CA . MET B 1 117 ? -4.453 5.051 8.859 1 95.81 117 MET B CA 1
ATOM 3283 C C . MET B 1 117 ? -4.863 6.461 9.258 1 95.81 117 MET B C 1
ATOM 3285 O O . MET B 1 117 ? -6.008 6.691 9.656 1 95.81 117 MET B O 1
ATOM 3289 N N . LEU B 1 118 ? -3.973 7.398 9.133 1 98.12 118 LEU B N 1
ATOM 3290 C CA . LEU B 1 118 ? -4.262 8.773 9.523 1 98.12 118 LEU B CA 1
ATOM 3291 C C . LEU B 1 118 ? -5.094 9.484 8.469 1 98.12 118 LEU B C 1
ATOM 3293 O O . LEU B 1 118 ? -5.766 10.477 8.758 1 98.12 118 LEU B O 1
ATOM 3297 N N . ALA B 1 119 ? -5.082 8.945 7.242 1 98 119 ALA B N 1
ATOM 3298 C CA . ALA B 1 119 ? -5.738 9.617 6.125 1 98 119 ALA B CA 1
ATOM 3299 C C . ALA B 1 119 ? -7.238 9.75 6.363 1 98 119 ALA B C 1
ATOM 3301 O O . ALA B 1 119 ? -7.777 10.859 6.387 1 98 119 ALA B O 1
ATOM 3302 N N . PRO B 1 120 ? -7.934 8.641 6.637 1 97.06 120 PRO B N 1
ATOM 3303 C CA . PRO B 1 120 ? -9.375 8.781 6.883 1 97.06 120 PRO B CA 1
ATOM 3304 C C . PRO B 1 120 ? -9.68 9.547 8.164 1 97.06 120 PRO B C 1
ATOM 3306 O O . PRO B 1 120 ? -10.719 10.203 8.266 1 97.06 120 PRO B O 1
ATOM 3309 N N . VAL B 1 121 ? -8.805 9.508 9.102 1 98.25 121 VAL B N 1
ATOM 3310 C CA . VAL B 1 121 ? -8.977 10.227 10.359 1 98.25 121 VAL B CA 1
ATOM 3311 C C . VAL B 1 121 ? -8.961 11.727 10.102 1 98.25 121 VAL B C 1
ATOM 3313 O O . VAL B 1 121 ? -9.852 12.453 10.562 1 98.25 121 VAL B O 1
ATOM 3316 N N . PHE B 1 122 ? -7.977 12.195 9.352 1 98.62 122 PHE B N 1
ATOM 3317 C CA . PHE B 1 122 ? -7.875 13.617 9.031 1 98.62 122 PHE B CA 1
ATOM 3318 C C . PHE B 1 122 ? -9.062 14.07 8.195 1 98.62 122 PHE B C 1
ATOM 3320 O O . PHE B 1 122 ? -9.555 15.188 8.367 1 98.62 122 PHE B O 1
ATOM 3327 N N . LYS B 1 123 ? -9.477 13.172 7.301 1 98.25 123 LYS B N 1
ATOM 3328 C CA . LYS B 1 123 ? -10.664 13.469 6.496 1 98.25 123 LYS B CA 1
ATOM 3329 C C . LYS B 1 123 ? -11.875 13.727 7.379 1 98.25 123 LYS B C 1
ATOM 3331 O O . LYS B 1 123 ? -12.578 14.727 7.195 1 98.25 123 LYS B O 1
ATOM 3336 N N . ASP B 1 124 ? -12.086 12.922 8.344 1 97.94 124 ASP B N 1
ATOM 3337 C CA . ASP B 1 124 ? -13.234 13.062 9.234 1 97.94 124 ASP B CA 1
ATOM 3338 C C . ASP B 1 124 ? -13.102 14.297 10.117 1 97.94 124 ASP B C 1
ATOM 3340 O O . ASP B 1 124 ? -14.055 15.07 10.266 1 97.94 124 ASP B O 1
ATOM 3344 N N . LEU B 1 125 ? -11.984 14.508 10.695 1 98.06 125 LEU B N 1
ATOM 3345 C CA . LEU B 1 125 ? -11.773 15.617 11.617 1 98.06 125 LEU B CA 1
ATOM 3346 C C . LEU B 1 125 ? -11.969 16.953 10.906 1 98.06 125 LEU B C 1
ATOM 3348 O O . LEU B 1 125 ? -12.641 17.844 11.43 1 98.06 125 LEU B O 1
ATOM 3352 N N . LEU B 1 126 ? -11.406 17.125 9.742 1 98.06 126 LEU B N 1
ATOM 3353 C CA . LEU B 1 126 ? -11.477 18.375 9.008 1 98.06 126 LEU B CA 1
ATOM 3354 C C . LEU B 1 126 ? -12.883 18.609 8.461 1 98.06 126 LEU B C 1
ATOM 3356 O O . LEU B 1 126 ? -13.305 19.75 8.289 1 98.06 126 LEU B O 1
ATOM 3360 N N . SER B 1 127 ? -13.586 17.484 8.203 1 96.94 127 SER B N 1
ATOM 3361 C CA . SER B 1 127 ? -14.93 17.609 7.66 1 96.94 127 SER B CA 1
ATOM 3362 C C . SER B 1 127 ? -15.852 18.344 8.625 1 96.94 127 SER B C 1
ATOM 3364 O O . SER B 1 127 ? -16.797 19.016 8.195 1 96.94 127 SER B O 1
ATOM 3366 N N . PHE B 1 128 ? -15.609 18.297 9.914 1 95.69 128 PHE B N 1
ATOM 3367 C CA . PHE B 1 128 ? -16.391 19 10.922 1 95.69 128 PHE B CA 1
ATOM 3368 C C . PHE B 1 128 ? -16.328 20.5 10.711 1 95.69 128 PHE B C 1
ATOM 3370 O O . PHE B 1 128 ? -17.188 21.25 11.18 1 95.69 128 PHE B O 1
ATOM 3377 N N . PHE B 1 129 ? -15.359 20.953 9.992 1 95.62 129 PHE B N 1
ATOM 3378 C CA . PHE B 1 129 ? -15.164 22.391 9.781 1 95.62 129 PHE B CA 1
ATOM 3379 C C . PHE B 1 129 ? -15.414 22.766 8.328 1 95.62 129 PHE B C 1
ATOM 3381 O O . PHE B 1 129 ? -15.031 23.844 7.887 1 95.62 129 PHE B O 1
ATOM 3388 N N . GLY B 1 130 ? -15.914 21.828 7.531 1 95.44 130 GLY B N 1
ATOM 3389 C CA . GLY B 1 130 ? -16.234 22.078 6.137 1 95.44 130 GLY B CA 1
ATOM 3390 C C . GLY B 1 130 ? -15.008 22.031 5.23 1 95.44 130 GLY B C 1
ATOM 3391 O O . GLY B 1 130 ? -15.062 22.469 4.082 1 95.44 130 GLY B O 1
ATOM 3392 N N . ILE B 1 131 ? -13.898 21.594 5.754 1 96.88 131 ILE B N 1
ATOM 3393 C CA . ILE B 1 131 ? -12.688 21.422 4.965 1 96.88 131 ILE B CA 1
ATOM 3394 C C . ILE B 1 131 ? -12.609 19.984 4.449 1 96.88 131 ILE B C 1
ATOM 3396 O O . ILE B 1 131 ? -12.742 19.031 5.223 1 96.88 131 ILE B O 1
ATOM 3400 N N . HIS B 1 132 ? -12.359 19.859 3.178 1 97.69 132 HIS B N 1
ATOM 3401 C CA . HIS B 1 132 ? -12.391 18.516 2.584 1 97.69 132 HIS B CA 1
ATOM 3402 C C . HIS B 1 132 ? -10.984 17.953 2.404 1 97.69 132 HIS B C 1
ATOM 3404 O O . HIS B 1 132 ? -10.047 18.703 2.109 1 97.69 132 HIS B O 1
ATOM 3410 N N . VAL B 1 133 ? -10.883 16.703 2.633 1 98.5 133 VAL B N 1
ATOM 3411 C CA . VAL B 1 133 ? -9.68 15.914 2.379 1 98.5 133 VAL B CA 1
ATOM 3412 C C . VAL B 1 133 ? -9.938 14.914 1.26 1 98.5 133 VAL B C 1
ATOM 3414 O O . VAL B 1 133 ? -10.977 14.25 1.24 1 98.5 133 VAL B O 1
ATOM 3417 N N . VAL B 1 134 ? -9.078 14.852 0.297 1 98.06 134 VAL B N 1
ATOM 3418 C CA . VAL B 1 134 ? -9.133 13.836 -0.747 1 98.06 134 VAL B CA 1
ATOM 3419 C C . VAL B 1 134 ? -8.008 12.82 -0.541 1 98.06 134 VAL B C 1
ATOM 3421 O O . VAL B 1 134 ? -6.844 13.195 -0.43 1 98.06 134 VAL B O 1
ATOM 3424 N N . ILE B 1 135 ? -8.406 11.602 -0.411 1 97.25 135 ILE B N 1
ATOM 3425 C CA . ILE B 1 135 ? -7.426 10.539 -0.207 1 97.25 135 ILE B CA 1
ATOM 3426 C C . ILE B 1 135 ? -7.184 9.797 -1.521 1 97.25 135 ILE B C 1
ATOM 3428 O O . ILE B 1 135 ? -8.125 9.273 -2.125 1 97.25 135 ILE B O 1
ATOM 3432 N N . ALA B 1 136 ? -5.988 9.852 -1.992 1 95.06 136 ALA B N 1
ATOM 3433 C CA . ALA B 1 136 ? -5.551 9.047 -3.133 1 95.06 136 ALA B CA 1
ATOM 3434 C C . ALA B 1 136 ? -4.922 7.738 -2.67 1 95.06 136 ALA B C 1
ATOM 3436 O O . ALA B 1 136 ? -3.707 7.66 -2.475 1 95.06 136 ALA B O 1
ATOM 3437 N N . GLU B 1 137 ? -5.723 6.734 -2.592 1 93.19 137 GLU B N 1
ATOM 3438 C CA . GLU B 1 137 ? -5.262 5.422 -2.148 1 93.19 137 GLU B CA 1
ATOM 3439 C C . GLU B 1 137 ? -4.391 4.758 -3.211 1 93.19 137 GLU B C 1
ATOM 3441 O O . GLU B 1 137 ? -4.684 4.848 -4.406 1 93.19 137 GLU B O 1
ATOM 3446 N N . ASN B 1 138 ? -3.326 4.074 -2.805 1 91.81 138 ASN B N 1
ATOM 3447 C CA . ASN B 1 138 ? -2.383 3.402 -3.691 1 91.81 138 ASN B CA 1
ATOM 3448 C C . ASN B 1 138 ? -1.839 4.352 -4.758 1 91.81 138 ASN B C 1
ATOM 3450 O O . ASN B 1 138 ? -1.636 3.949 -5.902 1 91.81 138 ASN B O 1
ATOM 3454 N N . GLY B 1 139 ? -1.785 5.621 -4.418 1 91.94 139 GLY B N 1
ATOM 3455 C CA . GLY B 1 139 ? -1.197 6.605 -5.312 1 91.94 139 GLY B CA 1
ATOM 3456 C C . GLY B 1 139 ? -2.137 7.039 -6.422 1 91.94 139 GLY B C 1
ATOM 3457 O O . GLY B 1 139 ? -1.729 7.746 -7.344 1 91.94 139 GLY B O 1
ATOM 3458 N N . CYS B 1 140 ? -3.328 6.703 -6.328 1 89.5 140 CYS B N 1
ATOM 3459 C CA . CYS B 1 140 ? -4.277 6.992 -7.398 1 89.5 140 CYS B CA 1
ATOM 3460 C C . CYS B 1 140 ? -5.258 8.078 -6.98 1 89.5 140 CYS B C 1
ATOM 3462 O O . CYS B 1 140 ? -6.121 7.852 -6.133 1 89.5 140 CYS B O 1
ATOM 3464 N N . LEU B 1 141 ? -5.145 9.195 -7.605 1 92.88 141 LEU B N 1
ATOM 3465 C CA . LEU B 1 141 ? -6.023 10.328 -7.332 1 92.88 141 LEU B CA 1
ATOM 3466 C C . LEU B 1 141 ? -7.184 10.359 -8.32 1 92.88 141 LEU B C 1
ATOM 3468 O O . LEU B 1 141 ? -6.969 10.438 -9.531 1 92.88 141 LEU B O 1
ATOM 3472 N N . SER B 1 142 ? -8.375 10.305 -7.84 1 91.06 142 SER B N 1
ATOM 3473 C CA . SER B 1 142 ? -9.57 10.469 -8.664 1 91.06 142 SER B CA 1
ATOM 3474 C C 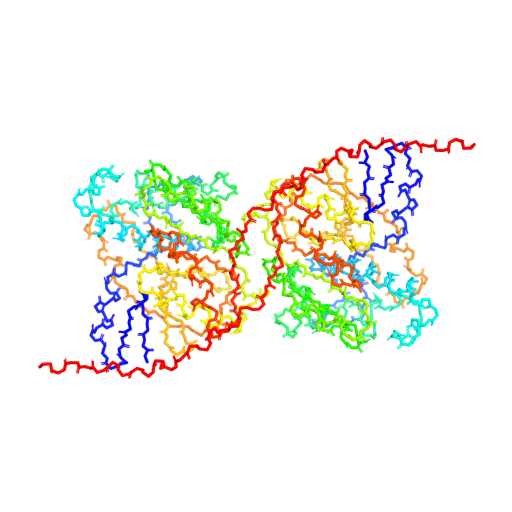. SER B 1 142 ? -9.812 11.93 -9 1 91.06 142 SER B C 1
ATOM 3476 O O . SER B 1 142 ? -10.016 12.758 -8.102 1 91.06 142 SER B O 1
ATOM 3478 N N . ARG B 1 143 ? -9.922 12.211 -10.273 1 92.56 143 ARG B N 1
ATOM 3479 C CA . ARG B 1 143 ? -10.211 13.578 -10.719 1 92.56 143 ARG B CA 1
ATOM 3480 C C . ARG B 1 143 ? -11.578 14.039 -10.211 1 92.56 143 ARG B C 1
ATOM 3482 O O . ARG B 1 143 ? -11.734 15.188 -9.805 1 92.56 143 ARG B O 1
ATOM 3489 N N . GLU B 1 144 ? -12.461 13.188 -10.258 1 92.62 144 GLU B N 1
ATOM 3490 C CA . GLU B 1 144 ? -13.828 13.516 -9.859 1 92.62 144 GLU B CA 1
ATOM 3491 C C . GLU B 1 144 ? -13.906 13.836 -8.367 1 92.62 144 GLU B C 1
ATOM 3493 O O . GLU B 1 144 ? -14.594 14.773 -7.965 1 92.62 144 GLU B O 1
ATOM 3498 N N . SER B 1 145 ? -13.273 13.047 -7.621 1 93.5 145 SER B N 1
ATOM 3499 C CA . SER B 1 145 ? -13.273 13.281 -6.18 1 93.5 145 SER B CA 1
ATOM 3500 C C . SER B 1 145 ? -12.641 14.625 -5.836 1 93.5 145 SER B C 1
ATOM 3502 O O . SER B 1 145 ? -13.125 15.336 -4.957 1 93.5 145 SER B O 1
ATOM 3504 N N . LEU B 1 146 ? -11.57 14.938 -6.527 1 96.5 146 LEU B N 1
ATOM 3505 C CA . LEU B 1 146 ? -10.898 16.203 -6.277 1 96.5 146 LEU B CA 1
ATOM 3506 C C . LEU B 1 146 ? -11.773 17.375 -6.703 1 96.5 146 LEU B C 1
ATOM 3508 O O . LEU B 1 146 ? -11.867 18.391 -5.992 1 96.5 146 LEU B O 1
ATOM 3512 N N . ARG B 1 147 ? -12.352 17.203 -7.852 1 96.44 147 ARG B N 1
ATOM 3513 C CA . ARG B 1 147 ? -13.234 18.25 -8.352 1 96.44 147 ARG B CA 1
ATOM 3514 C C . ARG B 1 147 ? -14.367 18.531 -7.371 1 96.44 147 ARG B C 1
ATOM 3516 O O . ARG B 1 147 ? -14.688 19.688 -7.098 1 96.44 147 ARG B O 1
ATOM 3523 N N . GLU B 1 148 ? -14.953 17.531 -6.922 1 96.69 148 GLU B N 1
ATOM 3524 C CA . GLU B 1 148 ? -16.031 17.672 -5.953 1 96.69 148 GLU B CA 1
ATOM 3525 C C . GLU B 1 148 ? -15.562 18.375 -4.688 1 96.69 148 GLU B C 1
ATOM 3527 O O . GLU B 1 148 ? -16.234 19.281 -4.184 1 96.69 148 GLU B O 1
ATOM 3532 N N . ALA B 1 149 ? -14.461 17.984 -4.188 1 97.25 149 ALA B N 1
ATOM 3533 C CA . ALA B 1 149 ? -13.922 18.562 -2.961 1 97.25 149 ALA B CA 1
ATOM 3534 C C . ALA B 1 149 ? -13.633 20.047 -3.145 1 97.25 149 ALA B C 1
ATOM 3536 O O . ALA B 1 149 ? -13.875 20.859 -2.242 1 97.25 149 ALA B O 1
ATOM 3537 N N . LEU B 1 150 ? -13.125 20.406 -4.254 1 97 150 LEU B N 1
ATOM 3538 C CA . LEU B 1 150 ? -12.734 21.781 -4.527 1 97 150 LEU B CA 1
ATOM 3539 C C . LEU B 1 150 ? -13.961 22.656 -4.781 1 97 150 LEU B C 1
ATOM 3541 O O . LEU B 1 150 ? -13.898 23.875 -4.672 1 97 150 LEU B O 1
ATOM 3545 N N . SER B 1 151 ? -15.062 22.062 -5.105 1 96.81 151 SER B N 1
ATOM 3546 C CA . SER B 1 151 ? -16.281 22.797 -5.441 1 96.81 151 SER B CA 1
ATOM 3547 C C . SER B 1 151 ? -16.859 23.5 -4.219 1 96.81 151 SER B C 1
ATOM 3549 O O . SER B 1 151 ? -17.641 24.438 -4.352 1 96.81 151 SER B O 1
ATOM 3551 N N . TYR B 1 152 ? -16.422 23.141 -3.055 1 94.81 152 TYR B N 1
ATOM 3552 C CA . TYR B 1 152 ? -16.938 23.75 -1.829 1 94.81 152 TYR B CA 1
ATOM 3553 C C . TYR B 1 152 ? -16.234 25.062 -1.526 1 94.81 152 TYR B C 1
ATOM 3555 O O . TYR B 1 152 ? -16.641 25.797 -0.615 1 94.81 152 TYR B O 1
ATOM 3563 N N . GLY B 1 153 ? -15.156 25.344 -2.207 1 92.94 153 GLY B N 1
ATOM 3564 C CA . GLY B 1 153 ? -14.586 26.672 -2.164 1 92.94 153 GLY B CA 1
ATOM 3565 C C . GLY B 1 153 ? -13.445 26.812 -1.175 1 92.94 153 GLY B C 1
ATOM 3566 O O . GLY B 1 153 ? -12.938 27.906 -0.95 1 92.94 153 GLY B O 1
ATOM 3567 N N . HIS B 1 154 ? -13.07 25.797 -0.477 1 94.81 154 HIS B N 1
ATOM 3568 C CA . HIS B 1 154 ? -11.93 25.781 0.427 1 94.81 154 HIS B CA 1
ATOM 3569 C C . HIS B 1 154 ? -10.766 24.984 -0.16 1 94.81 154 HIS B C 1
ATOM 3571 O O . HIS B 1 154 ? -10.977 24.125 -1.017 1 94.81 154 HIS B O 1
ATOM 3577 N N . PRO B 1 155 ? -9.516 25.375 0.298 1 96.56 155 PRO B N 1
ATOM 3578 C CA . PRO B 1 155 ? -8.406 24.484 -0.058 1 96.56 155 PRO B CA 1
ATOM 3579 C C . PRO B 1 155 ? -8.617 23.047 0.412 1 96.56 155 PRO B C 1
ATOM 3581 O O . PRO B 1 155 ? -9.305 22.828 1.409 1 96.56 155 PRO B O 1
ATOM 3584 N N . VAL B 1 156 ? -8.016 22.156 -0.316 1 98.19 156 VAL B N 1
ATOM 3585 C CA . VAL B 1 156 ? -8.188 20.734 -0.06 1 98.19 156 VAL B CA 1
ATOM 3586 C C . VAL B 1 156 ? -6.863 20.125 0.424 1 98.19 156 VAL B C 1
ATOM 3588 O O . VAL B 1 156 ? -5.797 20.469 -0.099 1 98.19 156 VAL B O 1
ATOM 3591 N N . LEU B 1 157 ? -6.926 19.375 1.477 1 98.62 157 LEU B N 1
ATOM 3592 C CA . LEU B 1 157 ? -5.797 18.531 1.833 1 98.62 157 LEU B CA 1
ATOM 3593 C C . LEU B 1 157 ? -5.805 17.234 1.013 1 98.62 157 LEU B C 1
ATOM 3595 O O . LEU B 1 157 ? -6.719 16.422 1.142 1 98.62 157 LEU B O 1
ATOM 3599 N N . LEU B 1 158 ? -4.84 17.109 0.149 1 98.5 158 LEU B N 1
ATOM 3600 C CA . LEU B 1 158 ? -4.68 15.906 -0.654 1 98.5 158 LEU B CA 1
ATOM 3601 C C . LEU B 1 158 ? -3.666 14.961 -0.016 1 98.5 158 LEU B C 1
ATOM 3603 O O . LEU B 1 158 ? -2.516 15.336 0.214 1 98.5 158 LEU B O 1
ATOM 3607 N N . LEU B 1 159 ? -4.105 13.781 0.296 1 98.44 159 LEU B N 1
ATOM 3608 C CA . LEU B 1 159 ? -3.25 12.789 0.944 1 98.44 159 LEU B CA 1
ATOM 3609 C C . LEU B 1 159 ? -3.051 11.57 0.049 1 98.44 159 LEU B C 1
ATOM 3611 O O . LEU B 1 159 ? -4.023 10.969 -0.406 1 98.44 159 LEU B O 1
ATOM 3615 N N . PHE B 1 160 ? -1.815 11.195 -0.228 1 97.19 160 PHE B N 1
ATOM 3616 C CA . PHE B 1 160 ? -1.477 9.961 -0.921 1 97.19 160 PHE B CA 1
ATOM 3617 C C . PHE B 1 160 ? -1.01 8.898 0.067 1 97.19 160 PHE B C 1
ATOM 3619 O O . PHE B 1 160 ? -0.083 9.133 0.846 1 97.19 160 PHE B O 1
ATOM 3626 N N . THR B 1 161 ? -1.68 7.77 0.088 1 96.62 161 THR B N 1
ATOM 3627 C CA . THR B 1 161 ? -1.152 6.605 0.793 1 96.62 161 THR B CA 1
ATOM 3628 C C . THR B 1 161 ? -0.302 5.75 -0.139 1 96.62 161 THR B C 1
ATOM 3630 O O . THR B 1 161 ? -0.782 5.289 -1.177 1 96.62 161 THR B O 1
ATOM 3633 N N . LEU B 1 162 ? 0.979 5.508 0.283 1 95.38 162 LEU B N 1
ATOM 3634 C CA . LEU B 1 162 ? 1.912 4.875 -0.643 1 95.38 162 LEU B CA 1
ATOM 3635 C C . LEU B 1 162 ? 2.725 3.793 0.059 1 95.38 162 LEU B C 1
ATOM 3637 O O . LEU B 1 162 ? 3.049 3.922 1.242 1 95.38 162 LEU B O 1
ATOM 3641 N N . MET B 1 163 ? 2.93 2.75 -0.696 1 93.19 163 MET B N 1
ATOM 3642 C CA . MET B 1 163 ? 3.994 1.801 -0.381 1 93.19 163 MET B CA 1
ATOM 3643 C C . MET B 1 163 ? 5.164 1.954 -1.347 1 93.19 163 MET B C 1
ATOM 3645 O O . MET B 1 163 ? 5.047 1.624 -2.527 1 93.19 163 MET B O 1
ATOM 3649 N N . LEU B 1 164 ? 6.285 2.492 -0.871 1 94.12 164 LEU B N 1
ATOM 3650 C CA . LEU B 1 164 ? 7.422 2.785 -1.736 1 94.12 164 LEU B CA 1
ATOM 3651 C C . LEU B 1 164 ? 8.547 1.781 -1.514 1 94.12 164 LEU B C 1
ATOM 3653 O O . LEU B 1 164 ? 9.68 2.166 -1.202 1 94.12 164 LEU B O 1
ATOM 3657 N N . GLY B 1 165 ? 8.312 0.604 -1.74 1 91.5 165 GLY B N 1
ATOM 3658 C CA . GLY B 1 165 ? 9.172 -0.548 -1.529 1 91.5 165 GLY B CA 1
ATOM 3659 C C . GLY B 1 165 ? 8.43 -1.766 -1.017 1 91.5 165 GLY B C 1
ATOM 3660 O O . GLY B 1 165 ? 7.242 -1.681 -0.684 1 91.5 165 GLY B O 1
ATOM 3661 N N . TYR B 1 166 ? 9.047 -2.834 -0.91 1 88 166 TYR B N 1
ATOM 3662 C CA . TYR B 1 166 ? 8.391 -4.066 -0.484 1 88 166 TYR B CA 1
ATOM 3663 C C . TYR B 1 166 ? 8.547 -4.273 1.018 1 88 166 TYR B C 1
ATOM 3665 O O . TYR B 1 166 ? 7.559 -4.418 1.736 1 88 166 TYR B O 1
ATOM 3673 N N . LYS B 1 167 ? 9.695 -4.328 1.465 1 84.62 167 LYS B N 1
ATOM 3674 C CA . LYS B 1 167 ? 9.969 -4.34 2.898 1 84.62 167 LYS B CA 1
ATOM 3675 C C . LYS B 1 167 ? 10.477 -2.982 3.373 1 84.62 167 LYS B C 1
ATOM 3677 O O . LYS B 1 167 ? 9.844 -2.34 4.215 1 84.62 167 LYS B O 1
ATOM 3682 N N . ASP B 1 168 ? 11.625 -2.6 2.752 1 89.12 168 ASP B N 1
ATOM 3683 C CA . ASP B 1 168 ? 12.219 -1.299 3.045 1 89.12 168 ASP B CA 1
ATOM 3684 C C . ASP B 1 168 ? 12.047 -0.338 1.87 1 89.12 168 ASP B C 1
ATOM 3686 O O . ASP B 1 168 ? 11.719 -0.761 0.758 1 89.12 168 ASP B O 1
ATOM 3690 N N . PHE B 1 169 ? 12.195 0.923 2.162 1 93.38 169 PHE B N 1
ATOM 3691 C CA . PHE B 1 169 ? 12.102 1.972 1.153 1 93.38 169 PHE B CA 1
ATOM 3692 C C . PHE B 1 169 ? 13.031 1.683 -0.02 1 93.38 169 PHE B C 1
ATOM 3694 O O . PHE B 1 169 ? 14.203 1.357 0.176 1 93.38 169 PHE B O 1
ATOM 3701 N N . ASP B 1 170 ? 12.477 1.698 -1.241 1 92.5 170 ASP B N 1
ATOM 3702 C CA . ASP B 1 170 ? 13.25 1.546 -2.469 1 92.5 170 ASP B CA 1
ATOM 3703 C C . ASP B 1 170 ? 13.852 2.879 -2.91 1 92.5 170 ASP B C 1
ATOM 3705 O O . ASP B 1 170 ? 13.117 3.84 -3.166 1 92.5 170 ASP B O 1
ATOM 3709 N N . LEU B 1 171 ? 15.141 2.955 -3.105 1 92.38 171 LEU B N 1
ATOM 3710 C CA . LEU B 1 171 ? 15.859 4.188 -3.4 1 92.38 171 LEU B CA 1
ATOM 3711 C C . LEU B 1 171 ? 15.438 4.75 -4.754 1 92.38 171 LEU B C 1
ATOM 3713 O O . LEU B 1 171 ? 15.68 5.926 -5.043 1 92.38 171 LEU B O 1
ATOM 3717 N N . LYS B 1 172 ? 14.805 4.008 -5.57 1 91.25 172 LYS B N 1
ATOM 3718 C CA . LYS B 1 172 ? 14.336 4.512 -6.855 1 91.25 172 LYS B CA 1
ATOM 3719 C C . LYS B 1 172 ? 13.297 5.617 -6.668 1 91.25 172 LYS B C 1
ATOM 3721 O O . LYS B 1 172 ? 13.055 6.41 -7.578 1 91.25 172 LYS B O 1
ATOM 3726 N N . TYR B 1 173 ? 12.695 5.68 -5.461 1 93.56 173 TYR B N 1
ATOM 3727 C CA . TYR B 1 173 ? 11.664 6.68 -5.199 1 93.56 173 TYR B CA 1
ATOM 3728 C C . TYR B 1 173 ? 12.25 7.902 -4.504 1 93.56 173 TYR B C 1
ATOM 3730 O O . TYR B 1 173 ? 11.531 8.852 -4.191 1 93.56 173 TYR B O 1
ATOM 3738 N N . LEU B 1 174 ? 13.555 7.91 -4.246 1 94 174 LEU B N 1
ATOM 3739 C CA . LEU B 1 174 ? 14.172 9.016 -3.527 1 94 174 LEU B CA 1
ATOM 3740 C C . LEU B 1 174 ? 13.969 10.328 -4.277 1 94 174 LEU B C 1
ATOM 3742 O O . LEU B 1 174 ? 13.641 11.352 -3.67 1 94 174 LEU B O 1
ATOM 3746 N N . PRO B 1 175 ? 14.133 10.359 -5.617 1 93 175 PRO B N 1
ATOM 3747 C CA . PRO B 1 175 ? 13.867 11.609 -6.328 1 93 175 PRO B CA 1
ATOM 3748 C C . PRO B 1 175 ? 12.438 12.117 -6.129 1 93 175 PRO B C 1
ATOM 3750 O O . PRO B 1 175 ? 12.227 13.32 -5.953 1 93 175 PRO B O 1
ATOM 3753 N N . PHE B 1 176 ? 11.469 11.211 -6.105 1 93.62 176 PHE B N 1
ATOM 3754 C CA . PHE B 1 176 ? 10.078 11.562 -5.863 1 93.62 176 PHE B CA 1
ATOM 3755 C C . PHE B 1 176 ? 9.914 12.219 -4.5 1 93.62 176 PHE B C 1
ATOM 3757 O O . PHE B 1 176 ? 9.258 13.266 -4.383 1 93.62 176 PHE B O 1
ATOM 3764 N N . LEU B 1 177 ? 10.508 11.656 -3.459 1 93.62 177 LEU B N 1
ATOM 3765 C CA . LEU B 1 177 ? 10.383 12.188 -2.104 1 93.62 177 LEU B CA 1
ATOM 3766 C C . LEU B 1 177 ? 11.039 13.555 -1.991 1 93.62 177 LEU B C 1
ATOM 3768 O O . LEU B 1 177 ? 10.477 14.469 -1.378 1 93.62 177 LEU B O 1
ATOM 3772 N N . ARG B 1 178 ? 12.188 13.633 -2.58 1 92.88 178 ARG B N 1
ATOM 3773 C CA . ARG B 1 178 ? 12.898 14.906 -2.547 1 92.88 178 ARG B CA 1
ATOM 3774 C C . ARG B 1 178 ? 12.086 16 -3.219 1 92.88 178 ARG B C 1
ATOM 3776 O O . ARG B 1 178 ? 11.961 17.109 -2.682 1 92.88 178 ARG B O 1
ATOM 3783 N N . LEU B 1 179 ? 11.57 15.719 -4.367 1 92.31 179 LEU B N 1
ATOM 3784 C CA . LEU B 1 179 ? 10.773 16.688 -5.102 1 92.31 179 LEU B CA 1
ATOM 3785 C C . LEU B 1 179 ? 9.516 17.062 -4.328 1 92.31 179 LEU B C 1
ATOM 3787 O O . LEU B 1 179 ? 9.117 18.234 -4.289 1 92.31 179 LEU B O 1
ATOM 3791 N N . THR B 1 180 ? 8.898 16.062 -3.74 1 94.12 180 THR B N 1
ATOM 3792 C CA . THR B 1 180 ? 7.703 16.266 -2.93 1 94.12 180 THR B CA 1
ATOM 3793 C C . THR B 1 180 ? 7.977 17.281 -1.822 1 94.12 180 THR B C 1
ATOM 3795 O O . THR B 1 180 ? 7.191 18.219 -1.619 1 94.12 180 THR B O 1
ATOM 3798 N N . LEU B 1 181 ? 9.102 17.109 -1.176 1 94.25 181 LEU B N 1
ATOM 3799 C CA . LEU B 1 181 ? 9.453 17.953 -0.036 1 94.25 181 LEU B CA 1
ATOM 3800 C C . LEU B 1 181 ? 9.961 19.312 -0.499 1 94.25 181 LEU B C 1
ATOM 3802 O O . LEU B 1 181 ? 10.109 20.234 0.31 1 94.25 181 LEU B O 1
ATOM 3806 N N . SER B 1 182 ? 10.094 19.438 -1.814 1 91.25 182 SER B N 1
ATOM 3807 C CA . SER B 1 182 ? 10.656 20.672 -2.359 1 91.25 182 SER B CA 1
ATOM 3808 C C . SER B 1 182 ? 9.562 21.578 -2.93 1 91.25 182 SER B C 1
ATOM 3810 O O . SER B 1 182 ? 9.828 22.719 -3.307 1 91.25 182 SER B O 1
ATOM 3812 N N . LEU B 1 183 ? 8.406 21.078 -2.969 1 88.06 183 LEU B N 1
ATOM 3813 C CA . LEU B 1 183 ? 7.324 21.906 -3.498 1 88.06 183 LEU B CA 1
ATOM 3814 C C . LEU B 1 183 ? 6.922 22.984 -2.496 1 88.06 183 LEU B C 1
ATOM 3816 O O . LEU B 1 183 ? 6.375 22.672 -1.436 1 88.06 183 LEU B O 1
ATOM 3820 N N . ILE B 1 184 ? 7.117 24.141 -2.77 1 77.81 184 ILE B N 1
ATOM 3821 C CA . ILE B 1 184 ? 7.055 25.25 -1.831 1 77.81 184 ILE B CA 1
ATOM 3822 C C . ILE B 1 184 ? 5.605 25.5 -1.42 1 77.81 184 ILE B C 1
ATOM 3824 O O . ILE B 1 184 ? 5.312 25.672 -0.234 1 77.81 184 ILE B O 1
ATOM 3828 N N . TYR B 1 185 ? 4.777 25.516 -2.254 1 81.38 185 TYR B N 1
ATOM 3829 C CA . TYR B 1 185 ? 3.416 25.922 -1.917 1 81.38 185 TYR B CA 1
ATOM 3830 C C . TYR B 1 185 ? 2.551 24.703 -1.59 1 81.38 185 TYR B C 1
ATOM 3832 O O . TYR B 1 185 ? 1.771 24.734 -0.635 1 81.38 185 TYR B O 1
ATOM 3840 N N . GLN B 1 186 ? 2.857 23.672 -2.145 1 91.19 186 GLN B N 1
ATOM 3841 C CA . GLN B 1 186 ? 1.901 22.578 -2.1 1 91.19 186 GLN B CA 1
ATOM 3842 C C . GLN B 1 186 ? 2.264 21.578 -1.004 1 91.19 186 GLN B C 1
ATOM 3844 O O . GLN B 1 186 ? 1.381 20.953 -0.402 1 91.19 186 GLN B O 1
ATOM 3849 N N . SER B 1 187 ? 3.518 21.406 -0.73 1 94.88 187 SER B N 1
ATOM 3850 C CA . SER B 1 187 ? 3.922 20.328 0.168 1 94.88 187 SER B CA 1
ATOM 3851 C C . SER B 1 187 ? 3.553 20.641 1.613 1 94.88 187 SER B C 1
ATOM 3853 O O . SER B 1 187 ? 3.758 21.766 2.078 1 94.88 187 SER B O 1
ATOM 3855 N N . VAL B 1 188 ? 3.025 19.688 2.287 1 96.75 188 VAL B N 1
ATOM 3856 C CA . VAL B 1 188 ? 2.826 19.844 3.725 1 96.75 188 VAL B CA 1
ATOM 3857 C C . VAL B 1 188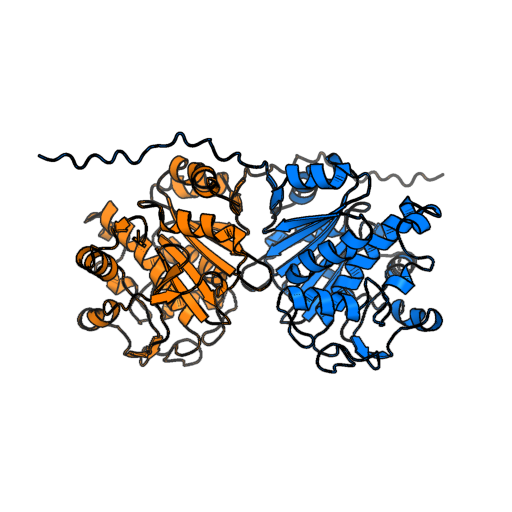 ? 3.607 18.766 4.469 1 96.75 188 VAL B C 1
ATOM 3859 O O . VAL B 1 188 ? 3.398 18.547 5.668 1 96.75 188 VAL B O 1
ATOM 3862 N N . GLY B 1 189 ? 4.469 18.062 3.771 1 96.88 189 GLY B N 1
ATOM 3863 C CA . GLY B 1 189 ? 5.355 17.094 4.395 1 96.88 189 GLY B CA 1
ATOM 3864 C C . GLY B 1 189 ? 4.918 15.656 4.176 1 96.88 189 GLY B C 1
ATOM 3865 O O . GLY B 1 189 ? 4.004 15.391 3.391 1 96.88 189 GLY B O 1
ATOM 3866 N N . VAL B 1 190 ? 5.684 14.727 4.859 1 97.81 190 VAL B N 1
ATOM 3867 C CA . VAL B 1 190 ? 5.477 13.289 4.715 1 97.81 190 VAL B CA 1
ATOM 3868 C C . VAL B 1 190 ? 5.562 12.617 6.082 1 97.81 190 VAL B C 1
ATOM 3870 O O . VAL B 1 190 ? 6.43 12.953 6.895 1 97.81 190 VAL B O 1
ATOM 3873 N N . VAL B 1 191 ? 4.578 11.797 6.332 1 98.19 191 VAL B N 1
ATOM 3874 C CA . VAL B 1 191 ? 4.699 10.914 7.488 1 98.19 191 VAL B CA 1
ATOM 3875 C C . VAL B 1 191 ? 5.219 9.547 7.039 1 98.19 191 VAL B C 1
ATOM 3877 O O . VAL B 1 191 ? 4.629 8.906 6.164 1 98.19 191 VAL B O 1
ATOM 3880 N N . GLY B 1 192 ? 6.289 9.141 7.543 1 95 192 GLY B N 1
ATOM 3881 C CA . GLY B 1 192 ? 6.93 7.855 7.289 1 95 192 GLY B CA 1
ATOM 3882 C C . GLY B 1 192 ? 7.785 7.379 8.445 1 95 192 GLY B C 1
ATOM 3883 O O . GLY B 1 192 ? 7.75 7.961 9.531 1 95 192 GLY B O 1
ATOM 3884 N N . GLY B 1 193 ? 8.484 6.293 8.234 1 88.94 193 GLY B N 1
ATOM 3885 C CA . GLY B 1 193 ? 9.281 5.875 9.375 1 88.94 193 GLY B CA 1
ATOM 3886 C C . GLY B 1 193 ? 10.164 4.68 9.086 1 88.94 193 GLY B C 1
ATOM 3887 O O . GLY B 1 193 ? 10.523 4.438 7.93 1 88.94 193 GLY B O 1
ATOM 3888 N N . GLN B 1 194 ? 10.617 4.188 10.195 1 83.56 194 GLN B N 1
ATOM 3889 C CA . GLN B 1 194 ? 11.586 3.096 10.18 1 83.56 194 GLN B CA 1
ATOM 3890 C C . GLN B 1 194 ? 11.312 2.098 11.305 1 83.56 194 GLN B C 1
ATOM 3892 O O . GLN B 1 194 ? 11.312 2.461 12.477 1 83.56 194 GLN B O 1
ATOM 3897 N N . GLN B 1 195 ? 11.195 0.76 10.906 1 77.25 195 GLN B N 1
ATOM 3898 C CA . GLN B 1 195 ? 11.203 -0.327 11.883 1 77.25 195 GLN B CA 1
ATOM 3899 C C . GLN B 1 195 ? 10.305 -0.006 13.07 1 77.25 195 GLN B C 1
ATOM 3901 O O . GLN B 1 195 ? 10.742 -0.058 14.219 1 77.25 195 GLN B O 1
ATOM 3906 N N . GLY B 1 196 ? 9.062 0.468 12.797 1 84.62 196 GLY B N 1
ATOM 3907 C CA . GLY B 1 196 ? 8.086 0.665 13.859 1 84.62 196 GLY B CA 1
ATOM 3908 C C . GLY B 1 196 ? 8.102 2.072 14.43 1 84.62 196 GLY B C 1
ATOM 3909 O O . GLY B 1 196 ? 7.387 2.365 15.391 1 84.62 196 GLY B O 1
ATOM 3910 N N . LYS B 1 197 ? 8.906 2.889 13.961 1 94.31 197 LYS B N 1
ATOM 3911 C CA . LYS B 1 197 ? 8.961 4.297 14.344 1 94.31 197 LYS B CA 1
ATOM 3912 C C . LYS B 1 197 ? 8.477 5.195 13.211 1 94.31 197 LYS B C 1
ATOM 3914 O O . LYS B 1 197 ? 8.789 4.953 12.047 1 94.31 197 LYS B O 1
ATOM 3919 N N . ALA B 1 198 ? 7.715 6.16 13.641 1 96.56 198 ALA B N 1
ATOM 3920 C CA . ALA B 1 198 ? 7.238 7.117 12.648 1 96.56 198 ALA B CA 1
ATOM 3921 C C . ALA B 1 198 ? 7.875 8.484 12.852 1 96.56 198 ALA B C 1
ATOM 3923 O O . ALA B 1 198 ? 8.188 8.867 13.984 1 96.56 198 ALA B O 1
ATOM 3924 N N . TYR B 1 199 ? 8.094 9.188 11.773 1 96.62 199 TYR B N 1
ATOM 3925 C CA . TYR B 1 199 ? 8.68 10.516 11.75 1 96.62 199 TYR B CA 1
ATOM 3926 C C . TYR B 1 199 ? 7.891 11.445 10.836 1 96.62 199 TYR B C 1
ATOM 3928 O O . TYR B 1 199 ? 7.188 10.984 9.93 1 96.62 199 TYR B O 1
ATOM 3936 N N . TYR B 1 200 ? 8.016 12.719 11.172 1 96.88 200 TYR B N 1
ATOM 3937 C CA . TYR B 1 200 ? 7.52 13.75 10.266 1 96.88 200 TYR B CA 1
ATOM 3938 C C . TYR B 1 200 ? 8.648 14.281 9.391 1 96.88 200 TYR B C 1
ATOM 3940 O O . TYR B 1 200 ? 9.484 15.055 9.852 1 96.88 200 TYR B O 1
ATOM 3948 N N . LEU B 1 201 ? 8.68 13.852 8.109 1 96.62 201 LEU B N 1
ATOM 3949 C CA . LEU B 1 201 ? 9.688 14.281 7.145 1 96.62 201 LEU B CA 1
ATOM 3950 C C . LEU B 1 201 ? 9.336 15.648 6.57 1 96.62 201 LEU B C 1
ATOM 3952 O O . LEU B 1 201 ? 8.242 15.836 6.027 1 96.62 201 LEU B O 1
ATOM 3956 N N . VAL B 1 202 ? 10.367 16.578 6.562 1 95.5 202 VAL B N 1
ATOM 3957 C CA . VAL B 1 202 ? 10.023 17.953 6.211 1 95.5 202 VAL B CA 1
ATOM 3958 C C . VAL B 1 202 ? 11.008 18.484 5.168 1 95.5 202 VAL B C 1
ATOM 3960 O O . VAL B 1 202 ? 10.836 19.578 4.641 1 95.5 202 VAL B O 1
ATOM 3963 N N . GLY B 1 203 ? 12.031 17.688 4.902 1 94.56 203 GLY B N 1
ATOM 3964 C CA . GLY B 1 203 ? 12.992 18.203 3.938 1 94.56 203 GLY B CA 1
ATOM 3965 C C . GLY B 1 203 ? 14.055 17.188 3.561 1 94.56 203 GLY B C 1
ATOM 3966 O O . GLY B 1 203 ? 13.93 16 3.881 1 94.56 203 GLY B O 1
ATOM 3967 N N . HIS B 1 204 ? 15 17.703 2.76 1 93.69 204 HIS B N 1
ATOM 3968 C CA . HIS B 1 204 ? 16.109 16.844 2.338 1 93.69 204 HIS B CA 1
ATOM 3969 C C . HIS B 1 204 ? 17.375 17.656 2.125 1 93.69 204 HIS B C 1
ATOM 3971 O O . HIS B 1 204 ? 17.312 18.859 1.891 1 93.69 204 HIS B O 1
ATOM 3977 N N . GLN B 1 205 ? 18.453 17.031 2.33 1 91.69 205 GLN B N 1
ATOM 3978 C CA . GLN B 1 205 ? 19.797 17.5 2.047 1 91.69 205 GLN B CA 1
ATOM 3979 C C . GLN B 1 205 ? 20.625 16.422 1.358 1 91.69 205 GLN B C 1
ATOM 3981 O O . GLN B 1 205 ? 20.984 15.422 1.978 1 91.69 205 GLN B O 1
ATOM 3986 N N . LYS B 1 206 ? 20.875 16.641 0.075 1 87.62 206 LYS B N 1
ATOM 3987 C CA . LYS B 1 206 ? 21.516 15.602 -0.735 1 87.62 206 LYS B CA 1
ATOM 3988 C C . LYS B 1 206 ? 20.703 14.305 -0.699 1 87.62 206 LYS B C 1
ATOM 3990 O O . LYS B 1 206 ? 19.516 14.297 -1.021 1 87.62 206 LYS B O 1
ATOM 3995 N N . GLU B 1 207 ? 21.297 13.289 -0.153 1 89 207 GLU B N 1
ATOM 3996 C CA . GLU B 1 207 ? 20.625 12 -0.141 1 89 207 GLU B CA 1
ATOM 3997 C C . GLU B 1 207 ? 19.969 11.727 1.21 1 89 207 GLU B C 1
ATOM 3999 O O . GLU B 1 207 ? 19.328 10.695 1.398 1 89 207 GLU B O 1
ATOM 4004 N N . ASN B 1 208 ? 20.062 12.695 2.043 1 93 208 ASN B N 1
ATOM 4005 C CA . ASN B 1 208 ? 19.469 12.547 3.373 1 93 208 ASN B CA 1
ATOM 4006 C C . ASN B 1 208 ? 18.109 13.219 3.471 1 93 208 ASN B C 1
ATOM 4008 O O . ASN B 1 208 ? 17.844 14.18 2.75 1 93 208 ASN B O 1
ATOM 4012 N N . LEU B 1 209 ? 17.359 12.656 4.352 1 94.62 209 LEU B N 1
ATOM 4013 C CA . LEU B 1 209 ? 16.062 13.258 4.652 1 94.62 209 LEU B CA 1
ATOM 4014 C C . LEU B 1 209 ? 16.094 13.938 6.016 1 94.62 209 LEU B C 1
ATOM 4016 O O . LEU B 1 209 ? 16.766 13.477 6.938 1 94.62 209 LEU B O 1
ATOM 4020 N N . LEU B 1 210 ? 15.469 15.023 6.059 1 94.56 210 LEU B N 1
ATOM 4021 C CA . LEU B 1 210 ? 15.344 15.789 7.297 1 94.56 210 LEU B CA 1
ATOM 4022 C C . LEU B 1 210 ? 13.984 15.562 7.945 1 94.56 210 LEU B C 1
ATOM 4024 O O . LEU B 1 210 ? 12.961 15.57 7.262 1 94.56 210 LEU B O 1
ATOM 4028 N N . TYR B 1 211 ? 14.039 15.305 9.281 1 95.06 211 TYR B N 1
ATOM 4029 C CA . TYR B 1 211 ? 12.781 14.93 9.922 1 95.06 211 TYR B CA 1
ATOM 4030 C C . TYR B 1 211 ? 12.742 15.398 11.367 1 95.06 211 TYR B C 1
ATOM 4032 O O . TYR B 1 211 ? 13.781 15.703 11.953 1 95.06 211 TYR B O 1
ATOM 4040 N N . PHE B 1 212 ? 11.516 15.555 11.891 1 94.62 212 PHE B N 1
ATOM 4041 C CA . PHE B 1 212 ? 11.289 15.742 13.32 1 94.62 212 PHE B CA 1
ATOM 4042 C C . PHE B 1 212 ? 11.008 14.414 14 1 94.62 212 PHE B C 1
ATOM 4044 O O . PHE B 1 212 ? 10.156 13.641 13.547 1 94.62 212 PHE B O 1
ATOM 4051 N N . ASP B 1 213 ? 11.742 14.164 15.102 1 94.44 213 ASP B N 1
ATOM 4052 C CA . ASP B 1 213 ? 11.625 12.938 15.883 1 94.44 213 ASP B CA 1
ATOM 4053 C C . ASP B 1 213 ? 10.648 13.109 17.047 1 94.44 213 ASP B C 1
ATOM 4055 O O . ASP B 1 213 ? 10.914 13.883 17.969 1 94.44 213 ASP B O 1
ATOM 4059 N N . PRO B 1 214 ? 9.57 12.367 17.047 1 95.19 214 PRO B N 1
ATOM 4060 C CA . PRO B 1 214 ? 8.57 12.547 18.094 1 95.19 214 PRO B CA 1
ATOM 4061 C C . PRO B 1 214 ? 8.891 11.734 19.344 1 95.19 214 PRO B C 1
ATOM 4063 O O . PRO B 1 214 ? 8.148 11.797 20.328 1 95.19 214 PRO B O 1
ATOM 4066 N N . HIS B 1 215 ? 9.969 11.031 19.406 1 94.94 215 HIS B N 1
ATOM 4067 C CA . HIS B 1 215 ? 10.188 9.992 20.422 1 94.94 215 HIS B CA 1
ATOM 4068 C C . HIS B 1 215 ? 10.828 10.562 21.672 1 94.94 215 HIS B C 1
ATOM 4070 O O . HIS B 1 215 ? 11.734 9.945 22.25 1 94.94 215 HIS B O 1
ATOM 4076 N N . GLU B 1 216 ? 10.555 11.664 22.016 1 93.19 216 GLU B N 1
ATOM 4077 C CA . GLU B 1 216 ? 10.852 12.273 23.312 1 93.19 216 GLU B CA 1
ATOM 4078 C C . GLU B 1 216 ? 9.57 12.57 24.094 1 93.19 216 GLU B C 1
ATOM 4080 O O . GLU B 1 216 ? 8.586 13.031 23.516 1 93.19 216 GLU B O 1
ATOM 4085 N N . VAL B 1 217 ? 9.633 12.312 25.406 1 94.25 217 VAL B N 1
ATOM 4086 C CA . VAL B 1 217 ? 8.414 12.461 26.203 1 94.25 217 VAL B CA 1
ATOM 4087 C C . VAL B 1 217 ? 8.438 13.789 26.953 1 94.25 217 VAL B C 1
ATOM 4089 O O . VAL B 1 217 ? 9.406 14.102 27.641 1 94.25 217 VAL B O 1
ATOM 4092 N N . TYR B 1 218 ? 7.457 14.617 26.797 1 92.25 218 TYR B N 1
ATOM 4093 C CA . TYR B 1 218 ? 7.258 15.852 27.547 1 92.25 218 TYR B CA 1
ATOM 4094 C C . TYR B 1 218 ? 5.906 15.852 28.25 1 92.25 218 TYR B C 1
ATOM 4096 O O . TYR B 1 218 ? 5.074 14.977 28.016 1 92.25 218 TYR B O 1
ATOM 4104 N N . ASP B 1 219 ? 5.703 16.812 29.109 1 93 219 ASP B N 1
ATOM 4105 C CA . ASP B 1 219 ? 4.398 16.984 29.75 1 93 219 ASP B CA 1
ATOM 4106 C C . ASP B 1 219 ? 3.346 17.422 28.734 1 93 219 ASP B C 1
ATOM 4108 O O . ASP B 1 219 ? 3.668 18.094 27.75 1 93 219 ASP B O 1
ATOM 4112 N N . SER B 1 220 ? 2.148 17.031 29.031 1 93.88 220 SER B N 1
ATOM 4113 C CA . SER B 1 220 ? 1.046 17.375 28.141 1 93.88 220 SER B CA 1
ATOM 4114 C C . SER B 1 220 ? 0.947 18.891 27.953 1 93.88 220 SER B C 1
ATOM 4116 O O . SER B 1 220 ? 1.271 19.656 28.859 1 93.88 220 SER B O 1
ATOM 4118 N N . VAL B 1 221 ? 0.585 19.297 26.766 1 91 221 VAL B N 1
ATOM 4119 C CA . VAL B 1 221 ? 0.406 20.703 26.422 1 91 221 VAL B CA 1
ATOM 4120 C C . VAL B 1 221 ? -1.081 21.047 26.422 1 91 221 VAL B C 1
ATOM 4122 O O . VAL B 1 221 ? -1.826 20.594 25.547 1 91 221 VAL B O 1
ATOM 4125 N N . THR B 1 222 ? -1.551 21.844 27.359 1 89.75 222 THR B N 1
ATOM 4126 C CA . THR B 1 222 ? -2.963 22.203 27.469 1 89.75 222 THR B CA 1
ATOM 4127 C C . THR B 1 222 ? -3.15 23.703 27.484 1 89.75 222 THR B C 1
ATOM 4129 O O . THR B 1 222 ? -4.281 24.203 27.484 1 89.75 222 THR B O 1
ATOM 4132 N N . LYS B 1 223 ? -2.014 24.406 27.516 1 85.31 223 LYS B N 1
ATOM 4133 C CA . LYS B 1 223 ? -2.053 25.859 27.5 1 85.31 223 LYS B CA 1
ATOM 4134 C C . LYS B 1 223 ? -0.961 26.438 26.594 1 85.31 223 LYS B C 1
ATOM 4136 O O . LYS B 1 223 ? 0.025 25.75 26.297 1 85.31 223 LYS B O 1
ATOM 4141 N N . LEU B 1 224 ? -1.157 27.609 26.172 1 80.31 224 LEU B N 1
ATOM 4142 C CA . LEU B 1 224 ? -0.263 28.266 25.234 1 80.31 224 LEU B CA 1
ATOM 4143 C C . LEU B 1 224 ? 1.123 28.469 25.844 1 80.31 224 LEU B C 1
ATOM 4145 O O . LEU B 1 224 ? 2.127 28.438 25.125 1 80.31 224 LEU B O 1
ATOM 4149 N N . ASP B 1 225 ? 1.232 28.578 27.047 1 77.25 225 ASP B N 1
ATOM 4150 C CA . ASP B 1 225 ? 2.506 28.844 27.703 1 77.25 225 ASP B CA 1
ATOM 4151 C C . ASP B 1 225 ? 3.457 27.656 27.562 1 77.25 225 ASP B C 1
ATOM 4153 O O . ASP B 1 225 ? 4.676 27.828 27.641 1 77.25 225 ASP B O 1
ATOM 4157 N N . ASN B 1 226 ? 2.988 26.516 27.375 1 70.94 226 ASN B N 1
ATOM 4158 C CA . ASN B 1 226 ? 3.791 25.297 27.266 1 70.94 226 ASN B CA 1
ATOM 4159 C C . ASN B 1 226 ? 4.156 25 25.812 1 70.94 226 ASN B C 1
ATOM 4161 O O . ASN B 1 226 ? 4.844 24.016 25.531 1 70.94 226 ASN B O 1
ATOM 4165 N N . MET B 1 227 ? 3.834 25.844 24.984 1 69.44 227 MET B N 1
ATOM 4166 C CA . MET B 1 227 ? 3.975 25.594 23.562 1 69.44 227 MET B CA 1
ATOM 4167 C C . MET B 1 227 ? 5.434 25.688 23.125 1 69.44 227 MET B C 1
ATOM 4169 O O . MET B 1 227 ? 5.828 25.125 22.109 1 69.44 227 MET B O 1
ATOM 4173 N N . ASN B 1 228 ? 6.102 26.406 23.859 1 67.19 228 ASN B N 1
ATOM 4174 C CA . ASN B 1 228 ? 7.516 26.562 23.531 1 67.19 228 ASN B CA 1
ATOM 4175 C C . ASN B 1 228 ? 8.203 25.203 23.391 1 67.19 228 ASN B C 1
ATOM 4177 O O . ASN B 1 228 ? 9.195 25.078 22.672 1 67.19 228 ASN B O 1
ATOM 4181 N N . LE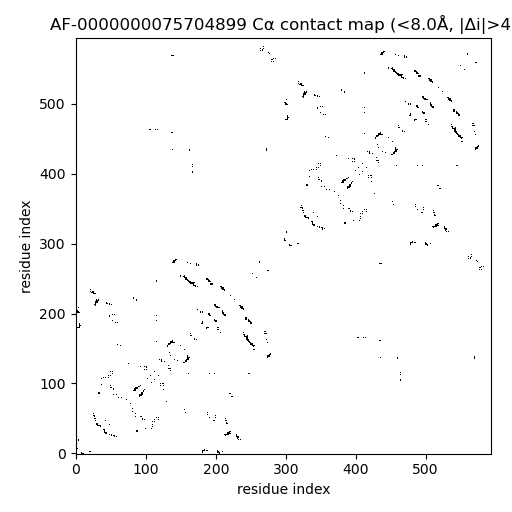U B 1 229 ? 7.648 24.312 24.047 1 64.75 229 LEU B N 1
ATOM 4182 C CA . LEU B 1 229 ? 8.219 22.969 24 1 64.75 229 LEU B CA 1
ATOM 4183 C C . LEU B 1 229 ? 8.078 22.359 22.609 1 64.75 229 LEU B C 1
ATOM 4185 O O . LEU B 1 229 ? 8.859 21.469 22.234 1 64.75 229 LEU B O 1
ATOM 4189 N N . LEU B 1 230 ? 7.137 22.875 21.938 1 69 230 LEU B N 1
ATOM 4190 C CA . LEU B 1 230 ? 6.875 22.344 20.609 1 69 230 LEU B CA 1
ATOM 4191 C C . LEU B 1 230 ? 7.887 22.875 19.594 1 69 230 LEU B C 1
ATOM 4193 O O . LEU B 1 230 ? 8.047 22.312 18.516 1 69 230 LEU B O 1
ATOM 4197 N N . PHE B 1 231 ? 8.461 23.812 19.938 1 65.75 231 PHE B N 1
ATOM 4198 C CA . PHE B 1 231 ? 9.336 24.5 18.984 1 65.75 231 PHE B CA 1
ATOM 4199 C C . PHE B 1 231 ? 10.797 24.344 19.375 1 65.75 231 PHE B C 1
ATOM 4201 O O . PHE B 1 231 ? 11.672 24.984 18.797 1 65.75 231 PHE B O 1
ATOM 4208 N N . LYS B 1 232 ? 10.992 23.547 20.344 1 64.44 232 LYS B N 1
ATOM 4209 C CA . LYS B 1 232 ? 12.383 23.234 20.641 1 64.44 232 LYS B CA 1
ATOM 4210 C C . LYS B 1 232 ? 12.953 22.25 19.609 1 64.44 232 LYS B C 1
ATOM 4212 O O . LYS B 1 232 ? 13.203 21.078 19.922 1 64.44 232 LYS B O 1
ATOM 4217 N N . ALA B 1 233 ? 12.766 22.594 18.422 1 60.47 233 ALA B N 1
ATOM 4218 C CA . ALA B 1 233 ? 12.852 21.594 17.359 1 60.47 233 ALA B CA 1
ATOM 4219 C C . ALA B 1 233 ? 14.305 21.219 17.078 1 60.47 233 ALA B C 1
ATOM 4221 O O . ALA B 1 233 ? 15.18 22.094 17.031 1 60.47 233 ALA B O 1
ATOM 4222 N N . GLN B 1 234 ? 14.57 20 17.281 1 79.81 234 GLN B N 1
ATOM 4223 C CA . GLN B 1 234 ? 15.812 19.422 16.781 1 79.81 234 GLN B CA 1
ATOM 4224 C C . GLN B 1 234 ? 15.57 18.656 15.477 1 79.81 234 GLN B C 1
ATOM 4226 O O . GLN B 1 234 ? 14.969 17.594 15.492 1 79.81 234 GLN B O 1
ATOM 4231 N N . LEU B 1 235 ? 15.867 19.391 14.383 1 88.5 235 LEU B N 1
ATOM 4232 C CA . LEU B 1 235 ? 15.828 18.75 13.07 1 88.5 235 LEU B CA 1
ATOM 4233 C C . LEU B 1 235 ? 16.906 17.672 12.961 1 88.5 235 LEU B C 1
ATOM 4235 O O . LEU B 1 235 ? 18.078 17.922 13.273 1 88.5 235 LEU B O 1
ATOM 4239 N N . LYS B 1 236 ? 16.469 16.516 12.672 1 92.62 236 LYS B N 1
ATOM 4240 C CA . LYS B 1 236 ? 17.406 15.406 12.531 1 92.62 236 LYS B CA 1
ATOM 4241 C C . LYS B 1 236 ? 17.531 14.984 11.07 1 92.62 236 LYS B C 1
ATOM 4243 O O . LYS B 1 236 ? 16.766 15.43 10.211 1 92.62 236 LYS B O 1
ATOM 4248 N N . LYS B 1 237 ? 18.594 14.227 10.883 1 92.94 237 LYS B N 1
ATOM 4249 C CA . LYS B 1 237 ? 18.906 13.734 9.539 1 92.94 237 LYS B CA 1
ATOM 4250 C C . LYS B 1 237 ? 19.016 12.219 9.516 1 92.94 237 LYS B C 1
ATOM 4252 O O . LYS B 1 237 ? 19.516 11.617 10.469 1 92.94 237 LYS B O 1
ATOM 4257 N N . MET B 1 238 ? 18.5 11.594 8.414 1 93.12 238 MET B N 1
ATOM 4258 C CA . MET B 1 238 ? 18.656 10.148 8.25 1 93.12 238 MET B CA 1
ATOM 4259 C C . MET B 1 238 ? 18.938 9.789 6.797 1 93.12 238 MET B C 1
ATOM 4261 O O . MET B 1 238 ? 18.562 10.531 5.887 1 93.12 238 MET B O 1
ATOM 4265 N N . GLN B 1 239 ? 19.562 8.609 6.703 1 92.75 239 GLN B N 1
ATOM 4266 C CA . GLN B 1 239 ? 19.719 8.055 5.359 1 92.75 239 GLN B CA 1
ATOM 4267 C C . GLN B 1 239 ? 18.406 7.484 4.844 1 92.75 239 GLN B C 1
ATOM 4269 O O . GLN B 1 239 ? 17.656 6.848 5.59 1 92.75 239 GLN B O 1
ATOM 4274 N N . SER B 1 240 ? 18.156 7.719 3.611 1 90.06 240 SER B N 1
ATOM 4275 C CA . SER B 1 240 ? 16.906 7.309 3.006 1 90.06 240 SER B CA 1
ATOM 4276 C C . SER B 1 240 ? 16.75 5.789 3.014 1 90.06 240 SER B C 1
ATOM 4278 O O . SER B 1 240 ? 15.633 5.273 3.051 1 90.06 240 SER B O 1
ATOM 4280 N N . SER B 1 241 ? 17.797 5.074 3.002 1 87.12 241 SER B N 1
ATOM 4281 C CA . SER B 1 241 ? 17.781 3.615 2.947 1 87.12 241 SER B CA 1
ATOM 4282 C C . SER B 1 241 ? 17.203 3.023 4.23 1 87.12 241 SER B C 1
ATOM 4284 O O . SER B 1 241 ? 16.875 1.839 4.277 1 87.12 241 SER B O 1
ATOM 4286 N N . GLN B 1 242 ? 17.047 3.855 5.211 1 87.06 242 GLN B N 1
ATOM 4287 C CA . GLN B 1 242 ? 16.594 3.379 6.508 1 87.06 242 GLN B CA 1
ATOM 4288 C C . GLN B 1 242 ? 15.062 3.447 6.605 1 87.06 242 GLN B C 1
ATOM 4290 O O . GLN B 1 242 ? 14.469 2.877 7.523 1 87.06 242 GLN B O 1
ATOM 4295 N N . LEU B 1 243 ? 14.492 4.047 5.668 1 91.75 243 LEU B N 1
ATOM 4296 C CA . LEU B 1 243 ? 13.055 4.277 5.727 1 91.75 243 LEU B CA 1
ATOM 4297 C C . LEU B 1 243 ? 12.289 2.998 5.418 1 91.75 243 LEU B C 1
ATOM 4299 O O . LEU B 1 243 ? 12.773 2.141 4.676 1 91.75 243 LEU B O 1
ATOM 4303 N N . SER B 1 244 ? 11.156 2.967 6.031 1 90.69 244 SER B N 1
ATOM 4304 C CA . SER B 1 244 ? 10.195 1.938 5.637 1 90.69 244 SER B CA 1
ATOM 4305 C C . SER B 1 244 ? 9.453 2.328 4.363 1 90.69 244 SER B C 1
ATOM 4307 O O . SER B 1 244 ? 9.531 3.479 3.926 1 90.69 244 SER B O 1
ATOM 4309 N N . SER B 1 245 ? 8.719 1.374 3.836 1 92.31 245 SER B N 1
ATOM 4310 C CA . SER B 1 245 ? 8.07 1.581 2.547 1 92.31 245 SER B CA 1
ATOM 4311 C C . SER B 1 245 ? 6.754 2.332 2.707 1 92.31 245 SER B C 1
ATOM 4313 O O . SER B 1 245 ? 6.273 2.965 1.763 1 92.31 245 SER B O 1
ATOM 4315 N N . SER B 1 246 ? 6.066 2.289 3.818 1 92.44 246 SER B N 1
ATOM 4316 C CA . SER B 1 246 ? 4.746 2.877 4.031 1 92.44 246 SER B CA 1
ATOM 4317 C C . SER B 1 246 ? 4.848 4.371 4.316 1 92.44 246 SER B C 1
ATOM 4319 O O . SER B 1 246 ? 5.559 4.785 5.234 1 92.44 246 SER B O 1
ATOM 4321 N N . MET B 1 247 ? 4.152 5.195 3.523 1 96.06 247 MET B N 1
ATOM 4322 C CA . MET B 1 247 ? 4.242 6.637 3.715 1 96.06 247 MET B CA 1
ATOM 4323 C C . MET B 1 247 ? 2.893 7.305 3.473 1 96.06 247 MET B C 1
ATOM 4325 O O . MET B 1 247 ? 2.088 6.816 2.678 1 96.06 247 MET B O 1
ATOM 4329 N N . LEU B 1 248 ? 2.639 8.344 4.156 1 98.12 248 LEU B N 1
ATOM 4330 C CA . LEU B 1 248 ? 1.547 9.281 3.918 1 98.12 248 LEU B CA 1
ATOM 4331 C C . LEU B 1 248 ? 2.082 10.625 3.447 1 98.12 248 LEU B C 1
ATOM 4333 O O . LEU B 1 248 ? 2.783 11.32 4.191 1 98.12 248 LEU B O 1
ATOM 4337 N N . VAL B 1 249 ? 1.778 10.992 2.207 1 97.94 249 VAL B N 1
ATOM 4338 C CA . VAL B 1 249 ? 2.281 12.219 1.595 1 97.94 249 VAL B CA 1
ATOM 4339 C C . VAL B 1 249 ? 1.157 13.242 1.494 1 97.94 249 VAL B C 1
ATOM 4341 O O . VAL B 1 249 ? 0.075 12.945 0.985 1 97.94 249 VAL B O 1
ATOM 4344 N N . GLY B 1 250 ? 1.427 14.445 1.952 1 98.19 250 GLY B N 1
ATOM 4345 C CA . GLY B 1 250 ? 0.38 15.453 1.983 1 98.19 250 GLY B CA 1
ATOM 4346 C C . GLY B 1 250 ? 0.678 16.656 1.101 1 98.19 250 GLY B C 1
ATOM 4347 O O . GLY B 1 250 ? 1.828 17.094 1.002 1 98.19 250 GLY B O 1
ATOM 4348 N N . PHE B 1 251 ? -0.411 17.188 0.484 1 97.81 251 PHE B N 1
ATOM 4349 C CA . PHE B 1 251 ? -0.317 18.406 -0.324 1 97.81 251 PHE B CA 1
ATOM 4350 C C . PHE B 1 251 ? -1.465 19.344 -0.01 1 97.81 251 PHE B C 1
ATOM 4352 O O . PHE B 1 251 ? -2.586 18.906 0.253 1 97.81 251 PHE B O 1
ATOM 4359 N N . TYR B 1 252 ? -1.127 20.578 -0.017 1 97.56 252 TYR B N 1
ATOM 4360 C CA . TYR B 1 252 ? -2.084 21.672 0.015 1 97.56 252 TYR B CA 1
ATOM 4361 C C . TYR B 1 252 ? -2.518 22.062 -1.394 1 97.56 252 TYR B C 1
ATOM 4363 O O . TYR B 1 252 ? -1.708 22.547 -2.189 1 97.56 252 TYR B O 1
ATOM 4371 N N . ILE B 1 253 ? -3.836 21.859 -1.759 1 97.38 253 ILE B N 1
ATOM 4372 C CA . ILE B 1 253 ? -4.316 22.047 -3.125 1 97.38 253 ILE B CA 1
ATOM 4373 C C . ILE B 1 253 ? -5.422 23.094 -3.152 1 97.38 253 ILE B C 1
ATOM 4375 O O . ILE B 1 253 ? -6.387 23 -2.391 1 97.38 253 ILE B O 1
ATOM 4379 N N . THR B 1 254 ? -5.316 24.062 -4.09 1 96.06 254 THR B N 1
ATOM 4380 C CA . THR B 1 254 ? -6.309 25.125 -4.16 1 96.06 254 THR B CA 1
ATOM 4381 C C . THR B 1 254 ? -7.043 25.094 -5.496 1 96.06 254 THR B C 1
ATOM 4383 O O . THR B 1 254 ? -8.055 25.781 -5.676 1 96.06 254 THR B O 1
ATOM 4386 N N . SER B 1 255 ? -6.551 24.328 -6.441 1 96 255 SER B N 1
ATOM 4387 C CA . SER B 1 255 ? -7.172 24.25 -7.762 1 96 255 SER B CA 1
ATOM 4388 C C . SER B 1 255 ? -6.922 22.891 -8.406 1 96 255 SER B C 1
ATOM 4390 O O . SER B 1 255 ? -6.031 22.156 -7.98 1 96 255 SER B O 1
ATOM 4392 N N . MET B 1 256 ? -7.719 22.641 -9.383 1 95 256 MET B N 1
ATOM 4393 C CA . MET B 1 256 ? -7.492 21.422 -10.156 1 95 256 MET B CA 1
ATOM 4394 C C . MET B 1 256 ? -6.105 21.422 -10.789 1 95 256 MET B C 1
ATOM 4396 O O . MET B 1 256 ? -5.438 20.391 -10.844 1 95 256 MET B O 1
ATOM 4400 N N . GLN B 1 257 ? -5.715 22.531 -11.219 1 92.69 257 GLN B N 1
ATOM 4401 C CA . GLN B 1 257 ? -4.418 22.672 -11.867 1 92.69 257 GLN B CA 1
ATOM 4402 C C . GLN B 1 257 ? -3.283 22.328 -10.906 1 92.69 257 GLN B C 1
ATOM 4404 O O . GLN B 1 257 ? -2.318 21.656 -11.297 1 92.69 257 GLN B O 1
ATOM 4409 N N . ASP B 1 258 ? -3.406 22.766 -9.656 1 92.12 258 ASP B N 1
ATOM 4410 C CA . ASP B 1 258 ? -2.414 22.438 -8.633 1 92.12 258 ASP B CA 1
ATOM 4411 C C . ASP B 1 258 ? -2.168 20.938 -8.562 1 92.12 258 ASP B C 1
ATOM 4413 O O . ASP B 1 258 ? -1.02 20.484 -8.5 1 92.12 258 ASP B O 1
ATOM 4417 N N . ALA B 1 259 ? -3.25 20.188 -8.625 1 92.44 259 ALA B N 1
ATOM 4418 C CA . ALA B 1 259 ? -3.158 18.734 -8.453 1 92.44 259 ALA B CA 1
ATOM 4419 C C . ALA B 1 259 ? -2.715 18.062 -9.742 1 92.44 259 ALA B C 1
ATOM 4421 O O . ALA B 1 259 ? -1.928 17.109 -9.719 1 92.44 259 ALA B O 1
ATOM 4422 N N . GLU B 1 260 ? -3.176 18.531 -10.828 1 90.5 260 GLU B N 1
ATOM 4423 C CA . GLU B 1 260 ? -2.92 17.891 -12.117 1 90.5 260 GLU B CA 1
ATOM 4424 C C . GLU B 1 260 ? -1.455 18.031 -12.523 1 90.5 260 GLU B C 1
ATOM 4426 O O . GLU B 1 260 ? -0.943 17.234 -13.305 1 90.5 260 GLU B O 1
ATOM 4431 N N . GLU B 1 261 ? -0.777 18.969 -11.977 1 90.12 261 GLU B N 1
ATOM 4432 C CA . GLU B 1 261 ? 0.628 19.188 -12.305 1 90.12 261 GLU B CA 1
ATOM 4433 C C . GLU B 1 261 ? 1.539 18.297 -11.461 1 90.12 261 GLU B C 1
ATOM 4435 O O . GLU B 1 261 ? 2.717 18.125 -11.781 1 90.12 261 GLU B O 1
ATOM 4440 N N . LEU B 1 262 ? 1.017 17.766 -10.43 1 90.75 262 LEU B N 1
ATOM 4441 C CA . LEU B 1 262 ? 1.845 17.047 -9.469 1 90.75 262 LEU B CA 1
ATOM 4442 C C . LEU B 1 262 ? 2.58 15.891 -10.133 1 90.75 262 LEU B C 1
ATOM 4444 O O . LEU B 1 262 ? 3.799 15.758 -10.008 1 90.75 262 LEU B O 1
ATOM 4448 N N . PRO B 1 263 ? 1.843 15 -10.891 1 87.81 263 PRO B N 1
ATOM 4449 C CA . PRO B 1 263 ? 2.561 13.875 -11.484 1 87.81 263 PRO B CA 1
ATOM 4450 C C . PRO B 1 263 ? 3.699 14.312 -12.406 1 87.81 263 PRO B C 1
ATOM 4452 O O . PRO B 1 263 ? 4.77 13.703 -12.406 1 87.81 263 PRO B O 1
ATOM 4455 N N . MET B 1 264 ? 3.451 15.32 -13.109 1 85 264 MET B N 1
ATOM 4456 C CA . MET B 1 264 ? 4.488 15.836 -14.008 1 85 264 MET B CA 1
ATOM 4457 C C . MET B 1 264 ? 5.668 16.391 -13.211 1 85 264 MET B C 1
ATOM 4459 O O . MET B 1 264 ? 6.824 16.109 -13.539 1 85 264 MET B O 1
ATOM 4463 N N . LEU B 1 265 ? 5.387 17.203 -12.203 1 86.62 265 LEU B N 1
ATOM 4464 C CA . LEU B 1 265 ? 6.418 17.812 -11.367 1 86.62 265 LEU B CA 1
ATOM 4465 C C . LEU B 1 265 ? 7.223 16.75 -10.633 1 86.62 265 LEU B C 1
ATOM 4467 O O . LEU B 1 265 ? 8.445 16.875 -10.5 1 86.62 265 LEU B O 1
ATOM 4471 N N . LEU B 1 266 ? 6.562 15.688 -10.297 1 89.81 266 LEU B N 1
ATOM 4472 C CA . LEU B 1 266 ? 7.176 14.703 -9.406 1 89.81 266 LEU B CA 1
ATOM 4473 C C . LEU B 1 266 ? 7.809 13.57 -10.203 1 89.81 266 LEU B C 1
ATOM 4475 O O . LEU B 1 266 ? 8.492 12.711 -9.641 1 89.81 266 LEU B O 1
ATOM 4479 N N . SER B 1 267 ? 7.551 13.484 -11.469 1 82.56 267 SER B N 1
ATOM 4480 C CA . SER B 1 267 ? 8.164 12.477 -12.32 1 82.56 267 SER B CA 1
ATOM 4481 C C . SER B 1 267 ? 9.453 12.984 -12.945 1 82.56 267 SER B C 1
ATOM 4483 O O . SER B 1 267 ? 10.141 12.25 -13.664 1 82.56 267 SER B O 1
ATOM 4485 N N . ALA B 1 268 ? 9.82 14.086 -12.773 1 73.31 268 ALA B N 1
ATOM 4486 C CA . ALA B 1 268 ? 10.922 14.75 -13.461 1 73.31 268 ALA B CA 1
ATOM 4487 C C . ALA B 1 268 ? 12.242 14.031 -13.211 1 73.31 268 ALA B C 1
ATOM 4489 O O . ALA B 1 268 ? 13.148 14.086 -14.047 1 73.31 268 ALA B O 1
ATOM 4490 N N . SER B 1 269 ? 12.328 13.297 -12.234 1 69.69 269 SER B N 1
ATOM 4491 C CA . SER B 1 269 ? 13.656 12.773 -11.945 1 69.69 269 SER B CA 1
ATOM 4492 C C . SER B 1 269 ? 13.609 11.281 -11.625 1 69.69 269 SER B C 1
ATOM 4494 O O . SER B 1 269 ? 14.547 10.742 -11.039 1 69.69 269 SER B O 1
ATOM 4496 N N . GLY B 1 270 ? 12.562 10.742 -11.969 1 76.12 270 GLY B N 1
ATOM 4497 C CA . GLY B 1 270 ? 12.57 9.328 -11.633 1 76.12 270 GLY B CA 1
ATOM 4498 C C . GLY B 1 270 ? 11.188 8.711 -11.609 1 76.12 270 GLY B C 1
ATOM 4499 O O . GLY B 1 270 ? 10.273 9.211 -12.273 1 76.12 270 GLY B O 1
ATOM 4500 N N . GLU B 1 271 ? 11.156 7.621 -10.906 1 82.62 271 GLU B N 1
ATOM 4501 C CA . GLU B 1 271 ? 9.891 6.898 -10.805 1 82.62 271 GLU B CA 1
ATOM 4502 C C . GLU B 1 271 ? 8.867 7.691 -10 1 82.62 271 GLU B C 1
ATOM 4504 O O . GLU B 1 271 ? 9.195 8.25 -8.945 1 82.62 271 GLU B O 1
ATOM 4509 N N . CYS B 1 272 ? 7.738 7.84 -10.555 1 85.81 272 CYS B N 1
ATOM 4510 C CA . CYS B 1 272 ? 6.66 8.547 -9.875 1 85.81 272 CYS B CA 1
ATOM 4511 C C . CYS B 1 272 ? 5.523 7.59 -9.516 1 85.81 272 CYS B C 1
ATOM 4513 O O . CYS B 1 272 ? 4.887 7.023 -10.406 1 85.81 272 CYS B O 1
ATOM 4515 N N . PRO B 1 273 ? 5.277 7.48 -8.258 1 89.38 273 PRO B N 1
ATOM 4516 C CA . PRO B 1 273 ? 4.297 6.488 -7.812 1 89.38 273 PRO B CA 1
ATOM 4517 C C . PRO B 1 273 ? 2.873 7.043 -7.762 1 89.38 273 PRO B C 1
ATOM 4519 O O . PRO B 1 273 ? 1.978 6.41 -7.199 1 89.38 273 PRO B O 1
ATOM 4522 N N . ILE B 1 274 ? 2.625 8.242 -8.297 1 91 274 ILE B N 1
ATOM 4523 C CA . ILE B 1 274 ? 1.283 8.812 -8.211 1 91 274 ILE B CA 1
ATOM 4524 C C . ILE B 1 274 ? 0.72 9.023 -9.609 1 91 274 ILE B C 1
ATOM 4526 O O . ILE B 1 274 ? 1.475 9.227 -10.562 1 91 274 ILE B O 1
ATOM 4530 N N . GLN B 1 275 ? -0.594 8.922 -9.664 1 87.62 275 GLN B N 1
ATOM 4531 C CA . GLN B 1 275 ? -1.308 9.109 -10.922 1 87.62 275 GLN B CA 1
ATOM 4532 C C . GLN B 1 275 ? -2.678 9.742 -10.688 1 87.62 275 GLN B C 1
ATOM 4534 O O . GLN B 1 275 ? -3.25 9.609 -9.602 1 87.62 275 GLN B O 1
ATOM 4539 N N . ILE B 1 276 ? -3.053 10.438 -11.648 1 88.88 276 ILE B N 1
ATOM 4540 C CA . ILE B 1 276 ? -4.41 10.969 -11.648 1 88.88 276 ILE B CA 1
ATOM 4541 C C . ILE B 1 276 ? -5.285 10.148 -12.602 1 88.88 276 ILE B C 1
ATOM 4543 O O . ILE B 1 276 ? -4.895 9.891 -13.742 1 88.88 276 ILE B O 1
ATOM 4547 N N . VAL B 1 277 ? -6.406 9.711 -12.117 1 84.81 277 VAL B N 1
ATOM 4548 C CA . VAL B 1 277 ? -7.234 8.805 -12.906 1 84.81 277 VAL B CA 1
ATOM 4549 C C . VAL B 1 277 ? -8.641 9.383 -13.055 1 84.81 277 VAL B C 1
ATOM 4551 O O . VAL B 1 277 ? -9.094 10.156 -12.203 1 84.81 277 VAL B O 1
ATOM 4554 N N . ASP B 1 278 ? -9.211 8.961 -14.172 1 81.19 278 ASP B N 1
ATOM 4555 C CA . ASP B 1 278 ? -10.617 9.273 -14.391 1 81.19 278 ASP B CA 1
ATOM 4556 C C . ASP B 1 278 ? -11.516 8.141 -13.898 1 81.19 278 ASP B C 1
ATOM 4558 O O . ASP B 1 278 ? -11.094 6.98 -13.859 1 81.19 278 ASP B O 1
ATOM 4562 N N . LYS B 1 279 ? -12.602 8.586 -13.328 1 66.56 279 LYS B N 1
ATOM 4563 C CA . LYS B 1 279 ? -13.555 7.527 -12.984 1 66.56 279 LYS B CA 1
ATOM 4564 C C . LYS B 1 279 ? -13.906 6.695 -14.211 1 66.56 279 LYS B C 1
ATOM 4566 O O . LYS B 1 279 ? -14.141 7.242 -15.297 1 66.56 279 LYS B O 1
ATOM 4571 N N . ILE B 1 280 ? -13.508 5.43 -14.195 1 56.59 280 ILE B N 1
ATOM 4572 C CA . ILE B 1 280 ? -13.938 4.562 -15.281 1 56.59 280 ILE B CA 1
ATOM 4573 C C . ILE B 1 280 ? -15.43 4.262 -15.148 1 56.59 280 ILE B C 1
ATOM 4575 O O . ILE B 1 280 ? -15.891 3.857 -14.078 1 56.59 280 ILE B O 1
ATOM 4579 N N . ASP B 1 281 ? -16.234 5.016 -15.914 1 52.19 281 ASP B N 1
ATOM 4580 C CA . ASP B 1 281 ? -17.656 4.684 -15.945 1 52.19 281 ASP B CA 1
ATOM 4581 C C . ASP B 1 281 ? -17.875 3.209 -16.281 1 52.19 281 ASP B C 1
ATOM 4583 O O . ASP B 1 281 ? -17.266 2.684 -17.219 1 52.19 281 ASP B O 1
ATOM 4587 N N . PRO B 1 282 ? -18.297 2.52 -15.266 1 49.06 282 PRO B N 1
ATOM 4588 C CA . PRO B 1 282 ? -18.594 1.135 -15.641 1 49.06 282 PRO B CA 1
ATOM 4589 C C . PRO B 1 282 ? -19.25 1.021 -17.016 1 49.06 282 PRO B C 1
ATOM 4591 O O . PRO B 1 282 ? -20.016 1.906 -17.422 1 49.06 282 PRO B O 1
ATOM 4594 N N . VAL B 1 283 ? -18.625 0.733 -17.984 1 42.91 283 VAL B N 1
ATOM 4595 C CA . VAL B 1 283 ? -19.422 0.446 -19.172 1 42.91 283 VAL B CA 1
ATOM 4596 C C . VAL B 1 283 ? -20.781 -0.084 -18.766 1 42.91 283 VAL B C 1
ATOM 4598 O O . VAL B 1 283 ? -20.891 -1.005 -17.938 1 42.91 283 VAL B O 1
ATOM 4601 N N . LYS B 1 284 ? -21.797 0.751 -19.031 1 36.34 284 LYS B N 1
ATOM 4602 C CA . LYS B 1 284 ? -23.125 0.138 -19.047 1 36.34 284 LYS B CA 1
ATOM 4603 C C . LYS B 1 284 ? -23.078 -1.276 -19.609 1 36.34 284 LYS B C 1
ATOM 4605 O O . LYS B 1 284 ? -22.891 -1.459 -20.812 1 36.34 284 LYS B O 1
ATOM 4610 N N . THR B 1 285 ? -22.422 -2.086 -19.016 1 31.38 285 THR B N 1
ATOM 4611 C CA . THR B 1 285 ? -22.672 -3.441 -19.5 1 31.38 285 THR B CA 1
ATOM 4612 C C . THR B 1 285 ? -24.156 -3.639 -19.812 1 31.38 285 THR B C 1
ATOM 4614 O O . THR B 1 285 ? -25 -3.434 -18.953 1 31.38 285 THR B O 1
ATOM 4617 N N . THR B 1 286 ? -24.594 -3.465 -21.062 1 29.23 286 THR B N 1
ATOM 4618 C CA . THR B 1 286 ? -25.781 -4.207 -21.469 1 29.23 286 THR B CA 1
ATOM 4619 C C . THR B 1 286 ? -25.906 -5.492 -20.656 1 29.23 286 THR B C 1
ATOM 4621 O O . THR B 1 286 ? -24.922 -6.207 -20.453 1 29.23 286 THR B O 1
ATOM 4624 N N . HIS B 1 287 ? -26.922 -5.582 -20.031 1 29.94 287 HIS B N 1
ATOM 4625 C CA . HIS B 1 287 ? -27.406 -6.82 -19.422 1 29.94 287 HIS B CA 1
ATOM 4626 C C . HIS B 1 287 ? -27 -8.031 -20.25 1 29.94 287 HIS B C 1
ATOM 4628 O O . HIS B 1 287 ? -27.531 -8.242 -21.359 1 29.94 287 HIS B O 1
ATOM 4634 N N . VAL B 1 288 ? -25.984 -8.352 -20.516 1 29.33 288 VAL B N 1
ATOM 4635 C CA . VAL B 1 288 ? -26.062 -9.758 -20.906 1 29.33 288 VAL B CA 1
ATOM 4636 C C . VAL B 1 288 ? -26.906 -10.539 -19.891 1 29.33 288 VAL B C 1
ATOM 4638 O O . VAL B 1 288 ? -26.531 -10.656 -18.719 1 29.33 288 VAL B O 1
ATOM 4641 N N . GLU B 1 289 ? -28.172 -10.453 -20 1 28.84 289 GLU B N 1
ATOM 4642 C CA . GLU B 1 289 ? -28.969 -11.586 -19.562 1 28.84 289 GLU B CA 1
ATOM 4643 C C . GLU B 1 289 ? -28.219 -12.898 -19.719 1 28.84 289 GLU B C 1
ATOM 4645 O O . GLU B 1 289 ? -27.688 -13.188 -20.797 1 28.84 289 GLU B O 1
ATOM 4650 N N . ASP B 1 290 ? -27.688 -13.383 -18.75 1 29 290 ASP B N 1
ATOM 4651 C CA . ASP B 1 290 ? -27.375 -14.805 -18.641 1 29 290 ASP B CA 1
ATOM 4652 C C . ASP B 1 290 ? -28.359 -15.648 -19.438 1 29 290 ASP B C 1
ATOM 4654 O O . ASP B 1 290 ? -29.375 -16.094 -18.906 1 29 290 ASP B O 1
ATOM 4658 N N . ASP B 1 291 ? -28.828 -15.219 -20.672 1 27.45 291 ASP B N 1
ATOM 4659 C CA . ASP B 1 291 ? -29.344 -16.359 -21.422 1 27.45 291 ASP B CA 1
ATOM 4660 C C . ASP B 1 291 ? -28.234 -17.344 -21.75 1 27.45 291 ASP B C 1
ATOM 4662 O O . ASP B 1 291 ? -27.594 -17.234 -22.797 1 27.45 291 ASP B O 1
ATOM 4666 N N . TRP B 1 292 ? -27.359 -17.719 -20.953 1 26.7 292 TRP B N 1
ATOM 4667 C CA . TRP B 1 292 ? -26.797 -19.062 -21.109 1 26.7 292 TRP B CA 1
ATOM 4668 C C . TRP B 1 292 ? -27.906 -20.094 -21.266 1 26.7 292 TRP B C 1
ATOM 4670 O O . TRP B 1 292 ? -28.609 -20.422 -20.312 1 26.7 292 TRP B O 1
ATOM 4680 N N . GLU B 1 293 ? -28.578 -20.016 -22.297 1 24.36 293 GLU B N 1
ATOM 4681 C CA . GLU B 1 293 ? -29.188 -21.25 -22.812 1 24.36 293 GLU B CA 1
ATOM 4682 C C . GLU B 1 293 ? -28.188 -22.406 -22.812 1 24.36 293 GLU B C 1
ATOM 4684 O O . GLU B 1 293 ? -27.094 -22.297 -23.391 1 24.36 293 GLU B O 1
ATOM 4689 N N . VAL B 1 294 ? -28.297 -23.312 -21.797 1 27.19 294 VAL B N 1
ATOM 4690 C CA . VAL B 1 294 ? -28.016 -24.734 -21.891 1 27.19 294 VAL B CA 1
ATOM 4691 C C . VAL B 1 294 ? -28.406 -25.266 -23.266 1 27.19 294 VAL B C 1
ATOM 4693 O O . VAL B 1 294 ? -29.594 -25.25 -23.625 1 27.19 294 VAL B O 1
ATOM 4696 N N . VAL B 1 295 ? -27.688 -25.062 -24.266 1 23.95 295 VAL B N 1
ATOM 4697 C CA . VAL B 1 295 ? -27.891 -25.891 -25.438 1 23.95 295 VAL B CA 1
ATOM 4698 C C . VAL B 1 295 ? -28.109 -27.344 -25.031 1 23.95 295 VAL B C 1
ATOM 4700 O O . VAL B 1 295 ? -27.203 -27.969 -24.469 1 23.95 295 VAL B O 1
ATOM 4703 N N . ASN B 1 296 ? -29.297 -27.656 -24.688 1 20.98 296 ASN B N 1
ATOM 4704 C CA . ASN B 1 296 ? -29.984 -28.938 -24.797 1 20.98 296 ASN B CA 1
ATOM 4705 C C . ASN B 1 296 ? -29.797 -29.547 -26.188 1 20.98 296 ASN B C 1
ATOM 4707 O O . ASN B 1 296 ? -30.312 -29.016 -27.172 1 20.98 296 ASN B O 1
ATOM 4711 N N . ASN B 1 297 ? -28.531 -29.844 -26.594 1 19.44 297 ASN B N 1
ATOM 4712 C CA . ASN B 1 297 ? -28.766 -31.047 -27.375 1 19.44 297 ASN B CA 1
ATOM 4713 C C . ASN B 1 297 ? -29.234 -32.219 -26.5 1 19.44 297 ASN B C 1
ATOM 4715 O O . ASN B 1 297 ? -28.766 -32.375 -25.359 1 19.44 297 ASN B O 1
#

Nearest PDB structures (foldseek):
  2z0d-assembly1_A  TM=8.763E-01  e=5.307E-22  Homo sapiens
  2p82-assembly2_D  TM=8.571E-01  e=2.082E-22  Homo sapiens
  2zzp-assembly1_A  TM=8.959E-01  e=2.524E-21  Homo sapiens
  2p82-assembly2_C  TM=8.466E-01  e=2.672E-22  Homo sapiens
  2z0e-assembly1_A  TM=8.836E-01  e=3.906E-21  Homo sapiens

Radius of gyration: 25.83 Å; Cα contacts (8 Å, |Δi|>4): 1245; chains: 2; bounding box: 56×86×59 Å